Protein AF-A0AAW2YZH5-F1 (afdb_monomer)

Sequence (479 aa):
MSEDKKRAVREELVNIKQKFKKFKNISTTFPFKFSVDYIPDQDLNVDFDGLKVHFSVPEDYPDVAPSVDEIEEVANGRSVPSSVKNYIKDQLLQQIKKNHKEGNTTLLTLMNYLQKNANKLITHDPKCLQAYIVDNPDGSSKRRFSFINDTPEPESSSGEEDEESYEDESEEDDSALYSLRVKPPSLSTHAGPNDIGLLFEGVDLKGISVFECTELNLIVHCVRCQNSVDVKNLTPTSDFILDCSVCTKPLEVHFYPHAVMSVSIQPQNLFAQIECSGCSVFDTLPTCQFAVMCFDCSHVTNIGSVRVRALNDFECEKCHTGLSLVVTQIQKTHIKILAENLDSEGLTPHQRQQALAAKKNKAKKKTANSTISLGSTLPQHGTCKHYKHSQRWLRFPCCGKAYPCDICHEEACSEMTGEAWANRMICGHCSFEQPVSSSCKACNKSLTKRRAPGVDGN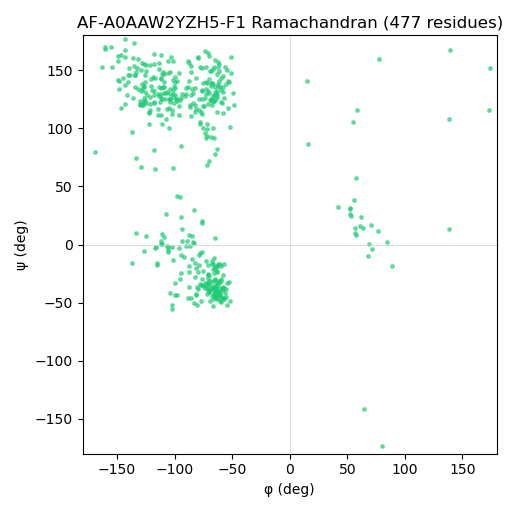IKLGRSAIKKREAKTKASKKH

Nearest PDB structures (foldseek):
  7ynx-assembly2_B  TM=8.685E-01  e=3.150E-03  Homo sapiens
  2dkt-assembly1_A  TM=7.008E-01  e=1.042E-02  Mus musculus
  2k2c-assembly1_A  TM=6.458E-01  e=1.795E-02  Homo sapiens
  2lxp-assembly1_A  TM=3.811E-01  e=1.004E+00  Homo sapiens
  7mbx-assembly1_R  TM=4.839E-01  e=4.603E+00  Homo sapiens

InterPro domains:
  IPR006575 RWD domain [PF05773] (26-117)
  IPR006575 RWD domain [PS50908] (11-121)
  IPR008913 Zinc finger, CHY-type [PF05495] (384-447)
  IPR008913 Zinc finger, CHY-type [PS51266] (377-445)
  IPR016135 Ubiquitin-conjugating enzyme/RWD-like [G3DSA:3.10.110.10] (10-125)
  IPR016135 Ubiquitin-conjugating enzyme/RWD-like [SSF54495] (25-121)
  IPR037274 Zinc finger, CHY-type superfamily [SSF161219] (375-445)

Structure (mmCIF, N/CA/C/O backbone):
data_AF-A0AAW2YZH5-F1
#
_entry.id   AF-A0AAW2YZH5-F1
#
loop_
_atom_site.group_PDB
_atom_site.id
_atom_site.type_symbol
_atom_site.label_atom_id
_atom_site.label_alt_id
_atom_site.label_comp_id
_atom_site.label_asym_id
_atom_site.label_entity_id
_atom_site.label_seq_id
_atom_site.pdbx_PDB_ins_code
_atom_site.Cartn_x
_atom_site.Cartn_y
_atom_site.Cartn_z
_atom_site.occupancy
_atom_site.B_iso_or_equiv
_atom_site.auth_seq_id
_atom_site.auth_comp_id
_atom_site.auth_asym_id
_atom_site.auth_atom_id
_atom_site.pdbx_PDB_model_num
ATOM 1 N N . MET A 1 1 ? -36.104 13.154 42.378 1.00 59.50 1 MET A N 1
ATOM 2 C CA . MET A 1 1 ? -35.645 13.755 41.101 1.00 59.50 1 MET A CA 1
ATOM 3 C C . MET A 1 1 ? -36.538 14.927 40.675 1.00 59.50 1 MET A C 1
ATOM 5 O O . MET A 1 1 ? -37.755 14.774 40.747 1.00 59.50 1 MET A O 1
ATOM 9 N N . SER A 1 2 ? -35.974 16.072 40.256 1.00 66.88 2 SER A N 1
ATOM 10 C CA . SER A 1 2 ? -36.756 17.211 39.726 1.00 66.88 2 SER A CA 1
ATOM 11 C C . SER A 1 2 ? -37.441 16.853 38.397 1.00 66.88 2 SER A C 1
ATOM 13 O O . SER A 1 2 ? -36.956 15.989 37.662 1.00 66.88 2 SER A O 1
ATOM 15 N N . GLU A 1 3 ? -38.572 17.492 38.076 1.00 70.62 3 GLU A N 1
ATOM 16 C CA . GLU A 1 3 ? -39.322 17.206 36.838 1.00 70.62 3 GLU A CA 1
ATOM 17 C C . GLU A 1 3 ? -38.502 17.481 35.564 1.00 70.62 3 GLU A C 1
ATOM 19 O O . GLU A 1 3 ? -38.591 16.720 34.601 1.00 70.62 3 GLU A O 1
ATOM 24 N N . ASP A 1 4 ? -37.611 18.476 35.581 1.00 67.25 4 ASP A N 1
ATOM 25 C CA . ASP A 1 4 ? -36.723 18.769 34.448 1.00 67.25 4 ASP A CA 1
ATOM 26 C C . ASP A 1 4 ? -35.698 17.653 34.193 1.00 67.25 4 ASP A C 1
ATOM 28 O O . ASP A 1 4 ? -35.455 17.279 33.044 1.00 67.25 4 ASP A O 1
ATOM 32 N N . LYS A 1 5 ? -35.153 17.046 35.259 1.00 67.06 5 LYS A N 1
ATOM 33 C CA . LYS A 1 5 ? -34.243 15.894 35.148 1.00 67.06 5 LYS A CA 1
ATOM 34 C C . LYS A 1 5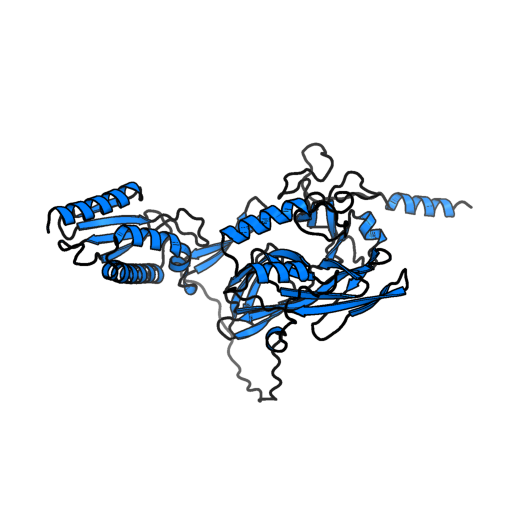 ? -34.976 14.673 34.590 1.00 67.06 5 LYS A C 1
ATOM 36 O O . LYS A 1 5 ? -34.490 14.045 33.654 1.00 67.06 5 LYS A O 1
ATOM 41 N N . LYS A 1 6 ? -36.197 14.389 35.067 1.00 68.75 6 LYS A N 1
ATOM 42 C CA . LYS A 1 6 ? -37.060 13.330 34.499 1.00 68.75 6 LYS A CA 1
ATOM 43 C C . LYS A 1 6 ? -37.334 13.536 33.013 1.00 68.75 6 LYS A C 1
ATOM 45 O O . LYS A 1 6 ? -37.395 12.553 32.273 1.00 68.75 6 LYS A O 1
ATOM 50 N N . ARG A 1 7 ? -37.501 14.785 32.569 1.00 71.50 7 ARG A N 1
ATOM 51 C CA . ARG A 1 7 ? -37.713 15.110 31.155 1.00 71.50 7 ARG A CA 1
ATOM 52 C C . ARG A 1 7 ? -36.472 14.806 30.310 1.00 71.50 7 ARG A C 1
ATOM 54 O O . ARG A 1 7 ? -36.606 14.100 29.317 1.00 71.50 7 ARG A O 1
ATOM 61 N N . ALA A 1 8 ? -35.283 15.222 30.751 1.00 69.44 8 ALA A N 1
ATOM 62 C CA . ALA A 1 8 ? -34.024 14.970 30.040 1.00 69.44 8 ALA A CA 1
ATOM 63 C C . ALA A 1 8 ? -33.717 13.468 29.869 1.00 69.44 8 ALA A C 1
ATOM 65 O O . ALA A 1 8 ? -33.356 13.020 28.781 1.00 69.44 8 ALA A O 1
ATOM 66 N N . VAL A 1 9 ? -33.939 12.661 30.915 1.00 73.44 9 VAL A N 1
ATOM 67 C CA . VAL A 1 9 ? -33.751 11.198 30.852 1.00 73.44 9 VAL A CA 1
ATOM 68 C C . VAL A 1 9 ? -34.743 10.550 29.881 1.00 73.44 9 VAL A C 1
ATOM 70 O O . VAL A 1 9 ? -34.374 9.677 29.095 1.00 73.44 9 VAL A O 1
ATOM 73 N N . ARG A 1 10 ? -36.009 10.989 29.894 1.00 76.81 10 ARG A N 1
ATOM 74 C CA . ARG A 1 10 ? -37.026 10.507 28.945 1.00 76.81 10 ARG A CA 1
ATOM 75 C C . ARG A 1 10 ? -36.668 10.860 27.504 1.00 76.81 10 ARG A C 1
ATOM 77 O O . ARG A 1 10 ? -36.817 10.006 26.637 1.00 76.81 10 ARG A O 1
ATOM 84 N N . GLU A 1 11 ? -36.189 12.075 27.250 1.00 78.94 11 GLU A N 1
ATOM 85 C CA . GLU A 1 11 ? -35.738 12.509 25.922 1.00 78.94 11 GLU A CA 1
ATOM 86 C C . GLU A 1 11 ? -34.565 11.649 25.419 1.00 78.94 11 GLU A C 1
ATOM 88 O O . GLU A 1 11 ? -34.589 11.179 24.280 1.00 78.94 11 GLU A O 1
ATOM 93 N N . GLU A 1 12 ? -33.582 11.348 26.273 1.00 80.75 12 GLU A N 1
ATOM 94 C CA . GLU A 1 12 ? -32.449 10.480 25.924 1.00 80.75 12 GLU A CA 1
ATOM 95 C C . GLU A 1 12 ? -32.893 9.041 25.599 1.00 80.75 12 GLU A C 1
ATOM 97 O O . GLU A 1 12 ? -32.485 8.480 24.578 1.00 80.75 12 GLU A O 1
ATOM 102 N N . LEU A 1 13 ? -33.794 8.460 26.400 1.00 77.69 13 LEU A N 1
ATOM 103 C CA . LEU A 1 13 ? -34.353 7.125 26.152 1.00 77.69 13 LEU A CA 1
ATOM 104 C C . LEU A 1 13 ? -35.200 7.069 24.872 1.00 77.69 13 LEU A C 1
ATOM 106 O O . LEU A 1 13 ? -35.141 6.082 24.136 1.00 77.69 13 LEU A O 1
ATOM 110 N N . VAL A 1 14 ? -35.968 8.122 24.573 1.00 81.81 14 VAL A N 1
ATOM 111 C CA . VAL A 1 14 ? -36.728 8.230 23.318 1.00 81.81 14 VAL A CA 1
ATOM 112 C C . VAL A 1 14 ? -35.781 8.291 22.121 1.00 81.81 14 VAL A C 1
ATOM 114 O O . VAL A 1 14 ? -36.000 7.566 21.150 1.00 81.81 14 VAL A O 1
ATOM 117 N N . ASN A 1 15 ? -34.700 9.071 22.205 1.00 80.69 15 ASN A N 1
ATOM 118 C CA . ASN A 1 15 ? -33.692 9.155 21.147 1.00 80.69 15 ASN A CA 1
ATOM 119 C C . ASN A 1 15 ? -33.011 7.802 20.893 1.00 80.69 15 ASN A C 1
ATOM 121 O O . ASN A 1 15 ? -32.824 7.407 19.741 1.00 80.69 15 ASN A O 1
ATOM 125 N N . ILE A 1 16 ? -32.692 7.051 21.950 1.00 78.69 16 ILE A N 1
ATOM 126 C CA . ILE A 1 16 ? -32.133 5.696 21.826 1.00 78.69 16 ILE A CA 1
ATOM 127 C C . ILE A 1 16 ? -33.144 4.761 21.166 1.00 78.69 16 ILE A C 1
ATOM 129 O O . ILE A 1 16 ? -32.795 4.056 20.223 1.00 78.69 16 ILE A O 1
ATOM 133 N N . LYS A 1 17 ? -34.407 4.791 21.601 1.00 80.00 17 LYS A N 1
ATOM 134 C CA . LYS A 1 17 ? -35.473 3.958 21.030 1.00 80.00 17 LYS A CA 1
ATOM 135 C C . LYS A 1 17 ? -35.744 4.272 19.554 1.00 80.00 17 LYS A C 1
ATOM 137 O O . LYS A 1 17 ? -36.068 3.368 18.791 1.00 80.00 17 LYS A O 1
ATOM 142 N N . GLN A 1 18 ? -35.618 5.535 19.144 1.00 78.56 18 GLN A N 1
ATOM 143 C CA . GLN A 1 18 ? -35.744 5.939 17.740 1.00 78.56 18 GLN A CA 1
ATOM 144 C C . GLN A 1 18 ? -34.550 5.479 16.899 1.00 78.56 18 GLN A C 1
ATOM 146 O O . GLN A 1 18 ? -34.731 5.059 15.756 1.00 78.56 18 GLN A O 1
ATOM 151 N N . LYS A 1 19 ? -33.334 5.555 17.453 1.00 74.12 19 LYS A N 1
ATOM 152 C CA . LYS A 1 19 ? -32.099 5.243 16.727 1.00 74.12 19 LYS A CA 1
ATOM 153 C C . LYS A 1 19 ? -31.822 3.740 16.634 1.00 74.12 19 LYS A C 1
ATOM 155 O O . LYS A 1 19 ? -31.360 3.275 15.597 1.00 74.12 19 LYS A O 1
ATOM 160 N N . PHE A 1 20 ? -32.143 2.976 17.675 1.00 72.81 20 PHE A N 1
ATOM 161 C CA . PHE A 1 20 ? -31.888 1.539 17.748 1.00 72.81 20 PHE A CA 1
ATOM 162 C C . PHE A 1 20 ? -33.205 0.761 17.694 1.00 72.81 20 PHE A C 1
ATOM 164 O O . PHE A 1 20 ? -33.941 0.666 18.674 1.00 72.81 20 PHE A O 1
ATOM 171 N N . LYS A 1 21 ? -33.494 0.176 16.523 1.00 65.00 21 LYS A N 1
ATOM 172 C CA . LYS A 1 21 ? -34.777 -0.483 16.198 1.00 65.00 21 LYS A CA 1
ATOM 173 C C . LYS A 1 21 ? -35.150 -1.656 17.121 1.00 65.00 21 LYS A C 1
ATOM 175 O O . LYS A 1 21 ? -36.315 -2.042 17.157 1.00 65.00 21 LYS A O 1
ATOM 180 N N . LYS A 1 22 ? -34.188 -2.220 17.857 1.00 78.56 22 LYS A N 1
ATOM 181 C CA . LYS A 1 22 ? -34.360 -3.358 18.772 1.00 78.56 22 LYS A CA 1
ATOM 182 C C . LYS A 1 22 ? -34.041 -2.957 20.219 1.00 78.56 22 LYS A C 1
ATOM 184 O O . LYS A 1 22 ? -33.079 -3.422 20.821 1.00 78.56 22 LYS A O 1
ATOM 189 N N . PHE A 1 23 ? -34.854 -2.051 20.756 1.00 84.62 23 PHE A N 1
ATOM 190 C CA . PHE A 1 23 ? -34.822 -1.626 22.156 1.00 84.62 23 PHE A CA 1
ATOM 191 C C . PHE A 1 23 ? -35.888 -2.387 22.958 1.00 84.62 23 PHE A C 1
ATOM 193 O O . PHE A 1 23 ? -37.071 -2.340 22.607 1.00 84.62 23 PHE A O 1
ATOM 200 N N . LYS A 1 24 ? -35.498 -3.059 24.048 1.00 85.31 24 LYS A N 1
ATOM 201 C CA . LYS A 1 24 ? -36.415 -3.832 24.901 1.00 85.31 24 LYS A CA 1
ATOM 202 C C . LYS A 1 24 ? -36.324 -3.385 26.358 1.00 85.31 24 LYS A C 1
ATOM 204 O O . LYS A 1 24 ? -35.269 -3.479 26.980 1.00 85.31 24 LYS A O 1
ATOM 209 N N . ASN A 1 25 ? -37.457 -2.961 26.915 1.00 84.44 25 ASN A N 1
ATOM 210 C CA . ASN A 1 25 ? -37.587 -2.697 28.348 1.00 84.44 25 ASN A CA 1
ATOM 211 C C . ASN A 1 25 ? -37.549 -4.013 29.131 1.00 84.44 25 ASN A C 1
ATOM 213 O O . ASN A 1 25 ? -38.276 -4.948 28.796 1.00 84.44 25 ASN A O 1
ATOM 217 N N . ILE A 1 26 ? -36.717 -4.060 30.169 1.00 84.69 26 ILE A N 1
ATOM 218 C CA . ILE A 1 26 ? -36.577 -5.200 31.084 1.00 84.69 26 ILE A CA 1
ATOM 219 C C . ILE A 1 26 ? -37.271 -4.886 32.414 1.00 84.69 26 ILE A C 1
ATOM 221 O O . ILE A 1 26 ? -37.980 -5.731 32.946 1.00 84.69 26 ILE A O 1
ATOM 225 N N . SER A 1 27 ? -37.119 -3.658 32.918 1.00 84.56 27 SER A N 1
ATOM 226 C CA . SER A 1 27 ? -37.797 -3.165 34.121 1.00 84.56 27 SER A CA 1
ATOM 227 C C . SER A 1 27 ? -38.355 -1.770 33.871 1.00 84.56 27 SER A C 1
ATOM 229 O O . SER A 1 27 ? -37.665 -0.919 33.316 1.00 84.56 27 SER A O 1
ATOM 231 N N . THR A 1 28 ? -39.593 -1.525 34.301 1.00 76.69 28 THR A N 1
ATOM 232 C CA . THR A 1 28 ? -40.247 -0.206 34.240 1.00 76.69 28 THR A CA 1
ATOM 233 C 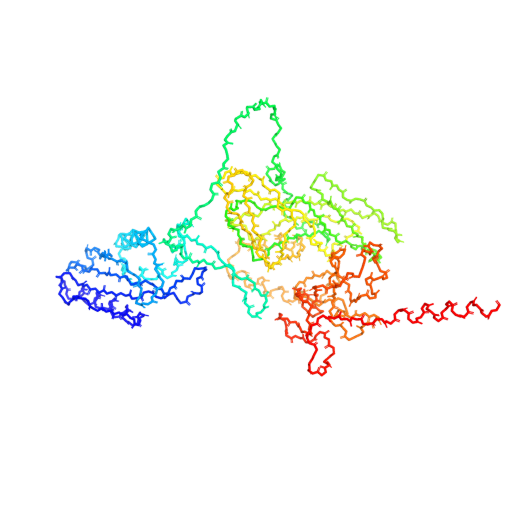C . THR A 1 28 ? -40.101 0.602 35.531 1.00 76.69 28 THR A C 1
ATOM 235 O O . THR A 1 28 ? -40.468 1.775 35.548 1.00 76.69 28 THR A O 1
ATOM 238 N N . THR A 1 29 ? -39.581 -0.002 36.603 1.00 79.81 29 THR A N 1
ATOM 239 C CA . THR A 1 29 ? -39.293 0.644 37.896 1.00 79.81 29 THR A CA 1
ATOM 240 C C . THR A 1 29 ? -37.794 0.851 38.072 1.00 79.81 29 THR A C 1
ATOM 242 O O . THR A 1 29 ? -37.005 0.144 37.445 1.00 79.81 29 THR A O 1
ATOM 245 N N . PHE A 1 30 ? -37.392 1.796 38.929 1.00 79.25 30 PHE A N 1
ATOM 246 C CA . PHE A 1 30 ? -35.977 2.015 39.222 1.00 79.25 30 PHE A CA 1
ATOM 247 C C . PHE A 1 30 ? -35.367 0.863 40.049 1.00 79.25 30 PHE A C 1
ATOM 249 O O . PHE A 1 30 ? -36.049 0.335 40.928 1.00 79.25 30 PHE A O 1
ATOM 256 N N . PRO A 1 31 ? -34.106 0.466 39.783 1.00 82.75 31 PRO A N 1
ATOM 257 C CA . PRO A 1 31 ? -33.288 0.905 38.652 1.00 82.75 31 PRO A CA 1
ATOM 258 C C . PRO A 1 31 ? -33.900 0.458 37.313 1.00 82.75 31 PRO A C 1
ATOM 260 O O . PRO A 1 31 ? -34.266 -0.704 37.131 1.00 82.75 31 PRO A O 1
ATOM 263 N N . PHE A 1 32 ? -34.055 1.411 36.391 1.00 85.00 32 PHE A N 1
ATOM 264 C CA . PHE A 1 32 ? -34.725 1.196 35.116 1.00 85.00 32 PHE A CA 1
ATOM 265 C C . PHE A 1 32 ? -33.790 0.405 34.210 1.00 85.00 32 PHE A C 1
ATOM 267 O O . PHE A 1 32 ? -32.688 0.861 33.900 1.00 85.00 32 PHE A O 1
ATOM 274 N N . LYS A 1 33 ? -34.225 -0.785 33.793 1.00 89.56 33 LYS A N 1
ATOM 275 C CA . LYS A 1 33 ? -33.400 -1.708 33.014 1.00 89.56 33 LYS A CA 1
ATOM 276 C C . LYS A 1 33 ? -33.926 -1.849 31.604 1.00 89.56 33 LYS A C 1
ATOM 278 O O . LYS A 1 33 ? -35.121 -2.071 31.396 1.00 89.56 33 LYS A O 1
ATOM 283 N N . PHE A 1 34 ? -33.026 -1.803 30.636 1.00 89.56 34 PHE A N 1
ATOM 284 C CA . PHE A 1 34 ? -33.351 -2.023 29.234 1.00 89.56 34 PHE A CA 1
ATOM 285 C C . PHE A 1 34 ? -32.189 -2.703 28.517 1.00 89.56 34 PHE A C 1
ATOM 287 O O . PHE A 1 34 ? -31.065 -2.722 29.007 1.00 89.56 34 PHE A O 1
ATOM 294 N N . SER A 1 35 ? -32.468 -3.266 27.350 1.00 90.62 35 SER A N 1
ATOM 295 C CA . SER A 1 35 ? -31.455 -3.833 26.461 1.00 90.62 35 SER A CA 1
ATOM 296 C C . SER A 1 35 ? -31.551 -3.219 25.074 1.00 90.62 35 SER A C 1
ATOM 298 O O . SER A 1 35 ? -32.634 -2.819 24.629 1.00 90.62 35 SER A O 1
ATOM 300 N N . VAL A 1 36 ? -30.403 -3.140 24.410 1.00 89.88 36 VAL A N 1
ATOM 301 C CA . VAL A 1 36 ? -30.274 -2.664 23.034 1.00 89.88 36 VAL A CA 1
ATOM 302 C C . VAL A 1 36 ? -29.465 -3.679 22.247 1.00 89.88 36 VAL A C 1
ATOM 304 O O . VAL A 1 36 ? -28.325 -3.964 22.616 1.00 89.88 36 VAL A O 1
ATOM 307 N N . ASP A 1 37 ? -30.027 -4.183 21.151 1.00 89.06 37 ASP A N 1
ATOM 308 C CA . ASP A 1 37 ? -29.235 -4.937 20.181 1.00 89.06 37 ASP A CA 1
ATOM 309 C C . ASP A 1 37 ? -28.409 -3.942 19.353 1.00 89.06 37 ASP A C 1
ATOM 311 O O . ASP A 1 37 ? -28.939 -3.151 18.565 1.00 89.06 37 ASP A O 1
ATOM 315 N N . TYR A 1 38 ? -27.098 -3.984 19.541 1.00 87.38 38 TYR A N 1
ATOM 316 C CA . TYR A 1 38 ? -26.119 -3.359 18.675 1.00 87.38 38 TYR A CA 1
ATOM 317 C C . TYR A 1 38 ? -25.840 -4.274 17.482 1.00 87.38 38 TYR A C 1
ATOM 319 O O . TYR A 1 38 ? -25.263 -5.350 17.634 1.00 87.38 38 TYR A O 1
ATOM 327 N N . ILE A 1 39 ? -26.222 -3.818 16.291 1.00 84.94 39 ILE A N 1
ATOM 328 C CA . ILE A 1 39 ? -25.871 -4.444 15.016 1.00 84.94 39 ILE A CA 1
ATOM 329 C C . ILE A 1 39 ? -24.962 -3.450 14.282 1.00 84.94 39 ILE A C 1
ATOM 331 O O . ILE A 1 39 ? -25.324 -2.275 14.189 1.00 84.94 39 ILE A O 1
ATOM 335 N N . PRO A 1 40 ? -23.778 -3.857 13.800 1.00 79.88 40 PRO A N 1
ATOM 336 C CA . PRO A 1 40 ? -22.891 -2.941 13.099 1.00 79.88 40 PRO A CA 1
ATOM 337 C C . PRO A 1 40 ? -23.499 -2.521 11.760 1.00 79.88 40 PRO A C 1
ATOM 339 O O . PRO A 1 40 ? -23.777 -3.360 10.911 1.00 79.88 40 PRO A O 1
ATOM 342 N N . ASP A 1 41 ? -23.625 -1.213 11.535 1.00 73.06 41 ASP A N 1
ATOM 343 C CA . ASP A 1 41 ? -24.045 -0.674 10.230 1.00 73.06 41 ASP A CA 1
ATOM 344 C C . ASP A 1 41 ? -22.900 -0.658 9.194 1.00 73.06 41 ASP A C 1
ATOM 346 O O . ASP A 1 41 ? -23.112 -0.352 8.022 1.00 73.06 41 ASP A O 1
ATOM 350 N N . GLN A 1 42 ? -21.670 -0.942 9.631 1.00 70.31 42 GLN A N 1
ATOM 351 C CA . GLN A 1 42 ? -20.459 -0.938 8.810 1.00 70.31 42 GLN A CA 1
ATOM 352 C C . GLN A 1 42 ? -19.956 -2.366 8.583 1.00 70.31 42 GLN A C 1
ATOM 354 O O . GLN A 1 42 ? -20.054 -3.202 9.480 1.00 70.31 42 GLN A O 1
ATOM 359 N N . ASP A 1 43 ? -19.371 -2.627 7.411 1.00 75.56 43 ASP A N 1
ATOM 360 C CA . ASP A 1 43 ? -18.736 -3.917 7.120 1.00 75.56 43 ASP A CA 1
ATOM 361 C C . ASP A 1 43 ? -17.497 -4.086 8.011 1.00 75.56 43 ASP A C 1
ATOM 363 O O . ASP A 1 43 ? -16.440 -3.489 7.778 1.00 75.56 43 ASP A O 1
ATOM 367 N N . LEU A 1 44 ? -17.663 -4.852 9.090 1.00 80.69 44 LEU A N 1
ATOM 368 C CA . LEU A 1 44 ? -16.581 -5.206 9.996 1.00 80.69 44 LEU A CA 1
ATOM 369 C C . LEU A 1 44 ? -15.657 -6.225 9.328 1.00 80.69 44 LEU A C 1
ATOM 371 O O . LEU A 1 44 ? -16.067 -7.027 8.490 1.00 80.69 44 LEU A O 1
ATOM 375 N N . ASN A 1 45 ? -14.392 -6.225 9.740 1.00 73.38 45 ASN A N 1
ATOM 376 C CA . ASN A 1 45 ? -13.447 -7.240 9.275 1.00 73.38 45 ASN A CA 1
ATOM 377 C C . ASN A 1 45 ? -13.644 -8.584 9.993 1.00 73.38 45 ASN A C 1
ATOM 379 O O . ASN A 1 45 ? -13.023 -9.566 9.614 1.00 73.38 45 ASN A O 1
ATOM 383 N N . VAL A 1 46 ? -14.497 -8.635 11.014 1.00 81.94 46 VAL A N 1
ATOM 384 C CA . VAL A 1 46 ? -14.856 -9.837 11.768 1.00 81.94 46 VAL A CA 1
ATOM 385 C C . VAL A 1 46 ? -16.309 -10.202 11.490 1.00 81.94 46 VAL A C 1
ATOM 387 O O . VAL A 1 46 ? -17.171 -9.333 11.351 1.00 81.94 46 VAL A O 1
ATOM 390 N N . ASP A 1 47 ? -16.579 -11.493 11.405 1.00 83.62 47 ASP A N 1
ATOM 391 C CA . ASP A 1 47 ? -17.918 -12.033 11.312 1.00 83.62 47 ASP A CA 1
ATOM 392 C C . ASP A 1 47 ? -18.630 -11.898 12.641 1.00 83.62 47 ASP A C 1
ATOM 394 O O . ASP A 1 47 ? -18.382 -12.635 13.596 1.00 83.62 47 ASP A O 1
ATOM 398 N N . PHE A 1 48 ? -19.518 -10.922 12.683 1.00 85.25 48 PHE A N 1
ATOM 399 C CA . PHE A 1 48 ? -20.152 -10.495 13.903 1.00 85.25 48 PHE A CA 1
ATOM 400 C C . PHE A 1 48 ? -21.570 -10.042 13.586 1.00 85.25 48 PHE A C 1
ATOM 402 O O . PHE A 1 48 ? -21.777 -9.085 12.839 1.00 85.25 48 PHE A O 1
ATOM 409 N N . ASP A 1 49 ? -22.540 -10.743 14.164 1.00 86.12 49 ASP A N 1
ATOM 410 C CA . ASP A 1 49 ? -23.960 -10.519 13.879 1.00 86.12 49 ASP A CA 1
ATOM 411 C C . ASP A 1 49 ? -24.578 -9.440 14.783 1.00 86.12 49 ASP A C 1
ATOM 413 O O . ASP A 1 49 ? -25.627 -8.875 14.468 1.00 86.12 49 ASP A O 1
ATOM 417 N N . GLY A 1 50 ? -23.918 -9.128 15.901 1.00 88.56 50 GLY A N 1
ATOM 418 C CA . GLY A 1 50 ? -24.350 -8.123 16.864 1.00 88.56 50 GLY A CA 1
ATOM 419 C C . GLY A 1 50 ? -24.149 -8.551 18.315 1.00 88.56 50 GLY A C 1
ATOM 420 O O . GLY A 1 50 ? -23.933 -9.723 18.618 1.00 88.56 50 GLY A O 1
ATOM 421 N N . LEU A 1 51 ? -24.279 -7.589 19.226 1.00 91.06 51 LEU A N 1
ATOM 422 C CA . LEU A 1 51 ? -24.329 -7.822 20.672 1.00 91.06 51 LEU A CA 1
ATOM 423 C C . LEU A 1 51 ? -25.575 -7.177 21.256 1.00 91.06 51 LEU A C 1
ATOM 425 O O . LEU A 1 51 ? -25.970 -6.091 20.844 1.00 91.06 51 LEU A O 1
ATOM 429 N N . LYS A 1 52 ? -26.153 -7.803 22.267 1.00 91.94 52 LYS A N 1
ATOM 430 C CA . LYS A 1 52 ? -27.181 -7.215 23.111 1.00 91.94 52 LYS A CA 1
ATOM 431 C C . LYS A 1 52 ? -26.529 -6.658 24.368 1.00 91.94 52 LYS A C 1
ATOM 433 O O . LYS A 1 52 ? -25.910 -7.387 25.136 1.00 91.94 52 LYS A O 1
ATOM 438 N N . VAL A 1 53 ? -26.666 -5.353 24.577 1.00 92.19 53 VAL A N 1
ATOM 439 C CA . VAL A 1 53 ? -26.098 -4.653 25.736 1.00 92.19 53 VAL A CA 1
ATOM 440 C C . VAL A 1 53 ? -27.213 -4.334 26.723 1.00 92.19 53 VAL A C 1
ATOM 442 O O . VAL A 1 53 ? -28.203 -3.701 26.350 1.00 92.19 53 VAL A O 1
ATOM 445 N N . HIS A 1 54 ? -27.054 -4.767 27.973 1.00 92.00 54 HIS A N 1
ATOM 446 C CA . HIS A 1 54 ? -28.008 -4.549 29.058 1.00 92.00 54 HIS A CA 1
ATOM 447 C C . HIS A 1 54 ? -27.577 -3.363 29.913 1.00 92.00 54 HIS A C 1
ATOM 449 O O . HIS A 1 54 ? -26.479 -3.344 30.468 1.00 92.00 54 HIS A O 1
ATOM 455 N N . PHE A 1 55 ? -28.465 -2.386 30.046 1.00 90.69 55 PHE A N 1
ATOM 456 C CA . PHE A 1 55 ? -28.248 -1.168 30.811 1.00 90.69 55 PHE A CA 1
ATOM 457 C C . PHE A 1 55 ? -29.123 -1.138 32.055 1.00 90.69 55 PHE A C 1
ATOM 459 O O . PHE A 1 55 ? -30.278 -1.572 32.025 1.00 90.69 55 PHE A O 1
ATOM 466 N N . SER A 1 56 ? -28.590 -0.537 33.114 1.00 90.25 56 SER A N 1
ATOM 467 C CA . SER A 1 56 ? -29.322 -0.214 34.333 1.00 90.25 56 SER A CA 1
ATOM 468 C C . SER A 1 56 ? -29.124 1.261 34.670 1.00 90.25 56 SER A C 1
ATOM 470 O O . SER A 1 56 ? -28.002 1.755 34.797 1.00 90.25 56 SER A O 1
ATOM 472 N N . VAL A 1 57 ? -30.237 1.983 34.761 1.00 88.31 57 VAL A N 1
ATOM 473 C CA . VAL A 1 57 ? -30.276 3.417 35.049 1.00 88.31 57 VAL A CA 1
ATOM 474 C C . VAL A 1 57 ? -30.781 3.603 36.482 1.00 88.31 57 VAL A C 1
ATOM 476 O O . VAL A 1 57 ? -31.918 3.214 36.767 1.00 88.31 57 VAL A O 1
ATOM 479 N N . PRO A 1 58 ? -29.972 4.162 37.397 1.00 88.25 58 PRO A N 1
ATOM 480 C CA . PRO A 1 58 ? -30.380 4.382 38.783 1.00 88.25 58 PRO A CA 1
ATOM 481 C C . PRO A 1 58 ? -31.436 5.492 38.898 1.00 88.25 58 PRO A C 1
ATOM 483 O O . PRO A 1 58 ? -31.602 6.304 37.989 1.00 88.25 58 PRO A O 1
ATOM 486 N N . GLU A 1 59 ? -32.141 5.541 40.032 1.00 84.75 59 GLU A N 1
ATOM 487 C CA . GLU A 1 59 ? -33.162 6.569 40.309 1.00 84.75 59 GLU A CA 1
ATOM 488 C C . GLU A 1 59 ? -32.584 7.990 40.339 1.00 84.75 59 GLU A C 1
ATOM 490 O O . GLU A 1 59 ? -33.246 8.944 39.931 1.00 84.75 59 GLU A O 1
ATOM 495 N N . ASP A 1 60 ? -31.323 8.108 40.754 1.00 83.69 60 ASP A N 1
ATOM 496 C CA . ASP A 1 60 ? -30.599 9.371 40.858 1.00 83.69 60 ASP A CA 1
ATOM 497 C C . ASP A 1 60 ? -29.889 9.780 39.553 1.00 83.69 60 ASP A C 1
ATOM 499 O O . ASP A 1 60 ? -29.122 10.739 39.543 1.00 83.69 60 ASP A O 1
ATOM 503 N N . TYR A 1 61 ? -30.106 9.091 38.426 1.00 81.00 61 TYR A N 1
ATOM 504 C CA . TYR A 1 61 ? -29.571 9.522 37.124 1.00 81.00 61 TYR A CA 1
ATOM 505 C C . TYR A 1 61 ? -30.199 10.869 36.701 1.00 81.00 61 TYR A C 1
ATOM 507 O O . TYR A 1 61 ? -31.423 10.986 36.719 1.00 81.00 61 TYR A O 1
ATOM 515 N N . PRO A 1 62 ? -29.432 11.895 36.274 1.00 77.44 62 PRO A N 1
ATOM 516 C CA . PRO A 1 62 ? -28.042 11.845 35.816 1.00 77.44 62 PRO A CA 1
ATOM 517 C C . PRO A 1 62 ? -26.962 12.116 36.872 1.00 77.44 62 PRO A C 1
ATOM 519 O O . PRO A 1 62 ? -25.792 12.141 36.503 1.00 77.44 62 PRO A O 1
ATOM 522 N N . ASP A 1 63 ? -27.313 12.315 38.147 1.00 80.94 63 ASP A N 1
ATOM 523 C CA . ASP A 1 63 ? -26.347 12.582 39.227 1.00 80.94 63 ASP A CA 1
ATOM 524 C C . ASP A 1 63 ? -25.523 11.331 39.586 1.00 80.94 63 ASP A C 1
ATOM 526 O O . ASP A 1 63 ? -24.364 11.445 39.978 1.00 80.94 63 ASP A O 1
ATOM 530 N N . VAL A 1 64 ? -26.089 10.136 39.390 1.00 84.56 64 VAL A N 1
ATOM 531 C CA . VAL A 1 64 ? -25.369 8.855 39.444 1.00 84.56 64 VAL A CA 1
ATOM 532 C C . VAL A 1 64 ? -25.313 8.246 38.046 1.00 84.56 64 VAL A C 1
ATOM 534 O O . VAL A 1 64 ? -26.334 8.127 37.369 1.00 84.56 64 VAL A O 1
ATOM 537 N N . ALA A 1 65 ? -24.116 7.855 37.605 1.00 84.94 65 ALA A N 1
ATOM 538 C CA . ALA A 1 65 ? -23.897 7.282 36.280 1.00 84.94 65 ALA A CA 1
ATOM 539 C C . ALA A 1 65 ? -24.642 5.940 36.075 1.00 84.94 65 ALA A C 1
ATOM 541 O O . ALA A 1 65 ? -24.762 5.156 37.020 1.00 84.94 65 ALA A O 1
ATOM 542 N N . PRO A 1 66 ? -25.109 5.636 34.848 1.00 88.50 66 PRO A N 1
ATOM 543 C CA . PRO A 1 66 ? -25.720 4.347 34.534 1.00 88.50 66 PRO A CA 1
ATOM 544 C C . PRO A 1 66 ? -24.668 3.225 34.513 1.00 88.50 66 PRO A C 1
ATOM 546 O O . PRO A 1 66 ? -23.468 3.484 34.424 1.00 88.50 66 PRO A O 1
ATOM 549 N N . SER A 1 67 ? -25.101 1.965 34.554 1.00 89.88 67 SER A N 1
ATOM 550 C CA . SER A 1 67 ? -24.220 0.797 34.427 1.00 89.88 67 SER A CA 1
ATOM 551 C C . SER A 1 67 ? -24.546 -0.045 33.198 1.00 89.88 67 SER A C 1
ATOM 553 O O . SER A 1 67 ? -25.673 -0.051 32.699 1.00 89.88 67 SER A O 1
ATOM 555 N N . VAL A 1 68 ? -23.534 -0.776 32.727 1.00 92.31 68 VAL A N 1
ATOM 556 C CA . VAL A 1 68 ? -23.701 -1.913 31.816 1.00 92.31 68 VAL A CA 1
ATOM 557 C C . VAL A 1 68 ? -23.705 -3.173 32.672 1.00 92.31 68 VAL A C 1
ATOM 559 O O . VAL A 1 68 ? -22.685 -3.514 33.272 1.00 92.31 68 VAL A O 1
ATOM 562 N N . ASP A 1 69 ? -24.855 -3.833 32.758 1.00 89.00 69 ASP A N 1
ATOM 563 C CA . ASP A 1 69 ? -25.043 -5.021 33.593 1.00 89.00 69 ASP A CA 1
ATOM 564 C C . ASP A 1 69 ? -24.421 -6.245 32.908 1.00 89.00 69 ASP A C 1
ATOM 566 O O . ASP A 1 69 ? -23.620 -6.965 33.508 1.00 89.00 69 ASP A O 1
ATOM 570 N N . GLU A 1 70 ? -24.724 -6.438 31.625 1.00 91.12 70 GLU A N 1
ATOM 571 C CA . GLU A 1 70 ? -24.371 -7.640 30.871 1.00 91.12 70 GLU A CA 1
ATOM 572 C C . GLU A 1 70 ? -24.261 -7.349 29.371 1.00 91.12 70 GLU A C 1
ATOM 574 O O . GLU A 1 70 ? -24.879 -6.413 28.851 1.00 91.12 70 GLU A O 1
ATOM 579 N N . ILE A 1 71 ? -23.443 -8.145 28.684 1.00 92.25 71 ILE A N 1
ATOM 580 C CA . ILE A 1 71 ? -23.309 -8.142 27.230 1.00 92.25 71 ILE A CA 1
ATOM 581 C C . ILE A 1 71 ? -23.498 -9.581 26.760 1.00 92.25 71 ILE A C 1
ATOM 583 O O . ILE A 1 71 ? -22.733 -10.461 27.146 1.00 92.25 71 ILE A O 1
ATOM 587 N N . GLU A 1 72 ? -24.503 -9.792 25.920 1.00 90.25 72 GLU A N 1
ATOM 588 C CA . GLU A 1 72 ? -24.853 -11.083 25.329 1.00 90.25 72 GLU A CA 1
ATOM 589 C C . GLU A 1 72 ? -24.730 -11.018 23.805 1.00 90.25 72 GLU A C 1
ATOM 591 O O . GLU A 1 72 ? -24.727 -9.945 23.201 1.00 90.25 72 GLU A O 1
ATOM 596 N N . GLU A 1 73 ? -24.701 -12.169 23.153 1.00 87.94 73 GLU A N 1
ATOM 597 C CA . GLU A 1 73 ? -24.917 -12.284 21.719 1.00 87.94 73 GLU A CA 1
ATOM 598 C C . GLU A 1 73 ? -26.379 -11.975 21.353 1.00 87.94 73 GLU A C 1
ATOM 600 O O . GLU A 1 73 ? -27.325 -12.232 22.108 1.00 87.94 73 GLU A O 1
ATOM 605 N N . VAL A 1 74 ? -26.597 -11.425 20.156 1.00 86.69 74 VAL A N 1
ATOM 606 C CA . VAL A 1 74 ? -27.957 -11.340 19.602 1.00 86.69 74 VAL A CA 1
ATOM 607 C C . VAL A 1 74 ? -28.492 -12.743 19.296 1.00 86.69 74 VAL A C 1
ATOM 609 O O . VAL A 1 74 ? -27.735 -13.662 18.989 1.00 86.69 74 VAL A O 1
ATOM 612 N N . ALA A 1 75 ? -29.813 -12.928 19.364 1.00 74.81 75 ALA A N 1
ATOM 613 C CA . ALA A 1 75 ? -30.427 -14.229 19.095 1.00 74.81 75 ALA A CA 1
ATOM 614 C C . ALA A 1 75 ? -30.071 -14.734 17.684 1.00 74.81 75 ALA A C 1
ATOM 616 O O . ALA A 1 75 ? -30.238 -13.999 16.709 1.00 74.81 75 ALA A O 1
ATOM 617 N N . ASN A 1 76 ? -29.626 -15.993 17.591 1.00 72.44 76 ASN A N 1
ATOM 618 C CA . ASN A 1 76 ? -29.102 -16.636 16.376 1.00 72.44 76 ASN A CA 1
ATOM 619 C C . ASN A 1 76 ? -27.810 -16.010 15.812 1.00 72.44 76 ASN A C 1
ATOM 621 O O . ASN A 1 76 ? -27.459 -16.292 14.668 1.00 72.44 76 ASN A O 1
ATOM 625 N N . GLY A 1 77 ? -27.122 -15.161 16.580 1.00 74.88 77 GLY A N 1
ATOM 626 C CA . GLY A 1 77 ? -25.798 -14.655 16.233 1.00 74.88 77 GLY A CA 1
ATOM 627 C C . GLY A 1 77 ? -24.690 -15.658 16.551 1.00 74.88 77 GLY A C 1
ATOM 628 O O . GLY A 1 77 ? -24.866 -16.574 17.357 1.00 74.88 77 GLY A O 1
ATOM 629 N N . ARG A 1 78 ? -23.531 -15.475 15.917 1.00 81.06 78 ARG A N 1
ATOM 630 C CA . ARG A 1 78 ? -22.298 -16.208 16.228 1.00 81.06 78 ARG A CA 1
ATOM 631 C C . ARG A 1 78 ? -21.875 -15.981 17.679 1.00 81.06 78 ARG A C 1
ATOM 633 O O . ARG A 1 78 ? -21.997 -14.872 18.197 1.00 81.06 78 ARG A O 1
ATOM 640 N N . SER A 1 79 ? -21.344 -17.037 18.296 1.00 85.25 79 SER A N 1
ATOM 641 C CA . SER A 1 79 ? -20.801 -16.998 19.656 1.00 85.25 79 SER A CA 1
ATOM 642 C C . SER A 1 79 ? -19.659 -15.986 19.750 1.00 85.25 79 SER A C 1
ATOM 644 O O . SER A 1 79 ? -18.771 -15.982 18.893 1.00 85.25 79 SER A O 1
ATOM 646 N N . VAL A 1 80 ? -19.680 -15.135 20.780 1.00 87.44 80 VAL A N 1
ATOM 647 C CA . VAL A 1 80 ? -18.629 -14.149 21.043 1.00 87.44 80 VAL A CA 1
ATOM 648 C C . VAL A 1 80 ? -17.913 -14.539 22.340 1.00 87.44 80 VAL A C 1
ATOM 650 O O . VAL A 1 80 ? -18.551 -14.616 23.394 1.00 87.44 80 VAL A O 1
ATOM 653 N N . PRO A 1 81 ? -16.585 -14.741 22.313 1.00 88.31 81 PRO A N 1
ATOM 654 C CA . PRO A 1 81 ? -15.810 -15.126 23.486 1.00 88.31 81 PRO A CA 1
ATOM 655 C C . PRO A 1 81 ? -16.026 -14.198 24.683 1.00 88.31 81 PRO A C 1
ATOM 657 O O . PRO A 1 81 ? -16.072 -12.970 24.557 1.00 88.31 81 PRO A O 1
ATOM 660 N N . SER A 1 82 ? -16.117 -14.786 25.877 1.00 87.69 82 SER A N 1
ATOM 661 C CA . SER A 1 82 ? -16.351 -14.047 27.123 1.00 87.69 82 SER A CA 1
ATOM 662 C C . SER A 1 82 ? -15.264 -13.008 27.411 1.00 87.69 82 SER A C 1
ATOM 664 O O . SER A 1 82 ? -15.578 -11.951 27.953 1.00 87.69 82 SER A O 1
ATOM 666 N N . SER A 1 83 ? -14.012 -13.254 27.004 1.00 85.06 83 SER A N 1
ATOM 667 C CA . SER A 1 83 ? -12.911 -12.281 27.105 1.00 85.06 83 SER A CA 1
ATOM 668 C C . SER A 1 83 ? -13.228 -10.986 26.351 1.00 85.06 83 SER A C 1
ATOM 670 O O . SER A 1 83 ? -13.100 -9.894 26.906 1.00 85.06 83 SER A O 1
ATOM 672 N N . VAL A 1 84 ? -13.735 -11.105 25.122 1.00 87.38 84 VAL A N 1
ATOM 673 C CA . VAL A 1 84 ? -14.135 -9.976 24.274 1.00 87.38 84 VAL A CA 1
ATOM 674 C C . VAL A 1 84 ? -15.357 -9.268 24.862 1.00 87.38 84 VAL A C 1
ATOM 676 O O . VAL A 1 84 ? -15.357 -8.042 24.970 1.00 87.38 84 VAL A O 1
ATOM 679 N N . LYS A 1 85 ? -16.377 -10.011 25.316 1.00 91.31 85 LYS A N 1
ATOM 680 C CA . LYS A 1 85 ? -17.574 -9.423 25.955 1.00 91.31 85 LYS A CA 1
ATOM 681 C C . LYS A 1 85 ? -17.216 -8.630 27.217 1.00 91.31 85 LYS A C 1
ATOM 683 O O . LYS A 1 85 ? -17.682 -7.501 27.384 1.00 91.31 85 LYS A O 1
ATOM 688 N N . ASN A 1 86 ? -16.338 -9.175 28.059 1.00 89.50 86 ASN A N 1
ATOM 689 C CA . ASN A 1 86 ? -15.852 -8.508 29.267 1.00 89.50 86 ASN A CA 1
ATOM 690 C C . ASN A 1 86 ? -15.038 -7.255 28.931 1.00 89.50 86 ASN A C 1
ATOM 692 O O . ASN A 1 86 ? -15.283 -6.199 29.508 1.00 89.50 86 ASN A O 1
ATOM 696 N N . TYR A 1 87 ? -14.147 -7.333 27.939 1.00 90.50 87 TYR A N 1
ATOM 697 C CA . TYR A 1 87 ? -13.374 -6.176 27.494 1.00 90.50 87 TYR A CA 1
ATOM 698 C C . TYR A 1 87 ? -14.272 -5.037 26.989 1.00 90.50 87 TYR A C 1
ATOM 700 O O . TYR A 1 87 ? -14.094 -3.880 27.377 1.00 90.50 87 TYR A O 1
ATOM 708 N N . ILE A 1 88 ? -15.280 -5.352 26.166 1.00 91.38 88 ILE A N 1
ATOM 709 C CA . ILE A 1 88 ? -16.253 -4.359 25.688 1.00 91.38 88 ILE A CA 1
ATOM 710 C C . ILE A 1 88 ? -16.986 -3.733 26.877 1.00 91.38 88 ILE A C 1
ATOM 712 O O . ILE A 1 88 ? -17.089 -2.508 26.951 1.00 91.38 88 ILE A O 1
ATOM 716 N N . LYS A 1 89 ? -17.458 -4.546 27.828 1.00 92.56 89 LYS A N 1
ATOM 717 C CA . LYS A 1 89 ? -18.135 -4.065 29.040 1.00 92.56 89 LYS A CA 1
ATOM 718 C C . LYS A 1 89 ? -17.253 -3.092 29.825 1.00 92.56 89 LYS A C 1
ATOM 720 O O . LYS A 1 89 ? -17.718 -2.004 30.168 1.00 92.56 89 LYS A O 1
ATOM 725 N N . ASP A 1 90 ? -15.986 -3.428 30.040 1.00 90.75 90 ASP A N 1
ATOM 726 C CA . ASP A 1 90 ? -15.040 -2.575 30.761 1.00 90.75 90 ASP A CA 1
ATOM 727 C C . ASP A 1 90 ? -14.794 -1.244 30.043 1.00 90.75 90 ASP A C 1
ATOM 729 O O . ASP A 1 90 ? -14.820 -0.184 30.675 1.00 90.75 90 ASP A O 1
ATOM 733 N N . GLN A 1 91 ? -14.629 -1.266 28.716 1.00 92.44 91 GLN A N 1
ATOM 734 C CA . GLN A 1 91 ? -14.473 -0.047 27.915 1.00 92.44 91 GLN A CA 1
ATOM 735 C C . GLN A 1 91 ? -15.725 0.838 27.961 1.00 92.44 91 GLN A C 1
ATOM 737 O O . GLN A 1 91 ? -15.619 2.059 28.107 1.00 92.44 91 GLN A O 1
ATOM 742 N N . LEU A 1 92 ? -16.922 0.246 27.906 1.00 90.75 92 LEU A N 1
ATOM 743 C CA . LEU A 1 92 ? -18.170 0.998 28.036 1.00 90.75 92 LEU A CA 1
ATOM 744 C C . LEU A 1 92 ? -18.309 1.626 29.430 1.00 90.75 92 LEU A C 1
ATOM 746 O O . LEU A 1 92 ? -18.652 2.803 29.539 1.00 90.75 92 LEU A O 1
ATOM 750 N N . LEU A 1 93 ? -17.980 0.893 30.496 1.00 90.31 93 LEU A N 1
ATOM 751 C CA . LEU A 1 93 ? -17.993 1.421 31.864 1.00 90.31 93 LEU A CA 1
ATOM 752 C C . LEU A 1 93 ? -16.984 2.566 32.052 1.00 90.31 93 LEU A C 1
ATOM 754 O O . LEU A 1 93 ? -17.298 3.564 32.708 1.00 90.31 93 LEU A O 1
ATOM 758 N N . GLN A 1 94 ? -15.789 2.467 31.461 1.00 90.00 94 GLN A N 1
ATOM 759 C CA . GLN A 1 94 ? -14.806 3.557 31.461 1.00 90.00 94 GLN A CA 1
ATOM 760 C C . GLN A 1 94 ? -15.336 4.794 30.724 1.00 90.00 94 GLN A C 1
ATOM 762 O O . GLN A 1 94 ? -15.223 5.914 31.234 1.00 90.00 94 GLN A O 1
ATOM 767 N N . GLN A 1 95 ? -15.971 4.602 29.566 1.00 89.38 95 GLN A N 1
ATOM 768 C CA . GLN A 1 95 ? -16.539 5.697 28.786 1.00 89.38 95 GLN A CA 1
ATOM 769 C C . GLN A 1 95 ? -17.717 6.372 29.505 1.00 89.38 95 GLN A C 1
ATOM 771 O O . GLN A 1 95 ? -17.815 7.598 29.482 1.00 89.38 95 GLN A O 1
ATOM 776 N N . ILE A 1 96 ? -18.565 5.612 30.206 1.00 88.94 96 ILE A N 1
ATOM 777 C CA . ILE A 1 96 ? -19.637 6.166 31.047 1.00 88.94 96 ILE A CA 1
ATOM 778 C C . ILE A 1 96 ? -19.054 7.069 32.138 1.00 88.94 96 ILE A C 1
ATOM 780 O O . ILE A 1 96 ? -19.489 8.212 32.284 1.00 88.94 96 ILE A O 1
ATOM 784 N N . LYS A 1 97 ? -18.040 6.589 32.874 1.00 86.69 97 LYS A N 1
ATOM 785 C CA . LYS A 1 97 ? -17.377 7.375 33.929 1.00 86.69 97 LYS A CA 1
ATOM 786 C C . LYS A 1 97 ? -16.800 8.679 33.380 1.00 86.69 97 LYS A C 1
ATOM 788 O O . LYS A 1 97 ? -16.883 9.709 34.046 1.00 86.69 97 LYS A O 1
ATOM 793 N N . LYS A 1 98 ? -16.227 8.643 32.174 1.00 86.75 98 LYS A N 1
ATOM 794 C CA . LYS A 1 98 ? -15.703 9.830 31.492 1.00 86.75 98 LYS A CA 1
ATOM 795 C C . LYS A 1 98 ? -16.819 10.807 31.109 1.00 86.75 98 LYS A C 1
ATOM 797 O O . LYS A 1 98 ? -16.765 11.965 31.509 1.00 86.75 98 LYS A O 1
ATOM 802 N N . ASN A 1 99 ? -17.847 10.335 30.405 1.00 83.81 99 ASN A N 1
ATOM 803 C CA . ASN A 1 99 ? -18.952 11.176 29.935 1.00 83.81 99 ASN A CA 1
ATOM 804 C C . ASN A 1 99 ? -19.711 11.832 31.097 1.00 83.81 99 ASN A C 1
ATOM 806 O O . ASN A 1 99 ? -20.101 12.992 31.000 1.00 83.81 99 ASN A O 1
ATOM 810 N N . HIS A 1 100 ? -19.881 11.100 32.201 1.00 83.88 100 HIS A N 1
ATOM 811 C CA . HIS A 1 100 ? -20.530 11.602 33.406 1.00 83.88 100 HIS A CA 1
ATOM 812 C C . HIS A 1 100 ? -19.724 12.729 34.076 1.00 83.88 100 HIS A C 1
ATOM 814 O O . HIS A 1 100 ? -20.304 13.746 34.444 1.00 83.88 100 HIS A O 1
ATOM 820 N N . LYS A 1 101 ? -18.386 12.614 34.156 1.00 82.56 101 LYS A N 1
ATOM 821 C CA . LYS A 1 101 ? -17.515 13.703 34.653 1.00 82.56 101 LYS A CA 1
ATOM 822 C C . LYS A 1 101 ? -17.602 14.973 33.804 1.00 82.56 101 LYS A C 1
ATOM 824 O O . LYS A 1 101 ? -17.449 16.068 34.332 1.00 82.56 101 LYS A O 1
ATOM 829 N N . GLU A 1 102 ? -17.823 14.823 32.502 1.00 78.75 102 GLU A N 1
ATOM 830 C CA . GLU A 1 102 ? -17.907 15.930 31.543 1.00 78.75 102 GLU A CA 1
ATOM 831 C C . GLU A 1 102 ? -19.325 16.531 31.434 1.00 78.75 102 GLU A C 1
ATOM 833 O O . GLU A 1 102 ? -19.523 17.482 30.683 1.00 78.75 102 GLU A O 1
ATOM 838 N N . GLY A 1 103 ? -20.316 16.003 32.169 1.00 72.19 103 GLY A N 1
ATOM 839 C CA . GLY A 1 103 ? -21.702 16.495 32.149 1.00 72.19 103 GLY A CA 1
ATOM 840 C C . GLY A 1 103 ? -22.465 16.206 30.848 1.00 72.19 103 GLY A C 1
ATOM 841 O O . GLY A 1 103 ? -23.490 16.831 30.580 1.00 72.19 103 GLY A O 1
ATOM 842 N N . ASN A 1 104 ? -21.974 15.274 30.028 1.00 67.00 104 ASN A N 1
ATOM 843 C CA . ASN A 1 104 ? -22.545 14.943 28.723 1.00 67.00 104 ASN A CA 1
ATOM 844 C C . ASN A 1 104 ? -23.674 13.901 28.835 1.00 67.00 104 ASN A C 1
ATOM 846 O O . ASN A 1 104 ? -23.659 13.052 29.725 1.00 67.00 104 ASN A O 1
ATOM 850 N N . THR A 1 105 ? -24.615 13.895 27.877 1.00 66.25 105 THR A N 1
ATOM 851 C CA . THR A 1 105 ? -25.601 12.803 27.709 1.00 66.25 105 THR A CA 1
ATOM 852 C C . THR A 1 105 ? -24.860 11.475 27.594 1.00 66.25 105 THR A C 1
ATOM 854 O O . THR A 1 105 ? -24.060 11.327 26.666 1.00 66.25 105 THR A O 1
ATOM 857 N N . THR A 1 106 ? -25.058 10.542 28.526 1.00 70.69 106 THR A N 1
ATOM 858 C CA . THR A 1 106 ? -24.148 9.397 28.693 1.00 70.69 106 THR A CA 1
ATOM 859 C C . THR A 1 106 ? -24.499 8.201 27.816 1.00 70.69 106 THR A C 1
ATOM 861 O O . THR A 1 106 ? -23.594 7.558 27.294 1.00 70.69 106 THR A O 1
ATOM 864 N N . LEU A 1 107 ? -25.781 7.911 27.597 1.00 76.12 107 LEU A N 1
ATOM 865 C CA . LEU A 1 107 ? -26.230 6.680 26.945 1.00 76.12 107 LEU A CA 1
ATOM 866 C C . LEU A 1 107 ? -26.127 6.775 25.416 1.00 76.12 107 LEU A C 1
ATOM 868 O O . LEU A 1 107 ? -25.649 5.848 24.760 1.00 76.12 107 LEU A O 1
ATOM 872 N N . LEU A 1 108 ? -26.517 7.911 24.827 1.00 77.38 108 LEU A N 1
ATOM 873 C CA . LEU A 1 108 ? -26.440 8.087 23.369 1.00 77.38 108 LEU A CA 1
ATOM 874 C C . LEU A 1 108 ? -24.988 8.199 22.876 1.00 77.38 108 LEU A C 1
ATOM 876 O O . LEU A 1 108 ? -24.628 7.623 21.846 1.00 77.38 108 LEU A O 1
ATOM 880 N N . THR A 1 109 ? -24.139 8.925 23.609 1.00 81.12 109 THR A N 1
ATOM 881 C CA . THR A 1 109 ? -22.702 9.026 23.298 1.00 81.12 109 THR A CA 1
ATOM 882 C C . THR A 1 109 ? -22.002 7.684 23.440 1.00 81.12 109 THR A C 1
ATOM 884 O O . THR A 1 109 ? -21.128 7.377 22.632 1.00 81.12 109 THR A O 1
ATOM 887 N N . LEU A 1 110 ? -22.410 6.862 24.406 1.00 83.81 110 LEU A N 1
ATOM 888 C CA . LEU A 1 110 ? -21.872 5.523 24.599 1.00 83.81 110 LEU A CA 1
ATOM 889 C C . LEU A 1 110 ? -22.191 4.593 23.424 1.00 83.81 110 LEU A C 1
ATOM 891 O O . LEU A 1 110 ? -21.298 3.920 22.914 1.00 83.81 110 LEU A O 1
ATOM 895 N N . MET A 1 111 ? -23.431 4.600 22.935 1.00 81.44 111 MET A N 1
ATOM 896 C CA . MET A 1 111 ? -23.791 3.805 21.758 1.00 81.44 111 MET A CA 1
ATOM 897 C C . MET A 1 111 ? -23.060 4.284 20.495 1.00 81.44 111 MET A C 1
ATOM 899 O O . MET A 1 111 ? -22.586 3.470 19.704 1.00 81.44 111 MET A O 1
ATOM 903 N N . ASN A 1 112 ? -22.884 5.600 20.328 1.00 82.56 112 ASN A N 1
ATOM 904 C CA . ASN A 1 112 ? -22.061 6.146 19.243 1.00 82.56 112 ASN A CA 1
ATOM 905 C C . ASN A 1 112 ? -20.584 5.737 19.379 1.00 82.56 112 ASN A C 1
ATOM 907 O O . ASN A 1 112 ? -19.922 5.478 18.374 1.00 82.56 112 ASN A O 1
ATOM 911 N N . TYR A 1 113 ? -20.063 5.678 20.609 1.00 85.69 113 TYR A N 1
ATOM 912 C CA . TYR A 1 113 ? -18.711 5.206 20.892 1.00 85.69 113 TYR A CA 1
ATOM 913 C C . TYR A 1 113 ? -18.549 3.733 20.505 1.00 85.69 113 TYR A C 1
ATOM 915 O O . TYR A 1 113 ? -17.591 3.410 19.800 1.00 85.69 113 TYR A O 1
ATOM 923 N N . LEU A 1 114 ? -19.494 2.870 20.895 1.00 85.06 114 LEU A N 1
ATOM 924 C CA . LEU A 1 114 ? -19.495 1.460 20.507 1.00 85.06 114 LEU A CA 1
ATOM 925 C C . LEU A 1 114 ? -19.493 1.330 18.981 1.00 85.06 114 LEU A C 1
ATOM 927 O O . LEU A 1 114 ? -18.657 0.627 18.428 1.00 85.06 114 LEU A O 1
ATOM 931 N N . GLN A 1 115 ? -20.341 2.094 18.290 1.00 83.00 115 GLN A N 1
ATOM 932 C CA . GLN A 1 115 ? -20.432 2.051 16.834 1.00 83.00 115 GLN A CA 1
ATOM 933 C C . GLN A 1 115 ? -19.149 2.501 16.127 1.00 83.00 115 GLN A C 1
ATOM 935 O O . GLN A 1 115 ? -18.692 1.845 15.192 1.00 83.00 115 GLN A O 1
ATOM 940 N N . LYS A 1 116 ? -18.534 3.592 16.595 1.00 84.31 116 LYS A N 1
ATOM 941 C CA . LYS A 1 116 ? -17.294 4.128 16.018 1.00 84.31 116 LYS A CA 1
ATOM 942 C C . LYS A 1 116 ? -16.092 3.209 16.258 1.00 84.31 116 LYS A C 1
ATOM 944 O O . LYS A 1 116 ? -15.191 3.167 15.427 1.00 84.31 116 LYS A O 1
ATOM 949 N N . ASN A 1 117 ? -16.071 2.486 17.377 1.00 85.00 117 ASN A N 1
ATOM 950 C CA . ASN A 1 117 ? -14.921 1.684 17.801 1.00 85.00 117 ASN A CA 1
ATOM 951 C C . ASN A 1 117 ? -15.149 0.169 17.689 1.00 85.00 117 ASN A C 1
ATOM 953 O O . ASN A 1 117 ? -14.275 -0.589 18.096 1.00 85.00 117 ASN A O 1
ATOM 957 N N . ALA A 1 118 ? -16.270 -0.281 17.118 1.00 83.50 118 ALA A N 1
ATOM 958 C CA . ALA A 1 118 ? -16.666 -1.689 17.098 1.00 83.50 118 ALA A CA 1
ATOM 959 C C . ALA A 1 118 ? -15.575 -2.625 16.569 1.00 83.50 118 ALA A C 1
ATOM 961 O O . ALA A 1 118 ? -15.243 -3.586 17.248 1.00 83.50 118 ALA A O 1
ATOM 962 N N . ASN A 1 119 ? -14.953 -2.314 15.424 1.00 80.19 119 ASN A N 1
ATOM 963 C CA . ASN A 1 119 ? -13.848 -3.125 14.896 1.00 80.19 119 ASN A CA 1
ATOM 964 C C . ASN A 1 119 ? -12.730 -3.286 15.939 1.00 80.19 119 ASN A C 1
ATOM 966 O O . ASN A 1 119 ? -12.371 -4.406 16.266 1.00 80.19 119 ASN A O 1
ATOM 970 N N . LYS A 1 120 ? -12.244 -2.182 16.521 1.00 82.88 120 LYS A N 1
ATOM 971 C CA . LYS A 1 120 ? -11.166 -2.204 17.523 1.00 82.88 120 LYS A CA 1
ATOM 972 C C . LYS A 1 120 ? -11.555 -2.978 18.786 1.00 82.88 120 LYS A C 1
ATOM 974 O O . LYS A 1 120 ? -10.732 -3.698 19.335 1.00 82.88 120 LYS A O 1
ATOM 979 N N . LEU A 1 121 ? -12.784 -2.786 19.263 1.00 86.25 121 LEU A N 1
ATOM 980 C CA . LEU A 1 121 ? -13.270 -3.395 20.499 1.00 86.25 121 LEU A CA 1
ATOM 981 C C . LEU A 1 121 ? -13.502 -4.903 20.337 1.00 86.25 121 LEU A C 1
ATOM 983 O O . LEU A 1 121 ? -13.134 -5.673 21.217 1.00 86.25 121 LEU A O 1
ATOM 987 N N . ILE A 1 122 ? -14.086 -5.319 19.211 1.00 84.69 122 ILE A N 1
ATOM 988 C CA . ILE A 1 122 ? -14.425 -6.720 18.935 1.00 84.69 122 ILE A CA 1
ATOM 989 C C . ILE A 1 122 ? -13.166 -7.521 18.586 1.00 84.69 122 ILE A C 1
ATOM 991 O O . ILE A 1 122 ? -13.047 -8.673 18.988 1.00 84.69 122 ILE A O 1
ATOM 995 N N . THR A 1 123 ? -12.199 -6.914 17.889 1.00 80.94 123 THR A N 1
ATOM 996 C CA . THR A 1 123 ? -10.934 -7.575 17.534 1.00 80.94 123 THR A CA 1
ATOM 997 C C . THR A 1 123 ? -9.805 -7.309 18.529 1.00 80.94 123 THR A C 1
ATOM 999 O O . THR A 1 123 ? -8.639 -7.357 18.144 1.00 80.94 123 THR A O 1
ATOM 1002 N N . HIS A 1 124 ? -10.127 -6.970 19.782 1.00 81.88 124 HIS A N 1
ATOM 1003 C CA . HIS A 1 124 ? -9.113 -6.658 20.790 1.00 81.88 124 HIS A CA 1
ATOM 1004 C C . HIS A 1 124 ? -8.200 -7.851 21.085 1.00 81.88 124 HIS A C 1
ATOM 1006 O O . HIS A 1 124 ? -7.010 -7.651 21.299 1.00 81.88 124 HIS A O 1
ATOM 1012 N N . ASP A 1 125 ? -8.763 -9.060 21.156 1.00 77.06 125 ASP A N 1
ATOM 1013 C CA . ASP A 1 125 ? -8.031 -10.277 21.506 1.00 77.06 125 ASP A CA 1
ATOM 1014 C C . ASP A 1 125 ? -7.791 -11.135 20.253 1.00 77.06 125 ASP A C 1
ATOM 1016 O O . ASP A 1 125 ? -8.703 -11.841 19.807 1.00 77.06 125 ASP A O 1
ATOM 1020 N N . PRO A 1 126 ? -6.587 -11.086 19.653 1.00 73.75 126 PRO A N 1
ATOM 1021 C CA . PRO A 1 126 ? -6.284 -11.841 18.443 1.00 73.75 126 PRO A CA 1
ATOM 1022 C C . PRO A 1 126 ? -6.296 -13.350 18.680 1.00 73.75 126 PRO A C 1
ATOM 1024 O O . PRO A 1 126 ? -6.544 -14.098 17.740 1.00 73.75 126 PRO A O 1
ATOM 1027 N N . LYS A 1 127 ? -6.066 -13.804 19.922 1.00 76.75 127 LYS A N 1
ATOM 1028 C CA . LYS A 1 127 ? -6.026 -15.234 20.265 1.00 76.75 127 LYS A CA 1
ATOM 1029 C C . LYS A 1 127 ? -7.380 -15.906 20.108 1.00 76.75 127 LYS A C 1
ATOM 1031 O O . LYS A 1 127 ? -7.445 -17.116 19.962 1.00 76.75 127 LYS A O 1
ATOM 1036 N N . CYS A 1 128 ? -8.451 -15.121 20.132 1.00 78.56 128 CYS A N 1
ATOM 1037 C CA . CYS A 1 128 ? -9.809 -15.597 19.942 1.00 78.56 128 CYS A CA 1
ATOM 1038 C C . CYS A 1 128 ? -10.255 -15.595 18.473 1.00 78.56 128 CYS A C 1
ATOM 1040 O O . CYS A 1 128 ? -11.400 -15.950 18.193 1.00 78.56 128 CYS A O 1
ATOM 1042 N N . LEU A 1 129 ? -9.405 -15.150 17.541 1.00 80.56 129 LEU A N 1
ATOM 1043 C CA . LEU A 1 129 ? -9.769 -14.925 16.147 1.00 80.56 129 LEU A CA 1
ATOM 1044 C C . LEU A 1 129 ? -9.025 -15.874 15.213 1.00 80.56 129 LEU A C 1
ATOM 1046 O O . LEU A 1 129 ? -7.800 -15.927 15.190 1.00 80.56 129 LEU A O 1
ATOM 1050 N N . GLN A 1 130 ? -9.780 -16.532 14.344 1.00 74.69 130 GLN A N 1
ATOM 1051 C CA . GLN A 1 130 ? -9.259 -17.242 13.190 1.00 74.69 130 GLN A CA 1
ATOM 1052 C C . GLN A 1 130 ? -9.476 -16.391 11.946 1.00 74.69 130 GLN A C 1
ATOM 1054 O O . GLN A 1 130 ? -10.584 -15.935 11.661 1.00 74.69 130 GLN A O 1
ATOM 1059 N N . ALA A 1 131 ? -8.410 -16.157 11.191 1.00 75.75 131 ALA A N 1
ATOM 1060 C CA . ALA A 1 131 ? -8.523 -15.487 9.909 1.00 75.75 131 ALA A CA 1
ATOM 1061 C C . ALA A 1 131 ? -8.947 -16.463 8.814 1.00 75.75 131 ALA A C 1
ATOM 1063 O O . ALA A 1 131 ? -8.465 -17.590 8.759 1.00 75.75 131 ALA A O 1
ATOM 1064 N N . TYR A 1 132 ? -9.777 -15.988 7.894 1.00 66.00 132 TYR A N 1
ATOM 1065 C CA . TYR A 1 132 ? -10.105 -16.702 6.672 1.00 66.00 132 TYR A CA 1
ATOM 1066 C C . TYR A 1 132 ? -10.254 -15.720 5.505 1.00 66.00 132 TYR A C 1
ATOM 1068 O O . TYR A 1 132 ? -10.390 -14.505 5.688 1.00 66.00 132 TYR A O 1
ATOM 1076 N N . ILE A 1 133 ? -10.164 -16.237 4.285 1.00 67.31 133 ILE A N 1
ATOM 1077 C CA . ILE A 1 133 ? -10.211 -15.431 3.066 1.00 67.31 133 ILE A CA 1
ATOM 1078 C C . ILE A 1 133 ? -11.588 -15.590 2.427 1.00 67.31 133 ILE A C 1
ATOM 1080 O O . ILE A 1 133 ? -12.051 -16.708 2.215 1.00 67.31 133 ILE A O 1
ATOM 1084 N N . VAL A 1 134 ? -12.232 -14.465 2.108 1.00 67.81 134 VAL A N 1
ATOM 1085 C CA . VAL A 1 134 ? -13.418 -14.439 1.250 1.00 67.81 134 VAL A CA 1
ATOM 1086 C C . VAL A 1 134 ? -13.020 -13.917 -0.112 1.00 67.81 134 VAL A C 1
ATOM 1088 O O . VAL A 1 134 ? -12.608 -12.763 -0.243 1.00 67.81 134 VAL A O 1
ATOM 1091 N N . ASP A 1 135 ? -13.184 -14.762 -1.121 1.00 67.38 135 ASP A N 1
ATOM 1092 C CA . ASP A 1 135 ? -13.101 -14.342 -2.509 1.00 67.38 135 ASP A CA 1
ATOM 1093 C C . ASP A 1 135 ? -14.411 -13.668 -2.903 1.00 67.38 135 ASP A C 1
ATOM 1095 O O . ASP A 1 135 ? -15.489 -14.265 -2.908 1.00 67.38 135 ASP A O 1
ATOM 1099 N N . ASN A 1 136 ? -14.319 -12.384 -3.217 1.00 67.06 136 ASN A N 1
ATOM 1100 C CA . ASN A 1 136 ? -15.443 -11.618 -3.705 1.00 67.06 136 ASN A CA 1
ATOM 1101 C C . ASN A 1 136 ? -15.680 -11.930 -5.192 1.00 67.06 136 ASN A C 1
ATOM 1103 O O . ASN A 1 136 ? -14.736 -12.197 -5.944 1.00 67.06 136 ASN A O 1
ATOM 1107 N N . PRO A 1 137 ? -16.928 -11.798 -5.677 1.00 49.28 137 PRO A N 1
ATOM 1108 C CA . PRO A 1 137 ? -17.265 -12.000 -7.090 1.00 49.28 137 PRO A CA 1
ATOM 1109 C C . PRO A 1 137 ? -16.485 -11.105 -8.070 1.00 49.28 137 PRO A C 1
ATOM 1111 O O . PRO A 1 137 ? -16.453 -11.373 -9.269 1.00 49.28 137 PRO A O 1
ATOM 1114 N N . ASP A 1 138 ? -15.862 -10.027 -7.587 1.00 54.53 138 ASP A N 1
ATOM 1115 C CA . ASP A 1 138 ? -15.024 -9.126 -8.379 1.00 54.53 138 ASP A CA 1
ATOM 1116 C C . ASP A 1 138 ? -13.570 -9.618 -8.543 1.00 54.53 138 ASP A C 1
ATOM 1118 O O . ASP A 1 138 ? -12.770 -8.949 -9.212 1.00 54.53 138 ASP A O 1
ATOM 1122 N N . GLY A 1 139 ? -13.239 -10.786 -7.983 1.00 47.00 139 GLY A N 1
ATOM 1123 C CA . GLY A 1 139 ? -11.906 -11.384 -7.971 1.00 47.00 139 GLY A CA 1
ATOM 1124 C C . GLY A 1 139 ? -10.950 -10.750 -6.957 1.00 47.00 139 GLY A C 1
ATOM 1125 O O . GLY A 1 139 ? -9.748 -10.985 -7.052 1.00 47.00 139 GLY A O 1
ATOM 1126 N N . SER A 1 140 ? -11.450 -9.907 -6.046 1.00 49.94 140 SER A N 1
ATOM 1127 C CA . SER A 1 140 ? -10.697 -9.447 -4.878 1.00 49.94 140 SER A CA 1
ATOM 1128 C C . SER A 1 140 ? -10.867 -10.434 -3.727 1.00 49.94 140 SER A C 1
ATOM 1130 O O . SER A 1 140 ? -11.960 -10.939 -3.494 1.00 49.94 140 SER A O 1
ATOM 1132 N N . SER A 1 141 ? -9.801 -10.685 -2.981 1.00 55.41 141 SER A N 1
ATOM 1133 C CA . SER A 1 141 ? -9.855 -11.506 -1.775 1.00 55.41 141 SER A CA 1
ATOM 1134 C C . SER A 1 141 ? -9.797 -10.581 -0.559 1.00 55.41 141 SER A C 1
ATOM 1136 O O . SER A 1 141 ? -8.884 -9.759 -0.448 1.00 55.41 141 SER A O 1
ATOM 1138 N N . LYS A 1 142 ? -10.772 -10.673 0.349 1.00 66.00 142 LYS A N 1
ATOM 1139 C CA . LYS A 1 142 ? -10.810 -9.900 1.600 1.00 66.00 142 LYS A CA 1
ATOM 1140 C C . LYS A 1 142 ? -10.598 -10.843 2.782 1.00 66.00 142 LYS A C 1
ATOM 1142 O O . LYS A 1 142 ? -11.341 -11.808 2.946 1.00 66.00 142 LYS A O 1
ATOM 1147 N N . ARG A 1 143 ? -9.602 -10.552 3.625 1.00 58.06 143 ARG A N 1
ATOM 1148 C CA . ARG A 1 143 ? -9.403 -11.268 4.894 1.00 58.06 143 ARG A CA 1
ATOM 1149 C C . ARG A 1 143 ? -10.507 -10.866 5.866 1.00 58.06 143 ARG A C 1
ATOM 1151 O O . ARG A 1 143 ? -10.650 -9.684 6.186 1.00 58.06 143 ARG A O 1
ATOM 1158 N N . ARG A 1 144 ? -11.273 -11.856 6.310 1.00 77.25 144 ARG A N 1
ATOM 1159 C CA . ARG A 1 144 ? -12.249 -11.747 7.391 1.00 77.25 144 ARG A CA 1
ATOM 1160 C C . ARG A 1 144 ? -11.758 -12.561 8.587 1.00 77.25 144 ARG A C 1
ATOM 1162 O O . ARG A 1 144 ? -10.845 -13.376 8.465 1.00 77.25 144 ARG A O 1
ATOM 1169 N N . PHE A 1 145 ? -12.328 -12.305 9.751 1.00 79.69 145 PHE A N 1
ATOM 1170 C CA . PHE A 1 145 ? -12.038 -13.041 10.976 1.00 79.69 145 PHE A CA 1
ATOM 1171 C C . PHE A 1 145 ? -13.312 -13.715 11.475 1.00 79.69 145 PHE A C 1
ATOM 1173 O O . PHE A 1 145 ? -14.389 -13.140 11.375 1.00 79.69 145 PHE A O 1
ATOM 1180 N N . SER A 1 146 ? -13.202 -14.908 12.035 1.00 82.00 146 SER A N 1
ATOM 1181 C CA . SER A 1 146 ? -14.254 -15.570 12.805 1.00 82.00 146 SER A CA 1
ATOM 1182 C C . SER A 1 146 ? -13.731 -15.866 14.203 1.00 82.00 146 SER A C 1
ATOM 1184 O O . SER A 1 146 ? -12.524 -16.009 14.388 1.00 82.00 146 SER A O 1
ATOM 1186 N N . PHE A 1 147 ? -14.612 -15.971 15.193 1.00 85.38 147 PHE A N 1
ATOM 1187 C CA . PHE A 1 147 ? -14.194 -16.463 16.501 1.00 85.38 147 PHE A CA 1
ATOM 1188 C C . PHE A 1 147 ? -13.835 -17.947 16.415 1.00 85.38 147 PHE A C 1
ATOM 1190 O O . PHE A 1 147 ? -14.508 -18.707 15.713 1.00 85.38 147 PHE A O 1
ATOM 1197 N N . ILE A 1 148 ? -12.757 -18.340 17.090 1.00 80.56 148 ILE A N 1
ATOM 1198 C CA . ILE A 1 148 ? -12.381 -19.748 17.232 1.00 80.56 148 ILE A CA 1
ATOM 1199 C C . ILE A 1 148 ? -13.451 -20.400 18.107 1.00 80.56 148 ILE A C 1
ATOM 1201 O O . ILE A 1 148 ? -13.692 -19.959 19.229 1.00 80.56 148 ILE A O 1
ATOM 1205 N N . ASN A 1 149 ? -14.134 -21.411 17.573 1.00 64.00 149 ASN A N 1
ATOM 1206 C CA . ASN A 1 149 ? -15.034 -22.223 18.379 1.00 64.00 149 ASN A CA 1
ATOM 1207 C C . ASN A 1 149 ? -14.173 -23.168 19.220 1.00 64.00 149 ASN A C 1
ATOM 1209 O O . ASN A 1 149 ? -13.366 -23.908 18.658 1.00 64.00 149 ASN A O 1
ATOM 1213 N N . ASP A 1 150 ? -14.361 -23.154 20.540 1.00 43.09 150 ASP A N 1
ATOM 1214 C CA . ASP A 1 150 ? -13.801 -24.148 21.457 1.00 43.09 150 ASP A CA 1
ATOM 1215 C C . ASP A 1 150 ? -14.382 -25.536 21.121 1.00 43.09 150 ASP A C 1
ATOM 1217 O O . ASP A 1 150 ? -15.358 -25.997 21.710 1.00 43.09 150 ASP A O 1
ATOM 1221 N N . THR A 1 151 ? -13.814 -26.205 20.122 1.00 31.33 151 THR A N 1
ATOM 1222 C CA . THR A 1 151 ? -14.018 -27.633 19.864 1.00 31.33 151 THR A CA 1
ATOM 1223 C C . THR A 1 151 ? -12.652 -28.307 19.902 1.00 31.33 151 THR A C 1
ATOM 1225 O O . THR A 1 151 ? -11.828 -28.003 19.038 1.00 31.33 151 THR A O 1
ATOM 1228 N N . PRO A 1 152 ? -12.384 -29.180 20.890 1.00 31.97 152 PRO A N 1
ATOM 1229 C CA . PRO A 1 152 ? -11.082 -29.809 21.028 1.00 31.97 152 PRO A CA 1
ATOM 1230 C C . PRO A 1 152 ? -10.901 -30.972 20.034 1.00 31.97 152 PRO A C 1
ATOM 1232 O O . PRO A 1 152 ? -11.674 -31.928 20.054 1.00 31.97 152 PRO A O 1
ATOM 1235 N N . GLU A 1 153 ? -9.811 -30.869 19.258 1.00 31.91 153 GLU A N 1
ATOM 1236 C CA . GLU A 1 153 ? -8.823 -31.931 18.957 1.00 31.91 153 GLU A CA 1
ATOM 1237 C C . GLU A 1 153 ? -9.139 -33.057 17.925 1.00 31.91 153 GLU A C 1
ATOM 1239 O O . GLU A 1 153 ? -10.306 -33.256 17.586 1.00 31.91 153 GLU A O 1
ATOM 1244 N N . PRO A 1 154 ? -8.124 -33.771 17.347 1.00 38.53 154 PRO A N 1
ATOM 1245 C CA . PRO A 1 154 ? -6.882 -34.222 18.002 1.00 38.53 154 PRO A CA 1
ATOM 1246 C C . PRO A 1 154 ? -5.534 -33.909 17.334 1.00 38.53 154 PRO A C 1
ATOM 1248 O O . PRO A 1 154 ? -5.403 -33.727 16.124 1.00 38.53 154 PRO A O 1
ATOM 1251 N N . GLU A 1 155 ? -4.537 -33.908 18.218 1.00 35.75 155 GLU A N 1
ATOM 1252 C CA . GLU A 1 155 ? -3.097 -33.815 18.011 1.00 35.75 155 GLU A CA 1
ATOM 1253 C C . GLU A 1 155 ? -2.490 -35.008 17.254 1.00 35.75 155 GLU A C 1
ATOM 1255 O O . GLU A 1 155 ? -2.986 -36.137 17.293 1.00 35.75 155 GLU A O 1
ATOM 1260 N N . SER A 1 156 ? -1.314 -34.772 16.667 1.00 27.47 156 SER A N 1
ATOM 1261 C CA . SER A 1 156 ? -0.324 -35.816 16.406 1.00 27.47 156 SER A CA 1
ATOM 1262 C C . SER A 1 156 ? 1.080 -35.309 16.771 1.00 27.47 156 SER A C 1
ATOM 1264 O O . SER A 1 156 ? 1.694 -34.586 15.989 1.00 27.47 156 SER A O 1
ATOM 1266 N N . SER A 1 157 ? 1.517 -35.654 17.992 1.00 29.94 157 SER A N 1
ATOM 1267 C CA . SER A 1 157 ? 2.805 -36.284 18.385 1.00 29.94 157 SER A CA 1
ATOM 1268 C C . SER A 1 157 ? 3.927 -36.273 17.330 1.00 29.94 157 SER A C 1
ATOM 1270 O O . SER A 1 157 ? 3.676 -36.643 16.189 1.00 29.94 157 SER A O 1
ATOM 1272 N N . SER A 1 158 ? 5.220 -36.060 17.588 1.00 29.03 158 SER A N 1
ATOM 1273 C CA . SER A 1 158 ? 6.084 -35.831 18.765 1.00 29.03 158 SER A CA 1
ATOM 1274 C C . SER A 1 158 ? 7.527 -35.828 18.220 1.00 29.03 158 SER A C 1
ATOM 1276 O O . SER A 1 158 ? 7.791 -36.567 17.268 1.00 29.03 158 SER A O 1
ATOM 1278 N N . GLY A 1 159 ? 8.472 -35.127 18.844 1.00 25.69 159 GLY A N 1
ATOM 1279 C CA . GLY A 1 159 ? 9.903 -35.326 18.578 1.00 25.69 159 GLY A CA 1
ATOM 1280 C C . GLY A 1 159 ? 10.767 -34.295 19.292 1.00 25.69 159 GLY A C 1
ATOM 1281 O O . GLY A 1 159 ? 10.617 -33.111 19.030 1.00 25.69 159 GLY A O 1
ATOM 1282 N N . GLU A 1 160 ? 11.588 -34.779 20.216 1.00 28.56 160 GLU A N 1
ATOM 1283 C CA . GLU A 1 160 ? 12.252 -34.074 21.314 1.00 28.56 160 GLU A CA 1
ATOM 1284 C C . GLU A 1 160 ? 13.429 -33.166 20.910 1.00 28.56 160 GLU A C 1
ATOM 1286 O O . GLU A 1 160 ? 13.922 -33.190 19.784 1.00 28.56 160 GLU A O 1
ATOM 1291 N N . GLU A 1 161 ? 13.797 -32.349 21.896 1.00 30.81 161 GLU A N 1
ATOM 1292 C CA . GLU A 1 161 ? 14.802 -31.291 21.968 1.00 30.81 161 GLU A CA 1
ATOM 1293 C C . GLU A 1 161 ? 16.240 -31.781 21.727 1.00 30.81 161 GLU A C 1
ATOM 1295 O O . GLU A 1 161 ? 16.593 -32.874 22.153 1.00 30.81 161 GLU A O 1
ATOM 1300 N N . ASP A 1 162 ? 17.082 -30.913 21.157 1.00 24.59 162 ASP A N 1
ATOM 1301 C CA . ASP A 1 162 ? 18.515 -30.863 21.466 1.00 24.59 162 ASP A CA 1
ATOM 1302 C C . ASP A 1 162 ? 18.968 -29.391 21.464 1.00 24.59 162 ASP A C 1
ATOM 1304 O O . ASP A 1 162 ? 18.803 -28.657 20.484 1.00 24.59 162 ASP A O 1
ATOM 1308 N N . GLU A 1 163 ? 19.490 -28.956 22.613 1.00 32.50 163 GLU A N 1
ATOM 1309 C CA . GLU A 1 163 ? 20.166 -27.678 22.829 1.00 32.50 163 GLU A CA 1
ATOM 1310 C C . GLU A 1 163 ? 21.555 -27.703 22.179 1.00 32.50 163 GLU A C 1
ATOM 1312 O O . GLU A 1 163 ? 22.389 -28.533 22.537 1.00 32.50 163 GLU A O 1
ATOM 1317 N N . GLU A 1 164 ? 21.863 -26.726 21.323 1.00 24.16 164 GLU A N 1
ATOM 1318 C CA . GLU A 1 164 ? 23.253 -26.332 21.080 1.00 24.16 164 GLU A CA 1
ATOM 1319 C C . GLU A 1 164 ? 23.428 -24.819 21.239 1.00 24.16 164 GLU A C 1
ATOM 1321 O O . GLU A 1 164 ? 22.809 -24.000 20.556 1.00 24.16 164 GLU A O 1
ATOM 1326 N N . SER A 1 165 ? 24.301 -24.466 22.181 1.00 29.14 165 SER A N 1
ATOM 1327 C CA . SER A 1 165 ? 24.845 -23.133 22.394 1.00 29.14 165 SER A CA 1
ATOM 1328 C C . SER A 1 165 ? 25.788 -22.758 21.251 1.00 29.14 165 SER A C 1
ATOM 1330 O O . SER A 1 165 ? 26.785 -23.449 21.042 1.00 29.14 165 SER A O 1
ATOM 1332 N N . TYR A 1 166 ? 25.533 -21.630 20.590 1.00 31.75 166 TYR A N 1
ATOM 1333 C CA . TYR A 1 166 ? 26.515 -20.981 19.725 1.00 31.75 166 TYR A CA 1
ATOM 1334 C C . TYR A 1 166 ? 26.922 -19.633 20.308 1.00 31.75 166 TYR A C 1
ATOM 1336 O O . TYR A 1 166 ? 26.108 -18.877 20.841 1.00 31.75 166 TYR A O 1
ATOM 1344 N N . GLU A 1 167 ? 28.231 -19.432 20.260 1.00 27.23 167 GLU A N 1
ATOM 1345 C CA . GLU A 1 167 ? 28.996 -18.347 20.842 1.00 27.23 167 GLU A CA 1
ATOM 1346 C C . GLU A 1 167 ? 28.703 -17.008 20.151 1.00 27.23 167 GLU A C 1
ATOM 1348 O O . GLU A 1 167 ? 28.378 -16.934 18.967 1.00 27.23 167 GLU A O 1
ATOM 1353 N N . ASP A 1 168 ? 28.817 -15.955 20.954 1.00 33.25 168 ASP A N 1
ATOM 1354 C CA . ASP A 1 168 ? 28.749 -14.546 20.590 1.00 33.25 168 ASP A CA 1
ATOM 1355 C C . ASP A 1 168 ? 29.908 -14.181 19.646 1.00 33.25 168 ASP A C 1
ATOM 1357 O O . ASP A 1 168 ? 31.071 -14.196 20.055 1.00 33.25 168 ASP A O 1
ATOM 1361 N N . GLU A 1 169 ? 29.596 -13.838 18.394 1.00 31.22 169 GLU A N 1
ATOM 1362 C CA . GLU A 1 169 ? 30.530 -13.187 17.475 1.00 31.22 169 GLU A CA 1
ATOM 1363 C C . GLU A 1 169 ? 29.950 -11.849 16.993 1.00 31.22 169 GLU A C 1
ATOM 1365 O O . GLU A 1 169 ? 29.111 -11.784 16.099 1.00 31.22 169 GLU A O 1
ATOM 1370 N N . SER A 1 170 ? 30.493 -10.777 17.578 1.00 30.97 170 SER A N 1
ATOM 1371 C CA . SER A 1 170 ? 30.669 -9.426 17.024 1.00 30.97 170 SER A CA 1
ATOM 1372 C C . SER A 1 170 ? 29.445 -8.631 16.535 1.00 30.97 170 SER A C 1
ATOM 1374 O O . SER A 1 170 ? 28.841 -8.897 15.502 1.00 30.97 170 SER A O 1
ATOM 1376 N N . GLU A 1 171 ? 29.211 -7.518 17.232 1.00 43.19 171 GLU A N 1
ATOM 1377 C CA . GLU A 1 171 ? 28.460 -6.341 16.798 1.00 43.19 171 GLU A CA 1
ATOM 1378 C C . GLU A 1 171 ? 28.941 -5.782 15.436 1.00 43.19 171 GLU A C 1
ATOM 1380 O O . GLU A 1 171 ? 29.894 -5.006 15.367 1.00 43.19 171 GLU A O 1
ATOM 1385 N N . GLU A 1 172 ? 28.212 -6.078 14.360 1.00 34.88 172 GLU A N 1
ATOM 1386 C CA . GLU A 1 172 ? 27.958 -5.107 13.290 1.00 34.88 172 GLU A CA 1
ATOM 1387 C C . GLU A 1 172 ? 26.451 -4.807 13.302 1.00 34.88 172 GLU A C 1
ATOM 1389 O O . GLU A 1 172 ? 25.617 -5.696 13.148 1.00 34.88 172 GLU A O 1
ATOM 1394 N N . ASP A 1 173 ? 26.091 -3.552 13.585 1.00 40.69 173 ASP A N 1
ATOM 1395 C CA . ASP A 1 173 ? 24.717 -3.037 13.659 1.00 40.69 173 ASP A CA 1
ATOM 1396 C C . ASP A 1 173 ? 24.044 -3.095 12.275 1.00 40.69 173 ASP A C 1
ATOM 1398 O O . ASP A 1 173 ? 23.957 -2.103 11.539 1.00 40.69 173 ASP A O 1
ATOM 1402 N N . ASP A 1 174 ? 23.604 -4.298 11.892 1.00 44.09 174 ASP A N 1
ATOM 1403 C CA . ASP A 1 174 ? 23.197 -4.630 10.532 1.00 44.09 174 ASP A CA 1
ATOM 1404 C C . ASP A 1 174 ? 21.682 -4.511 10.267 1.00 44.09 174 ASP A C 1
ATOM 1406 O O . ASP A 1 174 ? 21.050 -5.341 9.616 1.00 44.09 174 ASP A O 1
ATOM 1410 N N . SER A 1 175 ? 21.046 -3.461 10.800 1.00 54.16 175 SER A N 1
ATOM 1411 C CA . SER A 1 175 ? 19.645 -3.157 10.483 1.00 54.16 175 SER A CA 1
ATOM 1412 C C . SER A 1 175 ? 19.442 -2.957 8.971 1.00 54.16 175 SER A C 1
ATOM 1414 O O . SER A 1 175 ? 19.894 -1.966 8.398 1.00 54.16 175 SER A O 1
ATOM 1416 N N . ALA A 1 176 ? 18.701 -3.863 8.322 1.00 65.25 176 ALA A N 1
ATOM 1417 C CA . ALA A 1 176 ? 18.393 -3.822 6.884 1.00 65.25 176 ALA A CA 1
ATOM 1418 C C . ALA A 1 176 ? 17.521 -2.619 6.435 1.00 65.25 176 ALA A C 1
ATOM 1420 O O . ALA A 1 176 ? 17.116 -2.553 5.275 1.00 65.25 176 ALA A O 1
ATOM 1421 N N . LEU A 1 177 ? 17.219 -1.670 7.332 1.00 79.31 177 LEU A N 1
ATOM 1422 C CA . LEU A 1 177 ? 16.464 -0.446 7.046 1.00 79.31 177 LEU A CA 1
ATOM 1423 C C . LEU A 1 177 ? 17.398 0.765 6.930 1.00 79.31 177 LEU A C 1
ATOM 1425 O O . LEU A 1 177 ? 17.961 1.255 7.912 1.00 79.31 177 LEU A O 1
ATOM 1429 N N . TYR A 1 178 ? 17.510 1.311 5.725 1.00 77.88 178 TYR A N 1
ATOM 1430 C CA . TYR A 1 178 ? 18.380 2.437 5.402 1.00 77.88 178 TYR A CA 1
ATOM 1431 C C . TYR A 1 178 ? 17.885 3.763 5.975 1.00 77.88 178 TYR A C 1
ATOM 1433 O O . TYR A 1 178 ? 18.708 4.597 6.354 1.00 77.88 178 TYR A O 1
ATOM 1441 N N . SER A 1 179 ? 16.570 3.977 6.081 1.00 72.94 179 SER A N 1
ATOM 1442 C CA . SER A 1 179 ? 16.015 5.230 6.617 1.00 72.94 179 SER A CA 1
ATOM 1443 C C . SER A 1 179 ? 16.306 5.442 8.106 1.00 72.94 179 SER A C 1
ATOM 1445 O O . SER A 1 179 ? 16.209 6.572 8.587 1.00 72.94 179 SER A O 1
ATOM 1447 N N . LEU A 1 180 ? 16.695 4.386 8.833 1.00 70.75 180 LEU A N 1
ATOM 1448 C CA . LEU A 1 180 ? 17.162 4.483 10.219 1.00 70.75 180 LEU A CA 1
ATOM 1449 C C . LEU A 1 180 ? 18.626 4.944 10.317 1.00 70.75 180 LEU A C 1
ATOM 1451 O O . LEU A 1 180 ? 19.011 5.522 11.329 1.00 70.75 180 LEU A O 1
ATOM 1455 N N . ARG A 1 181 ? 19.427 4.733 9.265 1.00 69.31 181 ARG A N 1
ATOM 1456 C CA . ARG A 1 181 ? 20.860 5.078 9.215 1.00 69.31 181 ARG A CA 1
ATOM 1457 C C . ARG A 1 181 ? 21.114 6.407 8.511 1.00 69.31 181 ARG A C 1
ATOM 1459 O O . ARG A 1 181 ? 21.918 7.222 8.958 1.00 69.31 181 ARG A O 1
ATOM 1466 N N . VAL A 1 182 ? 20.432 6.623 7.389 1.00 66.56 182 VAL A N 1
ATOM 1467 C CA . VAL A 1 182 ? 20.633 7.772 6.507 1.00 66.56 182 VAL A CA 1
ATOM 1468 C C . VAL A 1 182 ? 19.327 8.531 6.394 1.00 66.56 182 VAL A C 1
ATOM 1470 O O . VAL A 1 182 ? 18.333 8.043 5.858 1.00 66.56 182 VAL A O 1
ATOM 1473 N N . LYS A 1 183 ? 19.339 9.772 6.881 1.00 68.81 183 LYS A N 1
ATOM 1474 C CA . LYS A 1 183 ? 18.202 10.667 6.705 1.00 68.81 183 LYS A CA 1
ATOM 1475 C C . LYS A 1 183 ? 18.074 11.008 5.214 1.00 68.81 183 LYS A C 1
ATOM 1477 O O . LYS A 1 183 ? 19.033 11.549 4.656 1.00 68.81 183 LYS A O 1
ATOM 1482 N N . PRO A 1 184 ? 16.921 10.749 4.575 1.00 73.06 184 PRO A N 1
ATOM 1483 C CA . PRO A 1 184 ? 16.742 11.103 3.177 1.00 73.06 184 PRO A CA 1
ATOM 1484 C C . PRO A 1 184 ? 16.850 12.626 2.981 1.00 73.06 184 PRO A C 1
ATOM 1486 O O . PRO A 1 184 ? 16.559 13.399 3.909 1.00 73.06 184 PRO A O 1
ATOM 1489 N N . PRO A 1 185 ? 17.269 13.080 1.785 1.00 77.69 185 PRO A N 1
ATOM 1490 C CA . PRO A 1 185 ? 17.295 14.494 1.448 1.00 77.69 185 PRO A CA 1
ATOM 1491 C C . PRO A 1 185 ? 15.919 15.120 1.681 1.00 77.69 185 PRO A C 1
ATOM 1493 O O . PRO A 1 185 ? 14.875 14.524 1.426 1.00 77.69 185 PRO A O 1
ATOM 1496 N N . SER A 1 186 ? 15.915 16.347 2.200 1.00 77.69 186 SER A N 1
ATOM 1497 C CA . SER A 1 186 ? 14.661 17.069 2.416 1.00 77.69 186 SER A CA 1
ATOM 1498 C C . SER A 1 186 ? 14.020 17.416 1.074 1.00 77.69 186 SER A C 1
ATOM 1500 O O . SER A 1 186 ? 14.706 17.846 0.144 1.00 77.69 186 SER A O 1
ATOM 1502 N N . LEU A 1 187 ? 12.696 17.274 0.988 1.00 80.44 187 LEU A N 1
ATOM 1503 C CA . LEU A 1 187 ? 11.940 17.666 -0.199 1.00 80.44 187 LEU A CA 1
ATOM 1504 C C . LEU A 1 187 ? 12.192 19.146 -0.511 1.00 80.44 187 LEU A C 1
ATOM 1506 O O . LEU A 1 187 ? 12.019 20.013 0.343 1.00 80.44 187 LEU A O 1
ATOM 1510 N N . SER A 1 188 ? 12.605 19.427 -1.746 1.00 72.56 188 SER A N 1
ATOM 1511 C CA . SER A 1 188 ? 13.062 20.751 -2.168 1.00 72.56 188 SER A CA 1
ATOM 1512 C C . SER A 1 188 ? 12.318 21.233 -3.409 1.00 72.56 188 SER A C 1
ATOM 1514 O O . SER A 1 188 ? 12.180 20.518 -4.405 1.00 72.56 188 SER A O 1
ATOM 1516 N N . THR A 1 189 ? 11.895 22.498 -3.399 1.00 69.88 189 THR A N 1
ATOM 1517 C CA . THR A 1 189 ? 11.350 23.180 -4.587 1.00 69.88 189 THR A CA 1
ATOM 1518 C C . THR A 1 189 ? 12.418 23.407 -5.670 1.00 69.88 189 THR A C 1
ATOM 1520 O O . THR A 1 189 ? 12.091 23.604 -6.846 1.00 69.88 189 THR A O 1
ATOM 1523 N N . HIS A 1 190 ? 13.701 23.299 -5.306 1.00 71.44 190 HIS A N 1
ATOM 1524 C CA . HIS A 1 190 ? 14.851 23.406 -6.204 1.00 71.44 190 HIS A CA 1
ATOM 1525 C C . HIS A 1 190 ? 15.287 22.078 -6.833 1.00 71.44 190 HIS A C 1
ATOM 1527 O O . HIS A 1 190 ? 16.253 22.089 -7.592 1.00 71.44 190 HIS A O 1
ATOM 1533 N N . ALA A 1 191 ? 14.574 20.973 -6.585 1.00 79.56 191 ALA A N 1
ATOM 1534 C CA . ALA A 1 191 ? 14.881 19.669 -7.177 1.00 79.56 191 ALA A CA 1
ATOM 1535 C C . ALA A 1 191 ? 15.036 19.722 -8.715 1.00 79.56 191 ALA A C 1
ATOM 1537 O O . ALA A 1 191 ? 14.570 20.645 -9.397 1.00 79.56 191 ALA A O 1
ATOM 1538 N N . GLY A 1 192 ? 15.673 18.721 -9.303 1.00 82.06 192 GLY A N 1
ATOM 1539 C CA . GLY A 1 192 ? 15.741 18.544 -10.745 1.00 82.06 192 GLY A CA 1
ATOM 1540 C C . GLY A 1 192 ? 14.344 18.469 -11.386 1.00 82.06 192 GLY A C 1
ATOM 1541 O O . GLY A 1 192 ? 13.356 18.086 -10.753 1.00 82.06 192 GLY A O 1
ATOM 1542 N N . PRO A 1 193 ? 14.194 18.856 -12.666 1.00 83.25 193 PRO A N 1
ATOM 1543 C CA . PRO A 1 193 ? 12.905 18.797 -13.360 1.00 83.25 193 PRO A CA 1
ATOM 1544 C C . PRO A 1 193 ? 12.377 17.365 -13.551 1.00 83.25 193 PRO A C 1
ATOM 1546 O O . PRO A 1 193 ? 11.181 17.199 -13.791 1.00 83.25 193 PRO A O 1
ATOM 1549 N N . ASN A 1 194 ? 13.245 16.355 -13.456 1.00 87.25 194 ASN A N 1
ATOM 1550 C CA . ASN A 1 194 ? 12.897 14.943 -13.621 1.00 87.25 194 ASN A CA 1
ATOM 1551 C C . ASN A 1 194 ? 12.868 14.166 -12.301 1.00 87.25 194 ASN A C 1
ATOM 1553 O O . ASN A 1 194 ? 12.495 12.994 -12.326 1.00 87.25 194 ASN A O 1
ATOM 1557 N N . ASP A 1 195 ? 13.192 14.816 -11.183 1.00 90.12 195 ASP A N 1
ATOM 1558 C CA . ASP A 1 195 ? 13.218 14.182 -9.869 1.00 90.12 195 ASP A CA 1
ATOM 1559 C C . ASP A 1 195 ? 11.797 13.919 -9.394 1.00 90.12 195 ASP A C 1
ATOM 1561 O O . ASP A 1 195 ? 10.894 14.769 -9.503 1.00 90.12 195 ASP A O 1
ATOM 1565 N N . ILE A 1 196 ? 11.582 12.710 -8.891 1.00 90.44 196 ILE A N 1
ATOM 1566 C CA . ILE A 1 196 ? 10.257 12.199 -8.567 1.00 90.44 196 ILE A CA 1
ATOM 1567 C C . ILE A 1 196 ? 10.243 11.552 -7.184 1.00 90.44 196 ILE A C 1
ATOM 1569 O O . ILE A 1 196 ? 11.225 10.975 -6.734 1.00 90.44 196 ILE A O 1
ATOM 1573 N N . GLY A 1 197 ? 9.099 11.638 -6.521 1.00 90.88 197 GLY A N 1
ATOM 1574 C CA . GLY A 1 197 ? 8.750 10.814 -5.379 1.00 90.88 197 GLY A CA 1
ATOM 1575 C C . GLY A 1 197 ? 7.812 9.693 -5.813 1.00 90.88 197 GLY A C 1
ATOM 1576 O O . GLY A 1 197 ? 6.920 9.910 -6.646 1.00 90.88 197 GLY A O 1
ATOM 1577 N N . LEU A 1 198 ? 8.005 8.511 -5.235 1.00 90.25 198 LEU A N 1
ATOM 1578 C CA . LEU A 1 198 ? 7.069 7.397 -5.289 1.00 90.25 198 LEU A CA 1
ATOM 1579 C C . LEU A 1 198 ? 6.340 7.282 -3.951 1.00 90.25 198 LEU A C 1
ATOM 1581 O O . LEU A 1 198 ? 6.958 7.204 -2.890 1.00 90.25 198 LEU A O 1
ATOM 1585 N N . LEU A 1 199 ? 5.014 7.292 -4.015 1.00 88.81 199 LEU A N 1
ATOM 1586 C CA . LEU A 1 199 ? 4.128 7.343 -2.862 1.00 88.81 199 LEU A CA 1
ATOM 1587 C C . LEU A 1 199 ? 3.245 6.106 -2.870 1.00 88.81 199 LEU A C 1
ATOM 1589 O O . LEU A 1 199 ? 2.766 5.695 -3.929 1.00 88.81 199 LEU A O 1
ATOM 1593 N N . PHE A 1 200 ? 2.971 5.547 -1.701 1.00 86.81 200 PHE A N 1
ATOM 1594 C CA . PHE A 1 200 ? 1.936 4.537 -1.581 1.00 86.81 200 PHE A CA 1
ATOM 1595 C C . PHE A 1 200 ? 0.575 5.161 -1.274 1.00 86.81 200 PHE A C 1
ATOM 1597 O O . PHE A 1 200 ? 0.412 5.983 -0.377 1.00 86.81 200 PHE A O 1
ATOM 1604 N N . GLU A 1 201 ? -0.449 4.708 -1.978 1.00 80.38 201 GLU A N 1
ATOM 1605 C CA . GLU A 1 201 ? -1.837 5.060 -1.713 1.00 80.38 201 GLU A CA 1
ATOM 1606 C C . GLU A 1 201 ? -2.577 3.850 -1.136 1.00 80.38 201 GLU A C 1
ATOM 1608 O O . GLU A 1 201 ? -2.373 2.714 -1.577 1.00 80.38 201 GLU A O 1
ATOM 1613 N N . GLY A 1 202 ? -3.433 4.104 -0.140 1.00 77.94 202 GLY A N 1
ATOM 1614 C CA . GLY A 1 202 ? -4.205 3.074 0.555 1.00 77.94 202 GLY A CA 1
ATOM 1615 C C . GLY A 1 202 ? -3.312 2.010 1.192 1.00 77.94 202 GLY A C 1
ATOM 1616 O O . GLY A 1 202 ? -3.431 0.837 0.832 1.00 77.94 202 GLY A O 1
ATOM 1617 N N . VAL A 1 203 ? -2.394 2.449 2.061 1.00 86.00 203 VAL A N 1
ATOM 1618 C CA . VAL A 1 203 ? -1.517 1.585 2.861 1.00 86.00 203 VAL A CA 1
ATOM 1619 C C . VAL A 1 203 ? -2.230 1.182 4.148 1.00 86.00 203 VAL A C 1
ATOM 1621 O O . VAL A 1 203 ? -2.707 2.053 4.872 1.00 86.00 203 VAL A O 1
ATOM 1624 N N . ASP A 1 204 ? -2.266 -0.114 4.440 1.00 86.56 204 ASP A N 1
ATOM 1625 C CA . ASP A 1 204 ? -2.673 -0.671 5.735 1.00 86.56 204 ASP A CA 1
ATOM 1626 C C . ASP A 1 204 ? -1.555 -1.593 6.234 1.00 86.56 204 ASP A C 1
ATOM 1628 O O . ASP A 1 204 ? -1.143 -2.497 5.506 1.00 86.56 204 ASP A O 1
ATOM 1632 N N . LEU A 1 205 ? -1.046 -1.339 7.441 1.00 90.00 205 LEU A N 1
ATOM 1633 C CA . LEU A 1 205 ? 0.053 -2.075 8.074 1.00 90.00 205 LEU A CA 1
ATOM 1634 C C . LEU A 1 205 ? -0.438 -2.648 9.407 1.00 90.00 205 LEU A C 1
ATOM 1636 O O . LEU A 1 205 ? -0.923 -1.901 10.258 1.00 90.00 205 LEU A O 1
ATOM 1640 N N . LYS A 1 206 ? -0.274 -3.957 9.627 1.00 90.75 206 LYS A N 1
ATOM 1641 C CA . LYS A 1 206 ? -0.601 -4.624 10.900 1.00 90.75 206 LYS A CA 1
ATOM 1642 C C . LYS A 1 206 ? 0.574 -5.454 11.384 1.00 90.75 206 LYS A C 1
ATOM 1644 O O . LYS A 1 206 ? 1.176 -6.179 10.598 1.00 90.75 206 LYS A O 1
ATOM 1649 N N . GLY A 1 207 ? 0.894 -5.321 12.670 1.00 90.75 207 GLY A N 1
ATOM 1650 C CA . GLY A 1 207 ? 2.085 -5.930 13.270 1.00 90.75 207 GLY A CA 1
ATOM 1651 C C . GLY A 1 207 ? 3.406 -5.317 12.788 1.00 90.75 207 GLY A C 1
ATOM 1652 O O . GLY A 1 207 ? 4.462 -5.741 13.236 1.00 90.75 207 GLY A O 1
ATOM 1653 N N . ILE A 1 208 ? 3.366 -4.311 11.906 1.00 91.94 208 ILE A N 1
ATOM 1654 C CA . ILE A 1 208 ? 4.535 -3.690 11.273 1.00 91.94 208 ILE A CA 1
ATOM 1655 C C . ILE A 1 208 ? 4.687 -2.259 11.796 1.00 91.94 208 ILE A C 1
ATOM 1657 O O . ILE A 1 208 ? 3.745 -1.464 11.731 1.00 91.94 208 ILE A O 1
ATOM 1661 N N . SER A 1 209 ? 5.872 -1.930 12.306 1.00 89.12 209 SER A N 1
ATOM 1662 C CA . SER A 1 209 ? 6.232 -0.587 12.772 1.00 89.12 209 SER A CA 1
ATOM 1663 C C . SER A 1 209 ? 6.798 0.279 11.641 1.00 89.12 209 SER A C 1
ATOM 1665 O O . SER A 1 209 ? 6.351 1.415 11.469 1.00 89.12 209 SER A O 1
ATOM 1667 N N . VAL A 1 210 ? 7.715 -0.268 10.837 1.00 89.88 210 VAL A N 1
ATOM 1668 C CA . VAL A 1 210 ? 8.325 0.389 9.667 1.00 89.88 210 VAL A CA 1
ATOM 1669 C C . VAL A 1 210 ? 8.213 -0.516 8.445 1.00 89.88 210 VAL A C 1
ATOM 1671 O O . VAL A 1 210 ? 8.432 -1.717 8.547 1.00 89.88 210 VAL A O 1
ATOM 1674 N N . PHE A 1 211 ? 7.892 0.064 7.294 1.00 92.06 211 PHE A N 1
ATOM 1675 C CA . PHE A 1 211 ? 7.901 -0.570 5.978 1.00 92.06 211 PHE A CA 1
ATOM 1676 C C . PHE A 1 211 ? 8.758 0.270 5.024 1.00 92.06 211 PHE A C 1
ATOM 1678 O O . PHE A 1 211 ? 8.528 1.472 4.888 1.00 92.06 211 PHE A O 1
ATOM 1685 N N . GLU A 1 212 ? 9.748 -0.341 4.376 1.00 92.12 212 GLU A N 1
ATOM 1686 C CA . GLU A 1 212 ? 10.735 0.363 3.552 1.00 92.12 212 GLU A CA 1
ATOM 1687 C C . GLU A 1 212 ? 11.082 -0.419 2.279 1.00 92.12 212 GLU A C 1
ATOM 1689 O O . GLU A 1 212 ? 11.122 -1.648 2.274 1.00 92.12 212 GLU A O 1
ATOM 1694 N N . CYS A 1 213 ? 11.349 0.307 1.192 1.00 92.62 213 CYS A N 1
ATOM 1695 C CA . CYS A 1 213 ? 11.944 -0.248 -0.021 1.00 92.62 213 CYS A CA 1
ATOM 1696 C C . CYS A 1 213 ? 13.466 -0.334 0.145 1.00 92.62 213 CYS A C 1
ATOM 1698 O O . CYS A 1 213 ? 14.112 0.697 0.315 1.00 92.62 213 CYS A O 1
ATOM 1700 N N . THR A 1 214 ? 14.036 -1.532 0.045 1.00 91.81 214 THR A N 1
ATOM 1701 C CA . THR A 1 214 ? 15.487 -1.765 0.169 1.00 91.81 214 THR A CA 1
ATOM 1702 C C . THR A 1 214 ? 16.182 -1.794 -1.191 1.00 91.81 214 THR A C 1
ATOM 1704 O O . THR A 1 214 ? 17.328 -1.367 -1.312 1.00 91.81 214 THR A O 1
ATOM 1707 N N . GLU A 1 215 ? 15.469 -2.215 -2.238 1.00 91.50 215 GLU A N 1
ATOM 1708 C CA . GLU A 1 215 ? 15.980 -2.279 -3.607 1.00 91.50 215 GLU A CA 1
ATOM 1709 C C . GLU A 1 215 ? 14.901 -1.858 -4.609 1.00 91.50 215 GLU A C 1
ATOM 1711 O O . GLU A 1 215 ? 13.785 -2.389 -4.612 1.00 91.50 215 GLU A O 1
ATOM 1716 N N . LEU A 1 216 ? 15.241 -0.920 -5.492 1.00 91.00 216 LEU A N 1
ATOM 1717 C CA . LEU A 1 216 ? 14.322 -0.374 -6.477 1.00 91.00 216 LEU A CA 1
ATOM 1718 C C . LEU A 1 216 ? 14.632 -0.893 -7.888 1.00 91.00 216 LEU A C 1
ATOM 1720 O O . LEU A 1 216 ? 15.755 -0.819 -8.382 1.00 91.00 216 LEU A O 1
ATOM 1724 N N . ASN A 1 217 ? 13.589 -1.364 -8.566 1.00 87.94 217 ASN A N 1
ATOM 1725 C CA . ASN A 1 217 ? 13.626 -1.819 -9.950 1.00 87.94 217 ASN A CA 1
ATOM 1726 C C . ASN A 1 217 ? 12.697 -0.927 -10.789 1.00 87.94 217 ASN A C 1
ATOM 1728 O O . ASN A 1 217 ? 11.505 -0.806 -10.502 1.00 87.94 217 ASN A O 1
ATOM 1732 N N . LEU A 1 218 ? 13.220 -0.262 -11.820 1.00 88.12 218 LEU A N 1
ATOM 1733 C CA . LEU A 1 218 ? 12.481 0.756 -12.577 1.00 88.12 218 LEU A CA 1
ATOM 1734 C C . LEU A 1 218 ? 12.907 0.829 -14.046 1.00 88.12 218 LEU A C 1
ATOM 1736 O O . LEU A 1 218 ? 13.963 0.351 -14.445 1.00 88.12 218 LEU A O 1
ATOM 1740 N N . ILE A 1 219 ? 12.062 1.443 -14.869 1.00 83.69 219 ILE A N 1
ATOM 1741 C CA . ILE A 1 219 ? 12.356 1.743 -16.272 1.00 83.69 219 ILE A CA 1
ATOM 1742 C C . ILE A 1 219 ? 12.539 3.250 -16.389 1.00 83.69 219 ILE A C 1
ATOM 1744 O O . ILE A 1 219 ? 11.668 4.004 -15.953 1.00 83.69 219 ILE A O 1
ATOM 1748 N N . VAL A 1 220 ? 13.622 3.702 -17.020 1.00 88.44 220 VAL A N 1
ATOM 1749 C CA . VAL A 1 220 ? 13.828 5.113 -17.370 1.00 88.44 220 VAL A CA 1
ATOM 1750 C C . VAL A 1 220 ? 13.815 5.332 -18.877 1.00 88.44 220 VAL A C 1
ATOM 1752 O O . VAL A 1 220 ? 14.108 4.439 -19.672 1.00 88.44 220 VAL A O 1
ATOM 1755 N N . HIS A 1 221 ? 13.496 6.555 -19.284 1.00 87.12 221 HIS A N 1
ATOM 1756 C CA . HIS A 1 221 ? 13.663 7.033 -20.647 1.00 87.12 221 HIS A CA 1
ATOM 1757 C C . HIS A 1 221 ? 14.781 8.058 -20.728 1.00 87.12 221 HIS A C 1
ATOM 1759 O O . HIS A 1 221 ? 14.845 8.998 -19.937 1.00 87.12 221 HIS A O 1
ATOM 1765 N N . CYS A 1 222 ? 15.630 7.936 -21.745 1.00 86.62 222 CYS A N 1
ATOM 1766 C CA . CYS A 1 222 ? 16.557 9.004 -22.089 1.00 86.62 222 CYS A CA 1
ATOM 1767 C C . CYS A 1 222 ? 15.773 10.248 -22.528 1.00 86.62 222 CYS A C 1
ATOM 1769 O O . CYS A 1 222 ? 15.014 10.199 -23.497 1.00 86.62 222 CYS A O 1
ATOM 1771 N N . VAL A 1 223 ? 16.021 11.402 -21.901 1.00 89.25 223 VAL A N 1
ATOM 1772 C CA . VAL A 1 223 ? 15.283 12.636 -22.236 1.00 89.25 223 VAL A CA 1
ATOM 1773 C C . VAL A 1 223 ? 15.545 13.129 -23.663 1.00 89.25 223 VAL A C 1
ATOM 1775 O O . VAL A 1 223 ? 14.749 13.892 -24.203 1.00 89.25 223 VAL A O 1
ATOM 1778 N N . ARG A 1 224 ? 16.659 12.704 -24.280 1.00 88.62 224 ARG A N 1
ATOM 1779 C CA . ARG A 1 224 ? 17.058 13.118 -25.634 1.00 88.62 224 ARG A CA 1
ATOM 1780 C C . ARG A 1 224 ? 16.379 12.294 -26.726 1.00 88.62 224 ARG A C 1
ATOM 1782 O O . ARG A 1 224 ? 15.853 12.873 -27.667 1.00 88.62 224 ARG A O 1
ATOM 1789 N N . CYS A 1 225 ? 16.430 10.966 -26.633 1.00 84.19 225 CYS A N 1
ATOM 1790 C CA . CYS A 1 225 ? 15.975 10.066 -27.703 1.00 84.19 225 CYS A CA 1
ATOM 1791 C C . CYS A 1 225 ? 14.784 9.179 -27.317 1.00 84.19 225 CYS A C 1
ATOM 1793 O O . CYS A 1 225 ? 14.308 8.427 -28.159 1.00 84.19 225 CYS A O 1
ATOM 1795 N N . GLN A 1 226 ? 14.308 9.256 -26.069 1.00 84.06 226 GLN A N 1
ATOM 1796 C CA . GLN A 1 226 ? 13.227 8.425 -25.520 1.00 84.06 226 GLN A CA 1
ATOM 1797 C C . GLN A 1 226 ? 13.528 6.915 -25.521 1.00 84.06 226 GLN A C 1
ATOM 1799 O O . GLN A 1 226 ? 12.623 6.102 -25.342 1.00 84.06 226 GLN A O 1
ATOM 1804 N N . ASN A 1 227 ? 14.799 6.520 -25.688 1.00 80.50 227 ASN A N 1
ATOM 1805 C CA . ASN A 1 227 ? 15.201 5.126 -25.530 1.00 80.50 227 ASN A CA 1
ATOM 1806 C C . ASN A 1 227 ? 14.945 4.659 -24.091 1.00 80.50 227 ASN A C 1
ATOM 1808 O O . ASN A 1 227 ? 15.250 5.390 -23.145 1.00 80.50 227 ASN A O 1
ATOM 1812 N N . SER A 1 228 ? 14.393 3.455 -23.949 1.00 84.00 228 SER A N 1
ATOM 1813 C CA . SER A 1 228 ? 14.078 2.854 -22.651 1.00 84.00 228 SER A CA 1
ATOM 1814 C C . SER A 1 228 ? 15.271 2.075 -22.118 1.00 84.00 228 SER A C 1
ATOM 1816 O O . SER A 1 228 ? 15.890 1.320 -22.865 1.00 84.00 228 SER A O 1
ATOM 1818 N N . VAL A 1 229 ? 15.568 2.248 -20.835 1.00 83.69 229 VAL A N 1
ATOM 1819 C CA . VAL A 1 229 ? 16.641 1.548 -20.128 1.00 83.69 229 VAL A CA 1
ATOM 1820 C C . VAL A 1 229 ? 16.077 0.999 -18.826 1.00 83.69 229 VAL A C 1
ATOM 1822 O O . VAL A 1 229 ? 15.364 1.706 -18.113 1.00 83.69 229 VAL A O 1
ATOM 1825 N N . ASP A 1 230 ? 16.391 -0.258 -18.536 1.00 82.56 230 ASP A N 1
ATOM 1826 C CA . ASP A 1 230 ? 16.061 -0.867 -17.254 1.00 82.56 230 ASP A CA 1
ATOM 1827 C C . ASP A 1 230 ? 17.135 -0.510 -16.238 1.00 82.56 230 ASP A C 1
ATOM 1829 O O . ASP A 1 230 ? 18.325 -0.702 -16.484 1.00 82.56 230 ASP A O 1
ATOM 1833 N N . VAL A 1 231 ? 16.689 -0.040 -15.085 1.00 86.44 231 VAL A N 1
ATOM 1834 C CA . VAL A 1 231 ? 17.507 0.143 -13.897 1.00 86.44 231 VAL A CA 1
ATOM 1835 C C . VAL A 1 231 ? 17.088 -0.958 -12.935 1.00 86.44 231 VAL A C 1
ATOM 1837 O O . VAL A 1 231 ? 15.962 -0.953 -12.430 1.00 86.44 231 VAL A O 1
ATOM 1840 N N . LYS A 1 232 ? 17.967 -1.945 -12.766 1.00 85.44 232 LYS A N 1
ATOM 1841 C CA . LYS A 1 232 ? 17.741 -3.105 -11.904 1.00 85.44 232 LYS A CA 1
ATOM 1842 C C . LYS A 1 232 ? 18.657 -3.027 -10.683 1.00 85.44 232 LYS A C 1
ATOM 1844 O O . LYS A 1 232 ? 19.777 -2.538 -10.800 1.00 85.44 232 LYS A O 1
ATOM 1849 N N . ASN A 1 233 ? 18.182 -3.547 -9.561 1.00 84.88 233 ASN A N 1
ATOM 1850 C CA . ASN A 1 233 ? 18.905 -3.698 -8.306 1.00 84.88 233 ASN A CA 1
ATOM 1851 C C . ASN A 1 233 ? 19.499 -2.387 -7.761 1.00 84.88 233 ASN A C 1
ATOM 1853 O O . ASN A 1 233 ? 20.623 -2.367 -7.265 1.00 84.88 233 ASN A O 1
ATOM 1857 N N . LEU A 1 234 ? 18.769 -1.273 -7.896 1.00 90.06 234 LEU A N 1
ATOM 1858 C CA . LEU A 1 234 ? 19.234 0.020 -7.401 1.00 90.06 234 LEU A CA 1
ATOM 1859 C C . LEU A 1 234 ? 19.046 0.085 -5.883 1.00 90.06 234 LEU A C 1
ATOM 1861 O O . LEU A 1 234 ? 17.910 0.112 -5.403 1.00 90.06 234 LEU A O 1
ATOM 1865 N N . THR A 1 235 ? 20.148 0.139 -5.139 1.00 90.19 235 THR A N 1
ATOM 1866 C CA . THR A 1 235 ? 20.139 0.298 -3.678 1.00 90.19 235 THR A CA 1
ATOM 1867 C C . THR A 1 235 ? 20.496 1.733 -3.279 1.00 90.19 235 THR A C 1
ATOM 1869 O O . THR A 1 235 ? 21.098 2.456 -4.075 1.00 90.19 235 THR A O 1
ATOM 1872 N N . PRO A 1 236 ? 20.177 2.169 -2.047 1.00 86.44 236 PRO A N 1
ATOM 1873 C CA . PRO A 1 236 ? 20.461 3.532 -1.582 1.00 86.44 236 PRO A CA 1
ATOM 1874 C C . PRO A 1 236 ? 21.949 3.896 -1.520 1.00 86.44 236 PRO A C 1
ATOM 1876 O O . PRO A 1 236 ? 22.300 5.068 -1.435 1.00 86.44 236 PRO A O 1
ATOM 1879 N N . THR A 1 237 ? 22.828 2.894 -1.513 1.00 83.25 237 THR A N 1
ATOM 1880 C CA . THR A 1 237 ? 24.286 3.062 -1.435 1.00 83.25 237 THR A CA 1
ATOM 1881 C C . THR A 1 237 ? 24.962 3.038 -2.801 1.00 83.25 237 THR A C 1
ATOM 1883 O O . THR A 1 237 ? 26.181 3.168 -2.876 1.00 83.25 237 THR A O 1
ATOM 1886 N N . SER A 1 238 ? 24.201 2.806 -3.871 1.00 83.69 238 SER A N 1
ATOM 1887 C CA . SER A 1 238 ? 24.726 2.659 -5.224 1.00 83.69 238 SER A CA 1
ATOM 1888 C C . SER A 1 238 ? 24.039 3.619 -6.179 1.00 83.69 238 SER A C 1
ATOM 1890 O O . SER A 1 238 ? 22.818 3.763 -6.159 1.00 83.69 238 SER A O 1
ATOM 1892 N N . ASP A 1 239 ? 24.827 4.198 -7.072 1.00 85.56 239 ASP A N 1
ATOM 1893 C CA . ASP A 1 239 ? 24.319 5.049 -8.134 1.00 85.56 239 ASP A CA 1
ATOM 1894 C C . ASP A 1 239 ? 24.234 4.239 -9.423 1.00 85.56 239 ASP A C 1
ATOM 1896 O O . ASP A 1 239 ? 25.172 3.526 -9.791 1.00 85.56 239 ASP A O 1
ATOM 1900 N N . PHE A 1 240 ? 23.122 4.359 -10.147 1.00 88.12 240 PHE A N 1
ATOM 1901 C CA . PHE A 1 240 ? 23.044 3.804 -11.492 1.00 88.12 240 PHE A CA 1
ATOM 1902 C C . PHE A 1 240 ? 23.574 4.829 -12.486 1.00 88.12 240 PHE A C 1
ATOM 1904 O O . PHE A 1 240 ? 22.975 5.890 -12.639 1.00 88.12 240 PHE A O 1
ATOM 1911 N N . ILE A 1 241 ? 24.651 4.494 -13.198 1.00 91.50 241 ILE A N 1
ATOM 1912 C CA . ILE A 1 241 ? 25.257 5.344 -14.229 1.00 91.50 241 ILE A CA 1
ATOM 1913 C C . ILE A 1 241 ? 25.449 4.515 -15.500 1.00 91.50 241 ILE A C 1
ATOM 1915 O O . ILE A 1 241 ? 26.147 3.501 -15.492 1.00 91.50 241 ILE A O 1
ATOM 1919 N N . LEU A 1 242 ? 24.830 4.939 -16.604 1.00 90.00 242 LEU A N 1
ATOM 1920 C CA . LEU A 1 242 ? 24.936 4.264 -17.900 1.00 90.00 242 LEU A CA 1
ATOM 1921 C C . LEU A 1 242 ? 24.833 5.254 -19.063 1.00 90.00 242 LEU A C 1
ATOM 1923 O O . LEU A 1 242 ? 23.961 6.120 -19.078 1.00 90.00 242 LEU A O 1
ATOM 1927 N N . ASP A 1 243 ? 25.632 5.063 -20.111 1.00 89.94 243 ASP A N 1
ATOM 1928 C CA . ASP A 1 243 ? 25.438 5.784 -21.367 1.00 89.94 243 ASP A CA 1
ATOM 1929 C C . ASP A 1 243 ? 24.267 5.222 -22.180 1.00 89.94 243 ASP A C 1
ATOM 1931 O O . ASP A 1 243 ? 24.150 4.022 -22.435 1.00 89.94 243 ASP A O 1
ATOM 1935 N N . CYS A 1 244 ? 23.397 6.111 -22.661 1.00 85.69 244 CYS A N 1
ATOM 1936 C CA . CYS A 1 244 ? 22.302 5.723 -23.539 1.00 85.69 244 CYS A CA 1
ATOM 1937 C C . CYS A 1 244 ? 22.830 5.052 -24.816 1.00 85.69 244 CYS A C 1
ATOM 1939 O O . CYS A 1 244 ? 23.510 5.691 -25.618 1.00 85.69 244 CYS A O 1
ATOM 1941 N N . SER A 1 245 ? 22.408 3.814 -25.074 1.00 86.44 245 SER A N 1
ATOM 1942 C CA . SER A 1 245 ? 22.845 3.015 -26.230 1.00 86.44 245 SER A CA 1
ATOM 1943 C C . SER A 1 245 ? 22.533 3.627 -27.603 1.00 86.44 245 SER A C 1
ATOM 1945 O O . SER A 1 245 ? 23.110 3.212 -28.603 1.00 86.44 245 SER A O 1
ATOM 1947 N N . VAL A 1 246 ? 21.631 4.612 -27.669 1.00 89.94 246 VAL A N 1
ATOM 1948 C CA . VAL A 1 246 ? 21.215 5.262 -28.924 1.00 89.94 246 VAL A CA 1
ATOM 1949 C C . VAL A 1 246 ? 21.920 6.597 -29.154 1.00 89.94 246 VAL A C 1
ATOM 1951 O O . VAL A 1 246 ? 22.318 6.900 -30.273 1.00 89.94 246 VAL A O 1
ATOM 1954 N N . CYS A 1 247 ? 22.039 7.437 -28.123 1.00 91.31 247 CYS A N 1
ATOM 1955 C CA . CYS A 1 247 ? 22.527 8.813 -28.277 1.00 91.31 247 CYS A CA 1
ATOM 1956 C C . CYS A 1 247 ? 23.729 9.159 -27.396 1.00 91.31 247 CYS A C 1
ATOM 1958 O O . CYS A 1 247 ? 24.042 10.348 -27.285 1.00 91.31 247 CYS A O 1
ATOM 1960 N N . THR A 1 248 ? 24.293 8.152 -26.719 1.00 93.50 248 THR A N 1
ATOM 1961 C CA . THR A 1 248 ? 25.507 8.204 -25.886 1.00 93.50 248 THR A CA 1
ATOM 1962 C C . THR A 1 248 ? 25.495 9.303 -24.825 1.00 93.50 248 THR A C 1
ATOM 1964 O O . THR A 1 248 ? 26.535 9.831 -24.452 1.00 93.50 248 THR A O 1
ATOM 1967 N N . LYS A 1 249 ? 24.302 9.724 -24.388 1.00 91.12 249 LYS A N 1
ATOM 1968 C CA . LYS A 1 249 ? 24.157 10.683 -23.293 1.00 91.12 249 LYS A CA 1
ATOM 1969 C C . LYS A 1 249 ? 24.194 9.893 -21.980 1.00 91.12 249 LYS A C 1
ATOM 1971 O O . LYS A 1 249 ? 23.438 8.917 -21.919 1.00 91.12 249 LYS A O 1
ATOM 1976 N N . PRO A 1 250 ? 24.960 10.328 -20.966 1.00 93.31 250 PRO A N 1
ATOM 1977 C CA . PRO A 1 250 ? 24.947 9.686 -19.661 1.00 93.31 250 PRO A CA 1
ATOM 1978 C C . PRO A 1 250 ? 23.555 9.791 -19.036 1.00 93.31 250 PRO A C 1
ATOM 1980 O O . PRO A 1 250 ? 22.871 10.820 -19.154 1.00 93.31 250 PRO A O 1
ATOM 1983 N N . LEU A 1 251 ? 23.125 8.690 -18.434 1.00 91.38 251 LEU A N 1
ATOM 1984 C CA . LEU A 1 251 ? 21.896 8.530 -17.674 1.00 91.38 251 LEU A CA 1
ATOM 1985 C C . LEU A 1 251 ? 22.303 8.170 -16.248 1.00 91.38 251 LEU A C 1
ATOM 1987 O O . LEU A 1 251 ? 22.993 7.172 -16.053 1.00 91.38 251 LEU A O 1
ATOM 1991 N N . GLU A 1 252 ? 21.867 8.966 -15.280 1.00 94.56 252 GLU A N 1
ATOM 1992 C CA . GLU A 1 252 ? 22.188 8.758 -13.867 1.00 94.56 252 GLU A CA 1
ATOM 1993 C C . GLU A 1 252 ? 20.893 8.714 -13.055 1.00 94.56 252 GLU A C 1
ATOM 1995 O O . GLU A 1 252 ? 19.979 9.517 -13.297 1.00 94.56 252 GLU A O 1
ATOM 2000 N N . VAL A 1 253 ? 20.805 7.763 -12.125 1.00 93.81 253 VAL A N 1
ATOM 2001 C CA . VAL A 1 253 ? 19.667 7.588 -11.218 1.00 93.81 253 VAL A CA 1
ATOM 2002 C C . VAL A 1 253 ? 20.176 7.311 -9.808 1.00 93.81 253 VAL A C 1
ATOM 2004 O O . VAL A 1 253 ? 20.919 6.353 -9.599 1.00 93.81 253 VAL A O 1
ATOM 2007 N N . HIS A 1 254 ? 19.709 8.114 -8.854 1.00 92.62 254 HIS A N 1
ATOM 2008 C CA . HIS A 1 254 ? 19.975 7.948 -7.425 1.00 92.62 254 HIS A CA 1
ATOM 2009 C C . HIS A 1 254 ? 18.668 7.682 -6.679 1.00 92.62 254 HIS A C 1
ATOM 2011 O O . HIS A 1 254 ? 17.627 8.249 -7.025 1.00 92.62 254 HIS A O 1
ATOM 2017 N N . PHE A 1 255 ? 18.718 6.828 -5.659 1.00 92.00 255 PHE A N 1
ATOM 2018 C CA . PHE A 1 255 ? 17.555 6.380 -4.895 1.00 92.00 255 PHE A CA 1
ATOM 2019 C C . PHE A 1 255 ? 17.729 6.662 -3.400 1.00 92.00 255 PHE A C 1
ATOM 2021 O O . PHE A 1 255 ? 18.714 6.260 -2.794 1.00 92.00 255 PHE A O 1
ATOM 2028 N N . TYR A 1 256 ? 16.725 7.305 -2.798 1.00 91.06 256 TYR A N 1
ATOM 2029 C CA . TYR A 1 256 ? 16.645 7.562 -1.363 1.00 91.06 256 TYR A CA 1
ATOM 2030 C C . TYR A 1 256 ? 15.364 6.949 -0.769 1.00 91.06 256 TYR A C 1
ATOM 2032 O O . TYR A 1 256 ? 14.257 7.407 -1.093 1.00 91.06 256 TYR A O 1
ATOM 2040 N N . PRO A 1 257 ? 15.470 5.943 0.112 1.00 90.25 257 PRO A N 1
ATOM 2041 C CA . PRO A 1 257 ? 14.321 5.295 0.727 1.00 90.25 257 PRO A CA 1
ATOM 2042 C C . PRO A 1 257 ? 13.714 6.175 1.820 1.00 90.25 257 PRO A C 1
ATOM 2044 O O . PRO A 1 257 ? 14.389 6.990 2.448 1.00 90.25 257 PRO A O 1
ATOM 2047 N N . HIS A 1 258 ? 12.416 6.009 2.046 1.00 88.38 258 HIS A N 1
ATOM 2048 C CA . HIS A 1 258 ? 11.683 6.656 3.128 1.00 88.38 258 HIS A CA 1
ATOM 2049 C C . HIS A 1 258 ? 10.891 5.599 3.904 1.00 88.38 258 HIS A C 1
ATOM 2051 O O . HIS A 1 258 ? 10.175 4.796 3.303 1.00 88.38 258 HIS A O 1
ATOM 2057 N N . ALA A 1 259 ? 10.993 5.624 5.236 1.00 87.06 259 ALA A N 1
ATOM 2058 C CA . ALA A 1 259 ? 10.191 4.770 6.103 1.00 87.06 259 ALA A CA 1
ATOM 2059 C C . ALA A 1 259 ? 8.707 5.126 6.010 1.00 87.06 259 ALA A C 1
ATOM 2061 O O . ALA A 1 259 ? 8.299 6.266 6.244 1.00 87.06 259 ALA A O 1
ATOM 2062 N N . VAL A 1 260 ? 7.888 4.110 5.768 1.00 87.81 260 VAL A N 1
ATOM 2063 C CA . VAL A 1 260 ? 6.434 4.188 5.869 1.00 87.81 260 VAL A CA 1
ATOM 2064 C C . VAL A 1 260 ? 6.019 3.568 7.196 1.00 87.81 260 VAL A C 1
ATOM 2066 O O . VAL A 1 260 ? 6.329 2.414 7.477 1.00 87.81 260 VAL A O 1
ATOM 2069 N N . MET A 1 261 ? 5.329 4.342 8.028 1.00 82.44 261 MET A N 1
ATOM 2070 C CA . MET A 1 261 ? 4.933 3.941 9.381 1.00 82.44 261 MET A CA 1
ATOM 2071 C C . MET A 1 261 ? 3.411 3.815 9.492 1.00 82.44 261 MET A C 1
ATOM 2073 O O . MET A 1 261 ? 2.670 4.529 8.814 1.00 82.44 261 MET A O 1
ATOM 2077 N N . SER A 1 262 ? 2.934 2.935 10.378 1.00 65.56 262 SER A N 1
ATOM 2078 C CA . SER A 1 262 ? 1.494 2.700 10.596 1.00 65.56 262 SER A CA 1
ATOM 2079 C C . SER A 1 262 ? 0.765 3.924 11.170 1.00 65.56 262 SER A C 1
ATOM 2081 O O . SER A 1 262 ? -0.405 4.157 10.871 1.00 65.56 262 SER A O 1
ATOM 2083 N N . VAL A 1 263 ? 1.472 4.754 11.942 1.00 55.00 263 VAL A N 1
ATOM 2084 C CA . VAL A 1 263 ? 0.980 6.027 12.486 1.00 55.00 263 VAL A CA 1
ATOM 2085 C C . VAL A 1 263 ? 1.532 7.171 11.640 1.00 55.00 263 VAL A C 1
ATOM 2087 O O . VAL A 1 263 ? 2.376 7.952 12.077 1.00 55.00 263 VAL A O 1
ATOM 2090 N N . SER A 1 264 ? 1.114 7.250 10.379 1.00 45.22 264 SER A N 1
ATOM 2091 C CA . SER A 1 264 ? 1.615 8.295 9.489 1.00 45.22 264 SER A CA 1
ATOM 2092 C C . SER A 1 264 ? 0.993 9.651 9.856 1.00 45.22 264 SER A C 1
ATOM 2094 O O . SER A 1 264 ? -0.117 9.987 9.450 1.00 45.22 264 SER A O 1
ATOM 2096 N N . ILE A 1 265 ? 1.720 10.436 10.658 1.00 40.75 265 ILE A N 1
ATOM 2097 C CA . ILE A 1 265 ? 1.505 11.885 10.844 1.00 40.75 265 ILE A CA 1
ATOM 2098 C C . ILE A 1 265 ? 2.055 12.655 9.620 1.00 40.75 265 ILE A C 1
ATOM 2100 O O . ILE A 1 265 ? 1.853 13.860 9.489 1.00 40.75 265 ILE A O 1
ATOM 2104 N N . GLN A 1 266 ? 2.732 11.974 8.684 1.00 45.28 266 GLN A N 1
ATOM 2105 C CA . GLN A 1 266 ? 3.267 12.593 7.476 1.00 45.28 266 GLN A CA 1
ATOM 2106 C C . GLN A 1 266 ? 2.291 12.487 6.292 1.00 45.28 266 GLN A C 1
ATOM 2108 O O . GLN A 1 266 ? 1.850 11.392 5.944 1.00 45.28 266 GLN A O 1
ATOM 2113 N N . PRO A 1 267 ? 1.990 13.600 5.602 1.00 50.47 267 PRO A N 1
ATOM 2114 C CA . PRO A 1 267 ? 0.901 13.676 4.628 1.00 50.47 267 PRO A CA 1
ATOM 2115 C C . PRO A 1 267 ? 1.176 13.011 3.264 1.00 50.47 267 PRO A C 1
ATOM 2117 O O . PRO A 1 267 ? 0.518 13.368 2.292 1.00 50.47 267 PRO A O 1
ATOM 2120 N N . GLN A 1 268 ? 2.139 12.089 3.124 1.00 65.50 268 GLN A N 1
ATOM 2121 C CA . GLN A 1 268 ? 2.573 11.663 1.781 1.00 65.50 268 GLN A CA 1
ATOM 2122 C C . GLN A 1 268 ? 2.785 10.158 1.566 1.00 65.50 268 GLN A C 1
ATOM 2124 O O . GLN A 1 268 ? 2.864 9.776 0.407 1.00 65.50 268 GLN A O 1
ATOM 2129 N N . ASN A 1 269 ? 2.892 9.283 2.581 1.00 80.94 269 ASN A N 1
ATOM 2130 C CA . ASN A 1 269 ? 3.264 7.861 2.360 1.00 80.94 269 ASN A CA 1
ATOM 2131 C C . ASN A 1 269 ? 4.401 7.690 1.317 1.00 80.94 269 ASN A C 1
ATOM 2133 O O . ASN A 1 269 ? 4.399 6.757 0.507 1.00 80.94 269 ASN A O 1
ATOM 2137 N N . LEU A 1 270 ? 5.313 8.668 1.269 1.00 87.44 270 LEU A N 1
ATOM 2138 C CA . LEU A 1 270 ? 6.443 8.707 0.355 1.00 87.44 270 LEU A CA 1
ATOM 2139 C C . LEU A 1 270 ? 7.372 7.586 0.797 1.00 87.44 270 LEU A C 1
ATOM 2141 O O . LEU A 1 270 ? 7.741 7.553 1.965 1.00 87.44 270 LEU A O 1
ATOM 2145 N N . PHE A 1 271 ? 7.714 6.676 -0.110 1.00 90.50 271 PHE A N 1
ATOM 2146 C CA . PHE A 1 271 ? 8.589 5.544 0.208 1.00 90.50 271 PHE A CA 1
ATOM 2147 C C . PHE A 1 271 ? 9.912 5.591 -0.560 1.00 90.50 271 PHE A C 1
ATOM 2149 O O . PHE A 1 271 ? 10.873 4.932 -0.170 1.00 90.50 271 PHE A O 1
ATOM 2156 N N . ALA A 1 272 ? 9.984 6.376 -1.640 1.00 91.50 272 ALA A N 1
ATOM 2157 C CA . ALA A 1 272 ? 11.209 6.573 -2.405 1.00 91.50 272 ALA A CA 1
ATOM 2158 C C . ALA A 1 272 ? 11.272 7.979 -3.011 1.00 91.50 272 ALA A C 1
ATOM 2160 O O . ALA A 1 272 ? 10.315 8.428 -3.644 1.00 91.50 272 ALA A O 1
ATOM 2161 N N . GLN A 1 273 ? 12.417 8.643 -2.879 1.00 92.00 273 GLN A N 1
ATOM 2162 C CA . GLN A 1 273 ? 12.810 9.793 -3.692 1.00 92.00 273 GLN A CA 1
ATOM 2163 C C . GLN A 1 273 ? 13.844 9.333 -4.716 1.00 92.00 273 GLN A C 1
ATOM 2165 O O . GLN A 1 273 ? 14.767 8.594 -4.385 1.00 92.00 273 GLN A O 1
ATOM 2170 N N . ILE A 1 274 ? 13.662 9.753 -5.964 1.00 92.94 274 ILE A N 1
ATOM 2171 C CA . ILE A 1 274 ? 14.522 9.376 -7.080 1.00 92.94 274 ILE A CA 1
ATOM 2172 C C . ILE A 1 274 ? 14.991 10.649 -7.766 1.00 92.94 274 ILE A C 1
ATOM 2174 O O . ILE A 1 274 ? 14.172 11.441 -8.248 1.00 92.94 274 ILE A O 1
ATOM 2178 N N . GLU A 1 275 ? 16.303 10.813 -7.835 1.00 92.81 275 GLU A N 1
ATOM 2179 C CA . GLU A 1 275 ? 16.948 11.911 -8.548 1.00 92.81 275 GLU A CA 1
ATOM 2180 C C . GLU A 1 275 ? 17.454 11.398 -9.891 1.00 92.81 275 GLU A C 1
ATOM 2182 O O . GLU A 1 275 ? 18.006 10.301 -9.986 1.00 92.81 275 GLU A O 1
ATOM 2187 N N . CYS A 1 276 ? 17.180 12.148 -10.959 1.00 91.69 276 CYS A N 1
ATOM 2188 C CA . CYS A 1 276 ? 17.435 11.697 -12.325 1.00 91.69 276 CYS A CA 1
ATOM 2189 C C . CYS A 1 276 ? 18.198 12.750 -13.129 1.00 91.69 276 CYS A C 1
ATOM 2191 O O . CYS A 1 276 ? 17.678 13.835 -13.415 1.00 91.69 276 CYS A O 1
ATOM 2193 N N . SER A 1 277 ? 19.375 12.372 -13.630 1.00 93.38 277 SER A N 1
ATOM 2194 C CA . SER A 1 277 ? 20.147 13.149 -14.603 1.00 93.38 277 SER A CA 1
ATOM 2195 C C . SER A 1 277 ? 20.133 12.457 -15.966 1.00 93.38 277 SER A C 1
ATOM 2197 O O . SER A 1 277 ? 20.227 11.238 -16.085 1.00 93.38 277 SER A O 1
ATOM 2199 N N . GLY A 1 278 ? 19.923 13.222 -17.041 1.00 90.81 278 GLY A N 1
ATOM 2200 C CA . GLY A 1 278 ? 19.897 12.688 -18.413 1.00 90.81 278 GLY A CA 1
ATOM 2201 C C . GLY A 1 278 ? 18.716 11.763 -18.767 1.00 90.81 278 GLY A C 1
ATOM 2202 O O . GLY A 1 278 ? 18.487 11.503 -19.955 1.00 90.81 278 GLY A O 1
ATOM 2203 N N . CYS A 1 279 ? 17.915 11.348 -17.787 1.00 90.62 279 CYS A N 1
ATOM 2204 C CA . CYS A 1 279 ? 16.777 10.450 -17.943 1.00 90.62 279 CYS A CA 1
ATOM 2205 C C . CYS A 1 279 ? 15.528 10.926 -17.173 1.00 90.62 279 CYS A C 1
ATOM 2207 O O . CYS A 1 279 ? 15.555 11.931 -16.460 1.00 90.62 279 CYS A O 1
ATOM 2209 N N . SER A 1 280 ? 14.407 10.236 -17.374 1.00 87.31 280 SER A N 1
ATOM 2210 C CA . SER A 1 280 ? 13.185 10.386 -16.585 1.00 87.31 280 SER A CA 1
ATOM 2211 C C . SER A 1 280 ? 12.547 9.021 -16.338 1.00 87.31 280 SER A C 1
ATOM 2213 O O . SER A 1 280 ? 12.505 8.176 -17.230 1.00 87.31 280 SER A O 1
ATOM 2215 N N . VAL A 1 281 ? 12.032 8.792 -15.130 1.00 86.25 281 VAL A N 1
ATOM 2216 C CA . VAL A 1 281 ? 11.388 7.514 -14.791 1.00 86.25 281 VAL A CA 1
ATOM 2217 C C . VAL A 1 281 ? 10.122 7.309 -15.624 1.00 86.25 281 VAL A C 1
ATOM 2219 O O . VAL A 1 281 ? 9.308 8.221 -15.760 1.00 86.25 281 VAL A O 1
ATOM 2222 N N . PHE A 1 282 ? 9.927 6.111 -16.155 1.00 81.81 282 PHE A N 1
ATOM 2223 C CA . PHE A 1 282 ? 8.781 5.721 -16.967 1.00 81.81 282 PHE A CA 1
ATOM 2224 C C . PHE A 1 282 ? 7.758 4.893 -16.176 1.00 81.81 282 PHE A C 1
ATOM 2226 O O . PHE A 1 282 ? 6.587 5.276 -16.110 1.00 81.81 282 PHE A O 1
ATOM 2233 N N . ASP A 1 283 ? 8.217 3.793 -15.572 1.00 79.88 283 ASP A N 1
ATOM 2234 C CA . ASP A 1 283 ? 7.419 2.819 -14.811 1.00 79.88 283 ASP A CA 1
ATOM 2235 C C . ASP A 1 283 ? 8.278 2.188 -13.700 1.00 79.88 283 ASP A C 1
ATOM 2237 O O . ASP A 1 283 ? 9.508 2.176 -13.793 1.00 79.88 283 ASP A O 1
ATOM 2241 N N . THR A 1 284 ? 7.633 1.646 -12.670 1.00 79.44 284 THR A N 1
ATOM 2242 C CA . THR A 1 284 ? 8.273 0.825 -11.628 1.00 79.44 284 THR A CA 1
ATOM 2243 C C . THR A 1 284 ? 8.038 -0.649 -11.920 1.00 79.44 284 THR A C 1
ATOM 2245 O O . THR A 1 284 ? 6.935 -1.039 -12.309 1.00 79.44 284 THR A O 1
ATOM 2248 N N . LEU A 1 285 ? 9.046 -1.486 -11.710 1.00 69.94 285 LEU A N 1
ATOM 2249 C CA . LEU A 1 285 ? 8.931 -2.921 -11.932 1.00 69.94 285 LEU A CA 1
ATOM 2250 C C . LEU A 1 285 ? 8.355 -3.623 -10.687 1.00 69.94 285 LEU A C 1
ATOM 2252 O O . LEU A 1 285 ? 8.616 -3.197 -9.566 1.00 69.94 285 LEU A O 1
ATOM 2256 N N . PRO A 1 286 ? 7.591 -4.720 -10.846 1.00 71.25 286 PRO A N 1
ATOM 2257 C CA . PRO A 1 286 ? 7.003 -5.444 -9.712 1.00 71.25 286 PRO A CA 1
ATOM 2258 C C . PRO A 1 286 ? 8.011 -6.124 -8.774 1.00 71.25 286 PRO A C 1
ATOM 2260 O O . PRO A 1 286 ? 7.613 -6.603 -7.721 1.00 71.25 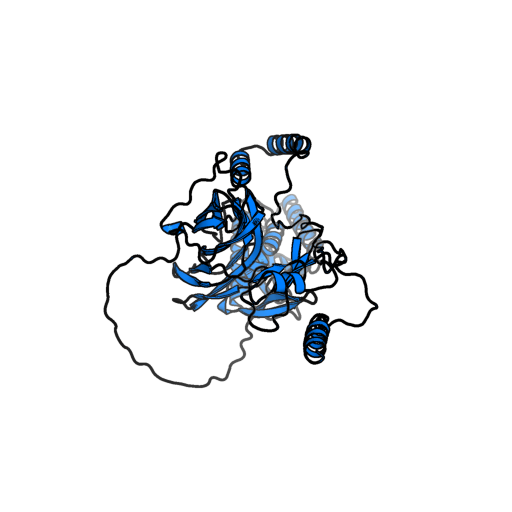286 PRO A O 1
ATOM 2263 N N . THR A 1 287 ? 9.282 -6.217 -9.168 1.00 78.75 287 THR A N 1
ATOM 2264 C CA . THR A 1 287 ? 10.330 -6.982 -8.477 1.00 78.75 287 THR A CA 1
ATOM 2265 C C . THR A 1 287 ? 11.141 -6.152 -7.480 1.00 78.75 287 THR A C 1
ATOM 2267 O O . THR A 1 287 ? 12.217 -6.583 -7.087 1.00 78.75 287 THR A O 1
ATOM 2270 N N . CYS A 1 288 ? 10.704 -4.945 -7.105 1.00 87.19 288 CYS A N 1
ATOM 2271 C CA . CYS A 1 288 ? 11.353 -4.184 -6.028 1.00 87.19 288 CYS A CA 1
ATOM 2272 C C . CYS A 1 288 ? 11.348 -4.988 -4.720 1.00 87.19 288 CYS A C 1
ATOM 2274 O O . CYS A 1 288 ? 10.368 -5.684 -4.450 1.00 87.19 288 CYS A O 1
ATOM 2276 N N . GLN A 1 289 ? 12.404 -4.864 -3.917 1.00 91.19 289 GLN A N 1
ATOM 2277 C CA . GLN A 1 289 ? 12.531 -5.557 -2.635 1.00 91.19 289 GLN A CA 1
ATOM 2278 C C . GLN A 1 289 ? 12.174 -4.626 -1.483 1.00 91.19 289 GLN A C 1
ATOM 2280 O O . GLN A 1 289 ? 12.467 -3.425 -1.514 1.00 91.19 289 GLN A O 1
ATOM 2285 N N . PHE A 1 290 ? 11.541 -5.195 -0.464 1.00 93.19 290 PHE A N 1
ATOM 2286 C CA . PHE A 1 290 ? 11.102 -4.470 0.713 1.00 93.19 290 PHE A CA 1
ATOM 2287 C C . PHE A 1 290 ? 11.489 -5.200 1.995 1.00 93.19 290 PHE A C 1
ATOM 2289 O O . PHE A 1 290 ? 11.546 -6.432 2.041 1.00 93.19 290 PHE A O 1
ATOM 2296 N N . ALA A 1 291 ? 11.667 -4.413 3.049 1.00 93.62 291 ALA A N 1
ATOM 2297 C CA . ALA A 1 291 ? 11.858 -4.880 4.409 1.00 93.62 291 ALA A CA 1
ATOM 2298 C C . ALA A 1 291 ? 10.829 -4.238 5.339 1.00 93.62 291 ALA A C 1
ATOM 2300 O O . ALA A 1 291 ? 10.291 -3.154 5.080 1.00 93.62 291 ALA A O 1
ATOM 2301 N N . VAL A 1 292 ? 10.548 -4.929 6.437 1.00 93.81 292 VAL A N 1
ATOM 2302 C CA . VAL A 1 292 ? 9.625 -4.471 7.472 1.00 93.81 292 VAL A CA 1
ATOM 2303 C C . VAL A 1 292 ? 10.218 -4.688 8.846 1.00 93.81 292 VAL A C 1
ATOM 2305 O O . VAL A 1 292 ? 10.896 -5.679 9.083 1.00 93.81 292 VAL A O 1
ATOM 2308 N N . MET A 1 293 ? 9.913 -3.789 9.770 1.00 91.88 293 MET A N 1
ATOM 2309 C CA . MET A 1 293 ? 10.232 -3.955 11.181 1.00 91.88 293 MET A CA 1
ATOM 2310 C C . MET A 1 293 ? 8.992 -4.435 11.928 1.00 91.88 293 MET A C 1
ATOM 2312 O O . MET A 1 293 ? 7.916 -3.839 11.816 1.00 91.88 293 MET A O 1
ATOM 2316 N N . CYS A 1 294 ? 9.136 -5.514 12.692 1.00 92.25 294 CYS A N 1
ATOM 2317 C CA . CYS A 1 294 ? 8.095 -6.017 13.575 1.00 92.25 294 CYS A CA 1
ATOM 2318 C C . CYS A 1 294 ? 7.756 -4.966 14.642 1.00 92.25 294 CYS A C 1
ATOM 2320 O O . CYS A 1 294 ? 8.633 -4.284 15.170 1.00 92.25 294 CYS A O 1
ATOM 2322 N N . PHE A 1 295 ? 6.475 -4.822 14.965 1.00 90.31 295 PHE A N 1
ATOM 2323 C CA . PHE A 1 295 ? 6.019 -3.915 16.014 1.00 90.31 295 PHE A CA 1
ATOM 2324 C C . PHE A 1 295 ? 6.333 -4.443 17.422 1.00 90.31 295 PHE A C 1
ATOM 2326 O O . PHE A 1 295 ? 6.622 -3.648 18.310 1.00 90.31 295 PHE A O 1
ATOM 2333 N N . ASP A 1 296 ? 6.312 -5.764 17.615 1.00 90.69 296 ASP A N 1
ATOM 2334 C CA . ASP A 1 296 ? 6.427 -6.375 18.944 1.00 90.69 296 ASP A CA 1
ATOM 2335 C C . ASP A 1 296 ? 7.881 -6.577 19.381 1.00 90.69 296 ASP A C 1
ATOM 2337 O O . ASP A 1 296 ? 8.239 -6.263 20.513 1.00 90.69 296 ASP A O 1
ATOM 2341 N N . CYS A 1 297 ? 8.727 -7.111 18.494 1.00 92.00 297 CYS A N 1
ATOM 2342 C CA . CYS A 1 297 ? 10.116 -7.454 18.822 1.00 92.00 297 CYS A CA 1
ATOM 2343 C C . CYS A 1 297 ? 11.163 -6.575 18.125 1.00 92.00 297 CYS A C 1
ATOM 2345 O O . CYS A 1 297 ? 12.359 -6.813 18.294 1.00 92.00 297 CYS A O 1
ATOM 2347 N N . SER A 1 298 ? 10.726 -5.598 17.320 1.00 89.81 298 SER A N 1
ATOM 2348 C CA . SER A 1 298 ? 11.586 -4.695 16.536 1.00 89.81 298 SER A CA 1
ATOM 2349 C C . SER A 1 298 ? 12.565 -5.388 15.581 1.00 89.81 298 SER A C 1
ATOM 2351 O O . SER A 1 298 ? 13.478 -4.749 15.066 1.00 89.81 298 SER A O 1
ATOM 2353 N N . HIS A 1 299 ? 12.389 -6.683 15.314 1.00 90.38 299 HIS A N 1
ATOM 2354 C CA . HIS A 1 299 ? 13.204 -7.398 14.341 1.00 90.38 299 HIS A CA 1
ATOM 2355 C C . HIS A 1 299 ? 12.840 -6.971 12.919 1.00 90.38 299 HIS A C 1
ATOM 2357 O O . HIS A 1 299 ? 11.658 -6.789 12.608 1.00 90.38 299 HIS A O 1
ATOM 2363 N N . VAL A 1 300 ? 13.852 -6.810 12.070 1.00 91.50 300 VAL A N 1
ATOM 2364 C CA . VAL A 1 300 ? 13.679 -6.455 10.662 1.00 91.50 300 VAL A CA 1
ATOM 2365 C C . VAL A 1 300 ? 13.662 -7.730 9.831 1.00 91.50 300 VAL A C 1
ATOM 2367 O O . VAL A 1 300 ? 14.599 -8.511 9.904 1.00 91.50 300 VAL A O 1
ATOM 2370 N N . THR A 1 301 ? 12.621 -7.904 9.024 1.00 91.12 301 THR A N 1
ATOM 2371 C CA . THR A 1 301 ? 12.440 -9.046 8.125 1.00 91.12 301 THR A CA 1
ATOM 2372 C C . THR A 1 301 ? 12.393 -8.565 6.679 1.00 91.12 301 THR A C 1
ATOM 2374 O O . THR A 1 301 ? 11.671 -7.617 6.348 1.00 91.12 301 THR A O 1
ATOM 2377 N N . ASN A 1 302 ? 13.150 -9.225 5.802 1.00 92.06 302 ASN A N 1
ATOM 2378 C CA . ASN A 1 302 ? 13.085 -8.995 4.361 1.00 92.06 302 ASN A CA 1
ATOM 2379 C C . ASN A 1 302 ? 11.900 -9.765 3.776 1.00 92.06 302 ASN A C 1
ATOM 2381 O O . ASN A 1 302 ? 11.863 -10.989 3.790 1.00 92.06 302 ASN A O 1
ATOM 2385 N N . ILE A 1 303 ? 10.931 -9.044 3.222 1.00 90.94 303 ILE A N 1
ATOM 2386 C CA . ILE A 1 303 ? 9.672 -9.629 2.726 1.00 90.94 303 ILE A CA 1
ATOM 2387 C C . ILE A 1 303 ? 9.643 -9.772 1.204 1.00 90.94 303 ILE A C 1
ATOM 2389 O O . ILE A 1 303 ? 8.669 -10.253 0.623 1.00 90.94 303 ILE A O 1
ATOM 2393 N N . GLY A 1 304 ? 10.709 -9.323 0.549 1.00 90.25 304 GLY A N 1
ATOM 2394 C CA . GLY A 1 304 ? 10.858 -9.348 -0.892 1.00 90.25 304 GLY A CA 1
ATOM 2395 C C . GLY A 1 304 ? 9.847 -8.455 -1.614 1.00 90.25 304 GLY A C 1
ATOM 2396 O O . GLY A 1 304 ? 9.533 -7.353 -1.160 1.00 90.25 304 GLY A O 1
ATOM 2397 N N . SER A 1 305 ? 9.338 -8.916 -2.759 1.00 88.56 305 SER A N 1
ATOM 2398 C CA . SER A 1 305 ? 8.417 -8.136 -3.590 1.00 88.56 305 SER A CA 1
ATOM 2399 C C . SER A 1 305 ? 6.992 -8.084 -3.046 1.00 88.56 305 SER A C 1
ATOM 2401 O O . SER A 1 305 ? 6.375 -9.115 -2.778 1.00 88.56 305 SER A O 1
ATOM 2403 N N . VAL A 1 306 ? 6.416 -6.882 -3.007 1.00 87.19 306 VAL A N 1
ATOM 2404 C CA . VAL A 1 306 ? 5.045 -6.648 -2.540 1.00 87.19 306 VAL A CA 1
ATOM 2405 C C . VAL A 1 306 ? 4.024 -6.747 -3.676 1.00 87.19 306 VAL A C 1
ATOM 2407 O O . VAL A 1 306 ? 4.109 -6.071 -4.705 1.00 87.19 306 VAL A O 1
ATOM 2410 N N . ARG A 1 307 ? 2.970 -7.539 -3.458 1.00 83.31 307 ARG A N 1
ATOM 2411 C CA . ARG A 1 307 ? 1.800 -7.619 -4.339 1.00 83.31 307 ARG A CA 1
ATOM 2412 C C . ARG A 1 307 ? 0.880 -6.418 -4.101 1.00 83.31 307 ARG A C 1
ATOM 2414 O O . ARG A 1 307 ? 0.151 -6.354 -3.114 1.00 83.31 307 ARG A O 1
ATOM 2421 N N . VAL A 1 308 ? 0.882 -5.471 -5.037 1.00 82.00 308 VAL A N 1
ATOM 2422 C CA . VAL A 1 308 ? -0.013 -4.299 -5.016 1.00 82.00 308 VAL A CA 1
ATOM 2423 C C . VAL A 1 308 ? -1.471 -4.731 -5.246 1.00 82.00 308 VAL A C 1
ATOM 2425 O O . VAL A 1 308 ? -1.747 -5.522 -6.149 1.00 82.00 308 VAL A O 1
ATOM 2428 N N . ARG A 1 309 ? -2.409 -4.169 -4.471 1.00 76.62 309 ARG A N 1
ATOM 2429 C CA . ARG A 1 309 ? -3.847 -4.521 -4.399 1.00 76.62 309 ARG A CA 1
ATOM 2430 C C . ARG A 1 309 ? -4.122 -5.949 -3.932 1.00 76.62 309 ARG A C 1
ATOM 2432 O O . ARG A 1 309 ? -5.181 -6.495 -4.226 1.00 76.62 309 ARG A O 1
ATOM 2439 N N . ALA A 1 310 ? -3.183 -6.544 -3.212 1.00 75.94 310 ALA A N 1
ATOM 2440 C CA . ALA A 1 310 ? -3.362 -7.827 -2.562 1.00 75.94 310 ALA A CA 1
ATOM 2441 C C . ALA A 1 310 ? -2.882 -7.742 -1.113 1.00 75.94 310 ALA A C 1
ATOM 2443 O O . ALA A 1 310 ? -2.107 -6.854 -0.749 1.00 75.94 310 ALA A O 1
ATOM 2444 N N . LEU A 1 311 ? -3.357 -8.679 -0.299 1.00 81.62 311 LEU A N 1
ATOM 2445 C CA . LEU A 1 311 ? -2.791 -8.916 1.016 1.00 81.62 311 LEU A CA 1
ATOM 2446 C C . LEU A 1 311 ? -1.412 -9.561 0.862 1.00 81.62 311 LEU A C 1
ATOM 2448 O O . LEU A 1 311 ? -1.258 -10.527 0.110 1.00 81.62 311 LEU A O 1
ATOM 2452 N N . ASN A 1 312 ? -0.441 -9.012 1.582 1.00 89.50 312 ASN A N 1
ATOM 2453 C CA . ASN A 1 312 ? 0.878 -9.596 1.765 1.00 89.50 312 ASN A CA 1
ATOM 2454 C C . ASN A 1 312 ? 0.999 -9.945 3.244 1.00 89.50 312 ASN A C 1
ATOM 2456 O O . ASN A 1 312 ? 0.989 -9.054 4.092 1.00 89.50 312 ASN A O 1
ATOM 2460 N N . ASP A 1 313 ? 1.024 -11.235 3.527 1.00 91.38 313 ASP A N 1
ATOM 2461 C CA . ASP A 1 313 ? 1.047 -11.843 4.844 1.00 91.38 313 ASP A CA 1
ATOM 2462 C C . ASP A 1 313 ? 2.301 -12.698 5.001 1.00 91.38 313 ASP A C 1
ATOM 2464 O O . ASP A 1 313 ? 2.715 -13.396 4.076 1.00 91.38 313 ASP A O 1
ATOM 2468 N N . PHE A 1 314 ? 2.928 -12.579 6.162 1.00 90.94 314 PHE A N 1
ATOM 2469 C CA . PHE A 1 314 ? 4.163 -13.267 6.514 1.00 90.94 314 PHE A CA 1
ATOM 2470 C C . PHE A 1 314 ? 4.306 -13.262 8.039 1.00 90.94 314 PHE A C 1
ATOM 2472 O O . PHE A 1 314 ? 3.567 -12.574 8.747 1.00 90.94 314 PHE A O 1
ATOM 2479 N N . GLU A 1 315 ? 5.239 -14.045 8.558 1.00 94.12 315 GLU A N 1
ATOM 2480 C CA . GLU A 1 315 ? 5.532 -14.119 9.988 1.00 94.12 315 GLU A CA 1
ATOM 2481 C C . GLU A 1 315 ? 6.847 -13.401 10.270 1.00 94.12 315 GLU A C 1
ATOM 2483 O O . GLU A 1 315 ? 7.738 -13.354 9.422 1.00 94.12 315 GLU A O 1
ATOM 2488 N N . CYS A 1 316 ? 6.964 -12.798 11.451 1.00 93.50 316 CYS A N 1
ATOM 2489 C CA . CYS A 1 316 ? 8.244 -12.259 11.886 1.00 93.50 316 CYS A CA 1
ATOM 2490 C C . CYS A 1 316 ? 9.263 -13.396 12.037 1.00 93.50 316 CYS A C 1
ATOM 2492 O O . CYS A 1 316 ? 8.998 -14.352 12.760 1.00 93.50 316 CYS A O 1
ATOM 2494 N N . GLU A 1 317 ? 10.448 -13.248 11.446 1.00 92.19 317 GLU A N 1
ATOM 2495 C CA . GLU A 1 317 ? 11.515 -14.263 11.510 1.00 92.19 317 GLU A CA 1
ATOM 2496 C C . GLU A 1 317 ? 12.037 -14.517 12.935 1.00 92.19 317 GLU A C 1
ATOM 2498 O O . GLU A 1 317 ? 12.637 -15.556 13.185 1.00 92.19 317 GLU A O 1
ATOM 2503 N N . LYS A 1 318 ? 11.787 -13.595 13.879 1.00 92.69 318 LYS A N 1
ATOM 2504 C CA . LYS A 1 318 ? 12.243 -13.703 15.274 1.00 92.69 318 LYS A CA 1
ATOM 2505 C C . LYS A 1 318 ? 11.158 -14.139 16.254 1.00 92.69 318 LYS A C 1
ATOM 2507 O O . LYS A 1 318 ? 11.387 -15.026 17.064 1.00 92.69 318 LYS A O 1
ATOM 2512 N N . CYS A 1 319 ? 10.007 -13.465 16.267 1.00 93.31 319 CYS A N 1
ATOM 2513 C CA . CYS A 1 319 ? 8.957 -13.724 17.263 1.00 93.31 319 CYS A CA 1
ATOM 2514 C C . CYS A 1 319 ? 7.746 -14.472 16.702 1.00 93.31 319 CYS A C 1
ATOM 2516 O O . CYS A 1 319 ? 6.794 -14.705 17.441 1.00 93.31 319 CYS A O 1
ATOM 2518 N N . HIS A 1 320 ? 7.747 -14.785 15.402 1.00 92.88 320 HIS A N 1
ATOM 2519 C CA . HIS A 1 320 ? 6.669 -15.477 14.690 1.00 92.88 320 HIS A CA 1
ATOM 2520 C C . HIS A 1 320 ? 5.286 -14.803 14.768 1.00 92.88 320 HIS A C 1
ATOM 2522 O O . HIS A 1 320 ? 4.294 -15.362 14.305 1.00 92.88 320 HIS A O 1
ATOM 2528 N N . THR A 1 321 ? 5.187 -13.571 15.287 1.00 93.31 321 THR A N 1
ATOM 2529 C CA . THR A 1 321 ? 3.942 -12.796 15.220 1.00 93.31 321 THR A CA 1
ATOM 2530 C C . THR A 1 321 ? 3.567 -12.576 13.755 1.00 93.31 321 THR A C 1
ATOM 2532 O O . THR A 1 321 ? 4.410 -12.200 12.938 1.00 93.31 321 THR A O 1
ATOM 2535 N N . GLY A 1 322 ? 2.285 -12.760 13.433 1.00 93.62 322 GLY A N 1
ATOM 2536 C CA . GLY A 1 322 ? 1.753 -12.488 12.103 1.00 93.62 322 GLY A CA 1
ATOM 2537 C C . GLY A 1 322 ? 1.855 -11.008 11.726 1.00 93.62 322 GLY A C 1
ATOM 2538 O O . GLY A 1 322 ? 1.352 -10.126 12.426 1.00 93.62 322 GLY A O 1
ATOM 2539 N N . LEU A 1 323 ? 2.459 -10.749 10.575 1.00 93.56 323 LEU A N 1
ATOM 2540 C CA . LEU A 1 323 ? 2.636 -9.437 9.972 1.00 93.56 323 LEU A CA 1
ATOM 2541 C C . LEU A 1 323 ? 1.789 -9.361 8.699 1.00 93.56 323 LEU A C 1
ATOM 2543 O O . LEU A 1 323 ? 1.638 -10.340 7.965 1.00 93.56 323 LEU A O 1
ATOM 2547 N N . SER A 1 324 ? 1.197 -8.200 8.419 1.00 92.75 324 SER A N 1
ATOM 2548 C CA . SER A 1 324 ? 0.460 -8.035 7.167 1.00 92.75 324 SER A CA 1
ATOM 2549 C C . SER A 1 324 ? 0.487 -6.615 6.640 1.00 92.75 324 SER A C 1
ATOM 2551 O O . SER A 1 324 ? 0.313 -5.669 7.412 1.00 92.75 324 SER A O 1
ATOM 2553 N N . LEU A 1 325 ? 0.602 -6.480 5.321 1.00 92.25 325 LEU A N 1
ATOM 2554 C CA . LEU A 1 325 ? 0.481 -5.203 4.631 1.00 92.25 325 LEU A CA 1
ATOM 2555 C C . LEU A 1 325 ? -0.408 -5.285 3.389 1.00 92.25 325 LEU A C 1
ATOM 2557 O O . LEU A 1 325 ? -0.429 -6.277 2.652 1.00 92.25 325 LEU A O 1
ATOM 2561 N N . VAL A 1 326 ? -1.117 -4.191 3.136 1.00 87.75 326 VAL A N 1
ATOM 2562 C CA . VAL A 1 326 ? -1.846 -3.933 1.894 1.00 87.75 326 VAL A CA 1
ATOM 2563 C C . VAL A 1 326 ? -1.386 -2.590 1.357 1.00 87.75 326 VAL A C 1
ATOM 2565 O O . VAL A 1 326 ? -1.370 -1.599 2.076 1.00 87.75 326 VAL A O 1
ATOM 2568 N N . VAL A 1 327 ? -1.055 -2.555 0.069 1.00 85.69 327 VAL A N 1
ATOM 2569 C CA . VAL A 1 327 ? -0.803 -1.322 -0.680 1.00 85.69 327 VAL A CA 1
ATOM 2570 C C . VAL A 1 327 ? -1.786 -1.285 -1.833 1.00 85.69 327 VAL A C 1
ATOM 2572 O O . VAL A 1 327 ? -1.780 -2.178 -2.680 1.00 85.69 327 VAL A O 1
ATOM 2575 N N . THR A 1 328 ? -2.625 -0.258 -1.905 1.00 78.88 328 THR A N 1
ATOM 2576 C CA . THR A 1 328 ? -3.611 -0.150 -2.988 1.00 78.88 328 THR A CA 1
ATOM 2577 C C . THR A 1 328 ? -2.965 0.315 -4.287 1.00 78.88 328 THR A C 1
ATOM 2579 O O . THR A 1 328 ? -3.376 -0.097 -5.375 1.00 78.88 328 THR A O 1
ATOM 2582 N N . GLN A 1 329 ? -1.964 1.189 -4.208 1.00 75.56 329 GLN A N 1
ATOM 2583 C CA . GLN A 1 329 ? -1.378 1.792 -5.397 1.00 75.56 329 GLN A CA 1
ATOM 2584 C C . GLN A 1 329 ? -0.018 2.430 -5.119 1.00 75.56 329 GLN A C 1
ATOM 2586 O O . GLN A 1 329 ? 0.245 2.895 -4.018 1.00 75.56 329 GLN A O 1
ATOM 2591 N N . ILE A 1 330 ? 0.814 2.484 -6.159 1.00 83.94 330 ILE A N 1
ATOM 2592 C CA . ILE A 1 330 ? 2.018 3.311 -6.211 1.00 83.94 330 ILE A CA 1
ATOM 2593 C C . ILE A 1 330 ? 1.706 4.516 -7.100 1.00 83.94 330 ILE A C 1
ATOM 2595 O O . ILE A 1 330 ? 1.280 4.364 -8.248 1.00 83.94 330 ILE A O 1
ATOM 2599 N N . GLN A 1 331 ? 1.866 5.715 -6.554 1.00 82.00 331 GLN A N 1
ATOM 2600 C CA . GLN A 1 331 ? 1.767 6.977 -7.271 1.00 82.00 331 GLN A CA 1
ATOM 2601 C C . GLN A 1 331 ? 3.153 7.551 -7.516 1.00 82.00 331 GLN A C 1
ATOM 2603 O O . GLN A 1 331 ? 4.057 7.407 -6.700 1.00 82.00 331 GLN A O 1
ATOM 2608 N N . LYS A 1 332 ? 3.291 8.261 -8.631 1.00 84.06 332 LYS A N 1
ATOM 2609 C CA . LYS A 1 332 ? 4.493 9.009 -8.973 1.00 84.06 332 LYS A CA 1
ATOM 2610 C C . LYS A 1 332 ? 4.155 10.491 -9.066 1.00 84.06 332 LYS A C 1
ATOM 2612 O O . LYS A 1 332 ? 3.275 10.871 -9.839 1.00 84.06 332 LYS A O 1
ATOM 2617 N N . THR A 1 333 ? 4.924 11.317 -8.366 1.00 84.31 333 THR A N 1
ATOM 2618 C CA . THR A 1 333 ? 4.757 12.776 -8.345 1.00 84.31 333 THR A CA 1
ATOM 2619 C C . THR A 1 333 ? 6.120 13.455 -8.408 1.00 84.31 333 THR A C 1
ATOM 2621 O O . THR A 1 333 ? 7.086 12.945 -7.864 1.00 84.31 333 THR A O 1
ATOM 2624 N N . HIS A 1 334 ? 6.237 14.610 -9.063 1.00 87.00 334 HIS A N 1
ATOM 2625 C CA . HIS A 1 334 ? 7.494 15.369 -9.053 1.00 87.00 334 HIS A CA 1
ATOM 2626 C C . HIS A 1 334 ? 7.817 15.905 -7.652 1.00 87.00 334 HIS A C 1
ATOM 2628 O O . HIS A 1 334 ? 6.932 16.464 -7.003 1.00 87.00 334 HIS A O 1
ATOM 2634 N N . ILE A 1 335 ? 9.087 15.836 -7.235 1.00 86.00 335 ILE A N 1
ATOM 2635 C CA . ILE A 1 335 ? 9.535 16.290 -5.902 1.00 86.00 335 ILE A CA 1
ATOM 2636 C C . ILE A 1 335 ? 9.153 17.752 -5.635 1.00 86.00 335 ILE A C 1
ATOM 2638 O O . ILE A 1 335 ? 8.667 18.072 -4.555 1.00 86.00 335 ILE A O 1
ATOM 2642 N N . LYS A 1 336 ? 9.242 18.628 -6.646 1.00 84.19 336 LYS A N 1
ATOM 2643 C CA . LYS A 1 336 ? 8.811 20.034 -6.522 1.00 84.19 336 LYS A CA 1
ATOM 2644 C C . LYS A 1 336 ? 7.356 20.187 -6.094 1.00 84.19 336 LYS A C 1
ATOM 2646 O O . LYS A 1 336 ? 7.048 21.041 -5.277 1.00 84.19 336 LYS A O 1
ATOM 2651 N N . ILE A 1 337 ? 6.466 19.363 -6.651 1.00 82.38 337 ILE A N 1
ATOM 2652 C CA . ILE A 1 337 ? 5.033 19.408 -6.335 1.00 82.38 337 ILE A CA 1
ATOM 2653 C C . ILE A 1 337 ? 4.808 18.933 -4.897 1.00 82.38 337 ILE A C 1
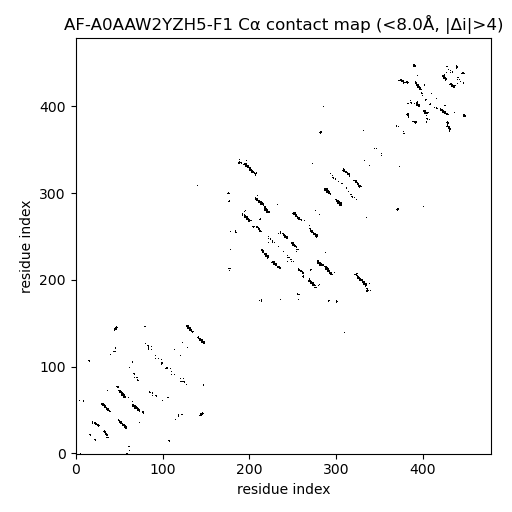ATOM 2655 O O . ILE A 1 337 ? 3.983 19.505 -4.189 1.00 82.38 337 ILE A O 1
ATOM 2659 N N . LEU A 1 338 ? 5.550 17.912 -4.457 1.00 81.69 338 LEU A N 1
ATOM 2660 C CA . LEU A 1 338 ? 5.491 17.429 -3.077 1.00 81.69 338 LEU A CA 1
ATOM 2661 C C . LEU A 1 338 ? 5.966 18.502 -2.090 1.00 81.69 338 LEU A C 1
ATOM 2663 O O . LEU A 1 338 ? 5.274 18.756 -1.108 1.00 81.69 338 LEU A O 1
ATOM 2667 N N . ALA A 1 339 ? 7.076 19.181 -2.393 1.00 81.56 339 ALA A N 1
ATOM 2668 C CA . ALA A 1 339 ? 7.592 20.289 -1.591 1.00 81.56 339 ALA A CA 1
ATOM 2669 C C . ALA A 1 339 ? 6.588 21.459 -1.504 1.00 81.56 339 ALA A C 1
ATOM 2671 O O . ALA A 1 339 ? 6.231 21.882 -0.410 1.00 81.56 339 ALA A O 1
ATOM 2672 N N . GLU A 1 340 ? 6.030 21.904 -2.639 1.00 80.12 340 GLU A N 1
ATOM 2673 C CA . GLU A 1 340 ? 5.010 22.969 -2.672 1.00 80.12 340 GLU A CA 1
ATOM 2674 C C . GLU A 1 340 ? 3.761 22.635 -1.832 1.00 80.12 340 GLU A C 1
ATOM 2676 O O . GLU A 1 340 ? 3.145 23.518 -1.229 1.00 80.12 340 GLU A O 1
ATOM 2681 N N . ASN A 1 341 ? 3.346 21.365 -1.812 1.00 72.75 341 ASN A N 1
ATOM 2682 C CA . ASN A 1 341 ? 2.183 20.933 -1.040 1.00 72.75 341 ASN A CA 1
ATOM 2683 C C . ASN A 1 341 ? 2.454 20.950 0.473 1.00 72.75 341 ASN A C 1
ATOM 2685 O O . ASN A 1 341 ? 1.538 21.257 1.231 1.00 72.75 341 ASN A O 1
ATOM 2689 N N . LEU A 1 342 ? 3.689 20.676 0.905 1.00 68.56 342 LEU A N 1
ATOM 2690 C CA . LEU A 1 342 ? 4.088 20.732 2.315 1.00 68.56 342 LEU A CA 1
ATOM 2691 C C . LEU A 1 342 ? 4.132 22.170 2.841 1.00 68.56 342 LEU A C 1
ATOM 2693 O O . LEU A 1 342 ? 3.605 22.438 3.917 1.00 68.56 342 LEU A O 1
ATOM 2697 N N . ASP A 1 343 ? 4.639 23.115 2.046 1.00 61.31 343 ASP A N 1
ATOM 2698 C CA . ASP A 1 343 ? 4.645 24.542 2.408 1.00 61.31 343 ASP A CA 1
ATOM 2699 C C . ASP A 1 343 ? 3.218 25.114 2.565 1.00 61.31 343 ASP A C 1
ATOM 2701 O O . ASP A 1 343 ? 2.982 26.096 3.271 1.00 61.31 343 ASP A O 1
ATOM 2705 N N . SER A 1 344 ? 2.234 24.478 1.921 1.00 54.94 344 SER A N 1
ATOM 2706 C CA . SER A 1 344 ? 0.823 24.883 1.925 1.00 54.94 344 SER A CA 1
ATOM 2707 C C . SER A 1 344 ? 0.020 24.358 3.128 1.00 54.94 344 SER A C 1
ATOM 2709 O O . SER A 1 344 ? -1.114 24.797 3.348 1.00 54.94 344 SER A O 1
ATOM 2711 N N . GLU A 1 345 ? 0.559 23.412 3.902 1.00 51.78 345 GLU A N 1
ATOM 2712 C CA . GLU A 1 345 ? -0.118 22.789 5.054 1.00 51.78 345 GLU A CA 1
ATOM 2713 C C . GLU A 1 345 ? -0.228 23.733 6.269 1.00 51.78 345 GLU A C 1
ATOM 2715 O O . GLU A 1 345 ? -1.064 23.511 7.140 1.00 51.78 345 GLU A O 1
ATOM 2720 N N . GLY A 1 346 ? 0.518 24.846 6.281 1.00 44.84 346 GLY A N 1
ATOM 2721 C CA . GLY A 1 346 ? 0.387 25.933 7.264 1.00 44.84 346 GLY A CA 1
ATOM 2722 C C . GLY A 1 346 ? -0.696 26.981 6.952 1.00 44.84 346 GLY A C 1
ATOM 2723 O O . GLY A 1 346 ? -0.822 27.963 7.683 1.00 44.84 346 GLY A O 1
ATOM 2724 N N . LEU A 1 347 ? -1.466 26.823 5.866 1.00 47.91 347 LEU A N 1
ATOM 2725 C CA . LEU A 1 347 ? -2.461 27.808 5.422 1.00 47.91 347 LEU A CA 1
ATOM 2726 C C . LEU A 1 347 ? -3.885 27.457 5.872 1.00 47.91 347 LEU A C 1
ATOM 2728 O O . LEU A 1 347 ? -4.331 26.311 5.796 1.00 47.91 347 LEU A O 1
ATOM 2732 N N . THR A 1 348 ? -4.639 28.483 6.272 1.00 48.25 348 THR A N 1
ATOM 2733 C CA . THR A 1 348 ? -6.042 28.347 6.701 1.00 48.25 348 THR A CA 1
ATOM 2734 C C . THR A 1 348 ? -6.948 27.811 5.571 1.00 48.25 348 THR A C 1
ATOM 2736 O O . THR A 1 348 ? -6.659 28.030 4.387 1.00 48.25 348 THR A O 1
ATOM 2739 N N . PRO A 1 349 ? -8.095 27.168 5.886 1.00 49.19 349 PRO A N 1
ATOM 2740 C CA . PRO A 1 349 ? -9.017 26.613 4.884 1.00 49.19 349 PRO A CA 1
ATOM 2741 C C . PRO A 1 349 ? -9.452 27.613 3.796 1.00 49.19 349 PRO A C 1
ATOM 2743 O O . PRO A 1 349 ? -9.633 27.240 2.637 1.00 49.19 349 PRO A O 1
ATOM 2746 N N . HIS A 1 350 ? -9.554 28.899 4.145 1.00 47.50 350 HIS A N 1
ATOM 2747 C CA . HIS A 1 350 ? -9.946 29.972 3.229 1.00 47.50 350 HIS A CA 1
ATOM 2748 C C . HIS A 1 350 ? -8.831 30.343 2.228 1.00 47.50 350 HIS A C 1
ATOM 2750 O O . HIS A 1 350 ? -9.092 30.575 1.047 1.00 47.50 350 HIS A O 1
ATOM 2756 N N . GLN A 1 351 ? -7.566 30.323 2.664 1.00 51.84 351 GLN A N 1
ATOM 2757 C CA . GLN A 1 351 ? -6.398 30.557 1.801 1.00 51.84 351 GLN A CA 1
ATOM 2758 C C . GLN A 1 351 ? -6.137 29.365 0.867 1.00 51.84 351 GLN A C 1
ATOM 2760 O O . GLN A 1 351 ? -5.799 29.552 -0.304 1.00 51.84 351 GLN A O 1
ATOM 2765 N N . ARG A 1 352 ? -6.397 28.140 1.345 1.00 52.56 352 ARG A N 1
ATOM 2766 C CA . ARG A 1 352 ? -6.340 26.904 0.547 1.00 52.56 352 ARG A CA 1
ATOM 2767 C C . ARG A 1 352 ? -7.325 26.946 -0.633 1.00 52.56 352 ARG A C 1
ATOM 2769 O O . ARG A 1 352 ? -6.975 26.560 -1.748 1.00 52.56 352 ARG A O 1
ATOM 2776 N N . GLN A 1 353 ? -8.525 27.497 -0.428 1.00 55.91 353 GLN A N 1
ATOM 2777 C CA . GLN A 1 353 ? -9.546 27.626 -1.475 1.00 55.91 353 GLN A CA 1
ATOM 2778 C C . GLN A 1 353 ? -9.186 28.684 -2.540 1.00 55.91 353 GLN A C 1
ATOM 2780 O O . GLN A 1 353 ? -9.426 28.463 -3.730 1.00 55.91 353 GLN A O 1
ATOM 2785 N N . GLN A 1 354 ? -8.526 29.783 -2.151 1.00 54.00 354 GLN A N 1
ATOM 2786 C CA . GLN A 1 354 ? -8.026 30.801 -3.091 1.00 54.00 354 GLN A CA 1
ATOM 2787 C C . GLN A 1 354 ? -6.814 30.316 -3.912 1.00 54.00 354 GLN A C 1
ATOM 2789 O O . GLN A 1 354 ? -6.746 30.574 -5.116 1.00 54.00 354 GLN A O 1
ATOM 2794 N N . ALA A 1 355 ? -5.901 29.537 -3.317 1.00 52.84 355 ALA A N 1
ATOM 2795 C CA . ALA A 1 355 ? -4.759 28.944 -4.025 1.00 52.84 355 ALA A CA 1
ATOM 2796 C C . ALA A 1 355 ? -5.188 27.898 -5.080 1.00 52.84 355 ALA A C 1
ATOM 2798 O O . ALA A 1 355 ? -4.626 27.839 -6.179 1.00 52.84 355 ALA A O 1
ATOM 2799 N N . LEU A 1 356 ? -6.233 27.112 -4.789 1.00 51.75 356 LEU A N 1
ATOM 2800 C CA . LEU A 1 356 ? -6.830 26.153 -5.730 1.00 51.75 356 LEU A CA 1
ATOM 2801 C C . LEU A 1 356 ? -7.553 26.846 -6.900 1.00 51.75 356 LEU A C 1
ATOM 2803 O O . LEU A 1 356 ? -7.498 26.360 -8.034 1.00 51.75 356 LEU A O 1
ATOM 2807 N N . ALA A 1 357 ? -8.182 28.001 -6.660 1.00 48.25 357 ALA A N 1
ATOM 2808 C CA . ALA A 1 357 ? -8.818 28.805 -7.704 1.00 48.25 357 ALA A CA 1
ATOM 2809 C C . ALA A 1 357 ? -7.791 29.436 -8.667 1.00 48.25 357 ALA A C 1
ATOM 2811 O O . ALA A 1 357 ? -8.011 29.449 -9.879 1.00 48.25 357 ALA A O 1
ATOM 2812 N N . ALA A 1 358 ? -6.629 29.870 -8.163 1.00 48.09 358 ALA A N 1
ATOM 2813 C CA . ALA A 1 358 ? -5.543 30.412 -8.984 1.00 48.09 358 ALA A CA 1
ATOM 2814 C C . ALA A 1 358 ? -4.841 29.343 -9.856 1.00 48.09 358 ALA A C 1
ATOM 2816 O O . ALA A 1 358 ? -4.415 29.637 -10.979 1.00 48.09 358 ALA A O 1
ATOM 2817 N N . LYS A 1 359 ? -4.762 28.083 -9.390 1.00 48.34 359 LYS A N 1
ATOM 2818 C CA . LYS A 1 359 ? -4.139 26.957 -10.122 1.00 48.34 359 LYS A CA 1
ATOM 2819 C C . LYS A 1 359 ? -4.949 26.490 -11.348 1.00 48.34 359 LYS A C 1
ATOM 2821 O O . LYS A 1 359 ? -4.346 26.027 -12.319 1.00 48.34 359 LYS A O 1
ATOM 2826 N N . LYS A 1 360 ? -6.277 26.689 -11.383 1.00 41.62 360 LYS A N 1
ATOM 2827 C CA . LYS A 1 360 ? -7.128 26.331 -12.545 1.00 41.62 360 LYS A CA 1
ATOM 2828 C C . LYS A 1 360 ? -6.795 27.109 -13.828 1.00 41.62 360 LYS A C 1
ATOM 2830 O O . LYS A 1 360 ? -7.035 26.593 -14.916 1.00 41.62 360 LYS A O 1
ATOM 2835 N N . ASN A 1 361 ? -6.173 28.286 -13.725 1.00 36.62 361 ASN A N 1
ATOM 2836 C CA . ASN A 1 361 ? -5.883 29.138 -14.885 1.00 36.62 361 ASN A CA 1
ATOM 2837 C C . ASN A 1 361 ? -4.502 28.902 -15.535 1.00 36.62 361 ASN A C 1
ATOM 2839 O O . ASN A 1 361 ? -4.270 29.387 -16.640 1.00 36.62 361 ASN A O 1
ATOM 2843 N N . LYS A 1 362 ? -3.590 28.128 -14.917 1.00 37.88 362 LYS A N 1
ATOM 2844 C CA . LYS A 1 362 ? -2.225 27.879 -15.447 1.00 37.88 362 LYS A CA 1
ATOM 2845 C C . LYS A 1 362 ? -1.995 26.484 -16.052 1.00 37.88 362 LYS A C 1
ATOM 2847 O O . LYS A 1 362 ? -0.959 26.263 -16.674 1.00 37.88 362 LYS A O 1
ATOM 2852 N N . ALA A 1 363 ? -2.953 25.559 -15.963 1.00 37.88 363 ALA A N 1
ATOM 2853 C CA . ALA A 1 363 ? -2.823 24.173 -16.446 1.00 37.88 363 ALA A CA 1
ATOM 2854 C C . ALA A 1 363 ? -2.937 23.995 -17.981 1.00 37.88 363 ALA A C 1
ATOM 2856 O O . ALA A 1 363 ? -3.176 22.893 -18.467 1.00 37.88 363 ALA A O 1
ATOM 2857 N N . LYS A 1 364 ? -2.767 25.065 -18.767 1.00 35.12 364 LYS A N 1
ATOM 2858 C CA . LYS A 1 364 ? -2.933 25.054 -20.229 1.00 35.12 364 LYS A CA 1
ATOM 2859 C C . LYS A 1 364 ? -1.620 25.143 -21.009 1.00 35.12 364 LYS A C 1
ATOM 2861 O O . LYS A 1 364 ? -1.634 25.631 -22.129 1.00 35.12 364 LYS A O 1
ATOM 2866 N N . LYS A 1 365 ? -0.480 24.703 -20.458 1.00 38.34 365 LYS A N 1
ATOM 2867 C CA . LYS A 1 365 ? 0.744 24.498 -21.262 1.00 38.34 365 LYS A CA 1
ATOM 2868 C C . LYS A 1 365 ? 1.845 23.746 -20.503 1.00 38.34 365 LYS A C 1
ATOM 2870 O O . LYS A 1 365 ? 2.783 24.384 -20.047 1.00 38.34 365 LYS A O 1
ATOM 2875 N N . LYS A 1 366 ? 1.791 22.414 -20.381 1.00 33.28 366 LYS A N 1
ATOM 2876 C CA . LYS A 1 366 ? 3.010 21.613 -20.144 1.00 33.28 366 LYS A CA 1
ATOM 2877 C C . LYS A 1 366 ? 2.954 20.279 -20.885 1.00 33.28 366 LYS A C 1
ATOM 2879 O O . LYS A 1 366 ? 1.915 19.642 -20.993 1.00 33.28 366 LYS A O 1
ATOM 2884 N N . THR A 1 367 ? 4.102 19.976 -21.467 1.00 32.12 367 THR A N 1
ATOM 2885 C CA . THR A 1 367 ? 4.462 18.893 -22.375 1.00 32.12 367 THR A CA 1
ATOM 2886 C C . THR A 1 367 ? 4.147 17.510 -21.815 1.00 32.12 367 THR A C 1
ATOM 2888 O O . THR A 1 367 ? 4.399 17.230 -20.645 1.00 32.12 367 THR A O 1
ATOM 2891 N N . ALA A 1 368 ? 3.617 16.646 -22.681 1.00 34.59 368 ALA A N 1
ATOM 2892 C CA . ALA A 1 368 ? 3.393 15.232 -22.428 1.00 34.59 368 ALA A CA 1
ATOM 2893 C C . ALA A 1 368 ? 4.737 14.507 -22.255 1.00 34.59 368 ALA A C 1
ATOM 2895 O O . ALA A 1 368 ? 5.328 14.056 -23.231 1.00 34.59 368 ALA A O 1
ATOM 2896 N N . ASN A 1 369 ? 5.214 14.400 -21.016 1.00 37.44 369 ASN A N 1
ATOM 2897 C CA . ASN A 1 369 ? 6.203 13.389 -20.669 1.00 37.44 369 ASN A CA 1
ATOM 2898 C C . ASN A 1 369 ? 5.433 12.114 -20.314 1.00 37.44 369 ASN A C 1
ATOM 2900 O O . ASN A 1 369 ? 4.571 12.114 -19.435 1.00 37.44 369 ASN A O 1
ATOM 2904 N N . SER A 1 370 ? 5.699 11.055 -21.072 1.00 48.25 370 SER A N 1
ATOM 2905 C CA . SER A 1 370 ? 5.005 9.768 -21.082 1.00 48.25 370 SER A CA 1
ATOM 2906 C C . SER A 1 370 ? 5.277 8.974 -19.807 1.00 48.25 370 SER A C 1
ATOM 2908 O O . SER A 1 370 ? 6.023 8.017 -19.828 1.00 48.25 370 SER A O 1
ATOM 2910 N N . THR A 1 371 ? 4.727 9.378 -18.673 1.00 54.38 371 THR A N 1
ATOM 2911 C CA . THR A 1 371 ? 4.769 8.587 -17.436 1.00 54.38 371 THR A CA 1
ATOM 2912 C C . THR A 1 371 ? 3.435 7.875 -17.250 1.00 54.38 371 THR A C 1
ATOM 2914 O O . THR A 1 371 ? 2.390 8.499 -17.432 1.00 54.38 371 THR A O 1
ATOM 2917 N N . ILE A 1 372 ? 3.448 6.594 -16.869 1.00 62.16 372 ILE A N 1
ATOM 2918 C CA . ILE A 1 372 ? 2.217 5.873 -16.523 1.00 62.16 372 ILE A CA 1
ATOM 2919 C C . ILE A 1 372 ? 1.759 6.348 -15.140 1.00 62.16 372 ILE A C 1
ATOM 2921 O O . ILE A 1 372 ? 2.295 5.933 -14.118 1.00 62.16 372 ILE A O 1
ATOM 2925 N N . SER A 1 373 ? 0.776 7.247 -15.097 1.00 63.22 373 SER A N 1
ATOM 2926 C CA . SER A 1 373 ? 0.115 7.659 -13.856 1.00 63.22 373 SER A CA 1
ATOM 2927 C C . SER A 1 373 ? -1.376 7.343 -13.913 1.00 63.22 373 SER A C 1
ATOM 2929 O O . SER A 1 373 ? -2.054 7.605 -14.909 1.00 63.22 373 SER A O 1
ATOM 2931 N N . LEU A 1 374 ? -1.906 6.748 -12.848 1.00 59.88 374 LEU A N 1
ATOM 2932 C CA . LEU A 1 374 ? -3.326 6.415 -12.732 1.00 59.88 374 LEU A CA 1
ATOM 2933 C C . LEU A 1 374 ? -4.202 7.668 -12.885 1.00 59.88 374 LEU A C 1
ATOM 2935 O O . LEU A 1 374 ? -3.895 8.735 -12.365 1.00 59.88 374 LEU A O 1
ATOM 2939 N N . GLY A 1 375 ? -5.271 7.547 -13.670 1.00 67.94 375 GLY A N 1
ATOM 2940 C CA . GLY A 1 375 ? -6.121 8.655 -14.115 1.00 67.94 375 GLY A CA 1
ATOM 2941 C C . GLY A 1 375 ? -5.668 9.328 -15.418 1.00 67.94 375 GLY A C 1
ATOM 2942 O O . GLY A 1 375 ? -6.494 9.956 -16.079 1.00 67.94 375 GLY A O 1
ATOM 2943 N N . SER A 1 376 ? -4.410 9.159 -15.840 1.00 74.88 376 SER A N 1
ATOM 2944 C CA . SER A 1 376 ? -3.925 9.661 -17.132 1.00 74.88 376 SER A CA 1
ATOM 2945 C C . SER A 1 376 ? -4.150 8.652 -18.263 1.00 74.88 376 SER A C 1
ATOM 2947 O O . SER A 1 376 ? -4.291 7.444 -18.041 1.00 74.88 376 SER A O 1
ATOM 2949 N N . THR A 1 377 ? -4.188 9.142 -19.500 1.00 82.94 377 THR A N 1
ATOM 2950 C CA . THR A 1 377 ? -4.263 8.293 -20.693 1.00 82.94 377 THR A CA 1
ATOM 2951 C C . THR A 1 377 ? -2.876 7.794 -21.074 1.00 82.94 377 THR A C 1
ATOM 2953 O O . THR A 1 377 ? -1.951 8.600 -21.178 1.00 82.94 377 THR A O 1
ATOM 2956 N N . LEU A 1 378 ? -2.752 6.504 -21.389 1.00 83.62 378 LEU A N 1
ATOM 2957 C CA . LEU A 1 378 ? -1.516 5.972 -21.963 1.00 83.62 378 LEU A CA 1
ATOM 2958 C C . LEU A 1 378 ? -1.216 6.630 -23.323 1.00 83.62 378 LEU A C 1
ATOM 2960 O O . LEU A 1 378 ? -2.149 7.075 -24.009 1.00 83.62 378 LEU A O 1
ATOM 2964 N N . PRO A 1 379 ? 0.054 6.634 -23.773 1.00 80.75 379 PRO A N 1
ATOM 2965 C CA . PRO A 1 379 ? 0.402 7.039 -25.130 1.00 80.75 379 PRO A CA 1
ATOM 2966 C C . PRO A 1 379 ? -0.486 6.332 -26.161 1.00 80.75 379 PRO A C 1
ATOM 2968 O O . PRO A 1 379 ? -0.691 5.118 -26.095 1.00 80.75 379 PRO A O 1
ATOM 2971 N N . GLN A 1 380 ? -1.065 7.107 -27.084 1.00 84.25 380 GLN A N 1
ATOM 2972 C CA . GLN A 1 380 ? -1.993 6.609 -28.112 1.00 84.25 380 GLN A CA 1
ATOM 2973 C C . GLN A 1 380 ? -3.164 5.773 -27.546 1.00 84.25 380 GLN A C 1
ATOM 2975 O O . GLN A 1 380 ? -3.634 4.835 -28.193 1.00 84.25 380 GLN A O 1
ATOM 2980 N N . HIS A 1 381 ? -3.622 6.072 -26.323 1.00 87.19 381 HIS A N 1
ATOM 2981 C CA . HIS A 1 381 ? -4.644 5.308 -25.595 1.00 87.19 381 HIS A CA 1
ATOM 2982 C C . HIS A 1 381 ? -4.341 3.809 -25.484 1.00 87.19 381 HIS A C 1
ATOM 2984 O O . HIS A 1 381 ? -5.253 2.986 -25.454 1.00 87.19 381 HIS A O 1
ATOM 2990 N N . GLY A 1 382 ? -3.062 3.439 -25.449 1.00 87.44 382 GLY A N 1
ATOM 2991 C CA . GLY A 1 382 ? -2.636 2.051 -25.340 1.00 87.44 382 GLY A CA 1
ATOM 2992 C C . GLY A 1 382 ? -2.565 1.284 -26.666 1.00 87.44 382 GLY A C 1
ATOM 2993 O O . GLY A 1 382 ? -2.253 0.097 -26.649 1.00 87.44 382 GLY A O 1
ATOM 2994 N N . THR A 1 383 ? -2.842 1.935 -27.799 1.00 91.06 383 THR A N 1
ATOM 2995 C CA . THR A 1 383 ? -2.787 1.299 -29.125 1.00 91.06 383 THR A CA 1
ATOM 2996 C C . THR A 1 383 ? -1.356 1.195 -29.656 1.00 91.06 383 THR A C 1
ATOM 2998 O O . THR A 1 383 ? -0.446 1.880 -29.193 1.00 91.06 383 THR A O 1
ATOM 3001 N N . CYS A 1 384 ? -1.143 0.319 -30.640 1.00 89.00 384 CYS A N 1
ATOM 3002 C CA . CYS A 1 384 ? 0.123 0.214 -31.364 1.00 89.00 384 CYS A CA 1
ATOM 3003 C C . CYS A 1 384 ? -0.091 -0.106 -32.848 1.00 89.00 384 CYS A C 1
ATOM 3005 O O . CYS A 1 384 ? -1.212 -0.370 -33.295 1.00 89.00 384 CYS A O 1
ATOM 3007 N N . LYS A 1 385 ? 1.014 -0.148 -33.610 1.00 90.56 385 LYS A N 1
ATOM 3008 C CA . LYS A 1 385 ? 1.028 -0.536 -35.033 1.00 90.56 385 LYS A CA 1
ATOM 3009 C C . LYS A 1 385 ? 0.385 -1.906 -35.297 1.00 90.56 385 LYS A C 1
ATOM 3011 O O . LYS A 1 385 ? -0.245 -2.078 -36.338 1.00 90.56 385 LYS A O 1
ATOM 3016 N N . HIS A 1 386 ? 0.512 -2.850 -34.361 1.00 88.88 386 HIS A N 1
ATOM 3017 C CA . HIS A 1 386 ? -0.013 -4.209 -34.495 1.00 88.88 386 HIS A CA 1
ATOM 3018 C C . HIS A 1 386 ? -1.510 -4.272 -34.173 1.00 88.88 386 HIS A C 1
ATOM 3020 O O . HIS A 1 386 ? -2.301 -4.743 -34.989 1.00 88.88 386 HIS A O 1
ATOM 3026 N N . TYR A 1 387 ? -1.920 -3.740 -33.015 1.00 88.25 387 TYR A N 1
ATOM 3027 C CA . TYR A 1 387 ? -3.303 -3.779 -32.535 1.00 88.25 387 TYR A CA 1
ATOM 3028 C C . TYR A 1 387 ? -3.892 -2.374 -32.379 1.00 88.25 387 TYR A C 1
ATOM 3030 O O . TYR A 1 387 ? -4.028 -1.841 -31.279 1.00 88.25 387 TYR A O 1
ATOM 3038 N N . LYS A 1 388 ? -4.349 -1.805 -33.499 1.00 87.62 388 LYS A N 1
ATOM 3039 C CA . LYS A 1 388 ? -4.956 -0.459 -33.568 1.00 87.62 388 LYS A CA 1
ATOM 3040 C C . LYS A 1 388 ? -6.246 -0.289 -32.749 1.00 87.62 388 LYS A C 1
ATOM 3042 O O . LYS A 1 388 ? -6.682 0.831 -32.514 1.00 87.62 388 LYS A O 1
ATOM 3047 N N . HIS A 1 389 ? -6.878 -1.392 -32.347 1.00 85.12 389 HIS A N 1
ATOM 3048 C CA . HIS A 1 389 ? -8.121 -1.399 -31.565 1.00 85.12 389 HIS A CA 1
ATOM 3049 C C . HIS A 1 389 ? -7.940 -1.908 -30.130 1.00 85.12 389 HIS A C 1
ATOM 3051 O O . HIS A 1 389 ? -8.922 -1.998 -29.396 1.00 85.12 389 HIS A O 1
ATOM 3057 N N . SER A 1 390 ? -6.718 -2.278 -29.739 1.00 90.31 390 SER A N 1
ATOM 3058 C CA . SER A 1 390 ? -6.406 -2.627 -28.355 1.00 90.31 390 SER A CA 1
ATOM 3059 C C . SER A 1 390 ? -6.083 -1.340 -27.614 1.00 90.31 390 SER A C 1
ATOM 3061 O O . SER A 1 390 ? -5.066 -0.718 -27.888 1.00 90.31 390 SER A O 1
ATOM 3063 N N . GLN A 1 391 ? -6.948 -0.925 -26.696 1.00 93.31 391 GLN A N 1
ATOM 3064 C CA . GLN A 1 391 ? -6.722 0.249 -25.849 1.00 93.31 391 GLN A CA 1
ATOM 3065 C C . GLN A 1 391 ? -6.177 -0.173 -24.481 1.00 93.31 391 GLN A C 1
ATOM 3067 O O . GLN A 1 391 ? -6.629 0.294 -23.435 1.00 93.31 391 GLN A O 1
ATOM 3072 N N . ARG A 1 392 ? -5.253 -1.136 -24.480 1.00 92.94 392 ARG A N 1
ATOM 3073 C CA . ARG A 1 392 ? -4.647 -1.714 -23.279 1.00 92.94 392 ARG A CA 1
ATOM 3074 C C . ARG A 1 392 ? -3.192 -2.067 -23.540 1.00 92.94 392 ARG A C 1
ATOM 3076 O O . ARG A 1 392 ? -2.872 -2.548 -24.623 1.00 92.94 392 ARG A O 1
ATOM 3083 N N . TRP A 1 393 ? -2.352 -1.877 -22.534 1.00 93.38 393 TRP A N 1
ATOM 3084 C CA . TRP A 1 393 ? -1.033 -2.503 -22.473 1.00 93.38 393 TRP A CA 1
ATOM 3085 C C . TRP A 1 393 ? -1.122 -3.771 -21.622 1.00 93.38 393 TRP A C 1
ATOM 3087 O O . TRP A 1 393 ? -1.936 -3.849 -20.709 1.00 93.38 393 TRP A O 1
ATOM 3097 N N . LEU A 1 394 ? -0.325 -4.778 -21.940 1.00 89.94 394 LEU A N 1
ATOM 3098 C CA . LEU A 1 394 ? -0.248 -6.080 -21.296 1.00 89.94 394 LEU A CA 1
ATOM 3099 C C . LEU A 1 394 ? 1.043 -6.152 -20.486 1.00 89.94 394 LEU A C 1
ATOM 3101 O O . LEU A 1 394 ? 2.103 -5.841 -21.028 1.00 89.94 394 LEU A O 1
ATOM 3105 N N . ARG A 1 395 ? 0.956 -6.558 -19.215 1.00 85.88 395 ARG A N 1
ATOM 3106 C CA . ARG A 1 395 ? 2.131 -6.778 -18.366 1.00 85.88 395 ARG A CA 1
ATOM 3107 C C . ARG A 1 395 ? 2.515 -8.254 -18.410 1.00 85.88 395 ARG A C 1
ATOM 3109 O O . ARG A 1 395 ? 1.677 -9.117 -18.141 1.00 85.88 395 ARG A O 1
ATOM 3116 N N . PHE A 1 396 ? 3.762 -8.529 -18.780 1.00 80.44 396 PHE A N 1
ATOM 3117 C CA . PHE A 1 396 ? 4.256 -9.888 -18.990 1.00 80.44 396 PHE A CA 1
ATOM 3118 C C . PHE A 1 396 ? 5.027 -10.375 -17.760 1.00 80.44 396 PHE A C 1
ATOM 3120 O O . PHE A 1 396 ? 5.982 -9.710 -17.362 1.00 80.44 396 PHE A O 1
ATOM 3127 N N . PRO A 1 397 ? 4.661 -11.525 -17.165 1.00 75.69 397 PRO A N 1
ATOM 3128 C CA . PRO A 1 397 ? 5.348 -12.054 -15.987 1.00 75.69 397 PRO A CA 1
ATOM 3129 C C . PRO A 1 397 ? 6.840 -12.336 -16.195 1.00 75.69 397 PRO A C 1
ATOM 3131 O O . PRO A 1 397 ? 7.602 -12.205 -15.249 1.00 75.69 397 PRO A O 1
ATOM 3134 N N . CYS A 1 398 ? 7.268 -12.682 -17.416 1.00 71.25 398 CYS A N 1
ATOM 3135 C CA . CYS A 1 398 ? 8.663 -13.036 -17.702 1.00 71.25 398 CYS A CA 1
ATOM 3136 C C . CYS A 1 398 ? 9.656 -11.888 -17.470 1.00 71.25 398 CYS A C 1
ATOM 3138 O O . CYS A 1 398 ? 10.781 -12.142 -17.067 1.00 71.25 398 CYS A O 1
ATOM 3140 N N . CYS A 1 399 ? 9.250 -10.637 -17.710 1.00 69.88 399 CYS A N 1
ATOM 3141 C CA . CYS A 1 399 ? 10.115 -9.461 -17.558 1.00 69.88 399 CYS A CA 1
ATOM 3142 C C . CYS A 1 399 ? 9.518 -8.369 -16.657 1.00 69.88 399 CYS A C 1
ATOM 3144 O O . CYS A 1 399 ? 10.148 -7.345 -16.414 1.00 69.88 399 CYS A O 1
ATOM 3146 N N . GLY A 1 400 ? 8.269 -8.529 -16.213 1.00 71.75 400 GLY A N 1
ATOM 3147 C CA . GLY A 1 400 ? 7.550 -7.552 -15.395 1.00 71.75 400 GLY A CA 1
ATOM 3148 C C . GLY A 1 400 ? 7.118 -6.275 -16.128 1.00 71.75 400 GLY A C 1
ATOM 3149 O O . GLY A 1 400 ? 6.426 -5.453 -15.529 1.00 71.75 400 GLY A O 1
ATOM 3150 N N . LYS A 1 401 ? 7.468 -6.092 -17.409 1.00 78.62 401 LYS A N 1
ATOM 3151 C CA . LYS A 1 401 ? 7.202 -4.868 -18.187 1.00 78.62 401 LYS A CA 1
ATOM 3152 C C . LYS A 1 401 ? 5.833 -4.870 -18.861 1.00 78.62 401 LYS A C 1
ATOM 3154 O O . LYS A 1 401 ? 5.270 -5.925 -19.165 1.00 78.62 401 LYS A O 1
ATOM 3159 N N . ALA A 1 402 ? 5.323 -3.670 -19.140 1.00 87.44 402 ALA A N 1
ATOM 3160 C CA . ALA A 1 402 ? 4.078 -3.461 -19.866 1.00 87.44 402 ALA A CA 1
ATOM 3161 C C . ALA A 1 402 ? 4.321 -3.085 -21.338 1.00 87.44 402 ALA A C 1
ATOM 3163 O O . ALA A 1 402 ? 5.051 -2.142 -21.631 1.00 87.44 402 ALA A O 1
ATOM 3164 N N . TYR A 1 403 ? 3.652 -3.781 -22.259 1.00 86.19 403 TYR A N 1
ATOM 3165 C CA . TYR A 1 403 ? 3.730 -3.536 -23.703 1.00 86.19 403 TYR A CA 1
ATOM 3166 C C . TYR A 1 403 ? 2.338 -3.415 -24.329 1.00 86.19 403 TYR A C 1
ATOM 3168 O O . TYR A 1 403 ? 1.420 -4.102 -23.896 1.00 86.19 403 TYR A O 1
ATOM 3176 N N . PRO A 1 404 ? 2.144 -2.644 -25.414 1.00 89.25 404 PRO A N 1
ATOM 3177 C CA . PRO A 1 404 ? 0.839 -2.540 -26.079 1.00 89.25 404 PRO A CA 1
ATOM 3178 C C . PRO A 1 404 ? 0.254 -3.871 -26.587 1.00 89.25 404 PRO A C 1
ATOM 3180 O O . PRO A 1 404 ? -0.958 -4.005 -26.756 1.00 89.25 404 PRO A O 1
ATOM 3183 N N . CYS A 1 405 ? 1.113 -4.848 -26.890 1.00 89.25 405 CYS A N 1
ATOM 3184 C CA . CYS A 1 405 ? 0.725 -6.177 -27.354 1.00 89.25 405 CYS A CA 1
ATOM 3185 C C . CYS A 1 405 ? 1.855 -7.199 -27.166 1.00 89.25 405 CYS A C 1
ATOM 3187 O O . CYS A 1 405 ? 2.996 -6.819 -26.913 1.00 89.25 405 CYS A O 1
ATOM 3189 N N . ASP A 1 406 ? 1.524 -8.473 -27.361 1.00 86.00 406 ASP A N 1
ATOM 3190 C CA . ASP A 1 406 ? 2.444 -9.616 -27.430 1.00 86.00 406 ASP A CA 1
ATOM 3191 C C . ASP A 1 406 ? 3.540 -9.441 -28.489 1.00 86.00 406 ASP A C 1
ATOM 3193 O O . ASP A 1 406 ? 4.713 -9.610 -28.184 1.00 86.00 406 ASP A O 1
ATOM 3197 N N . ILE A 1 407 ? 3.195 -8.982 -29.693 1.00 85.81 407 ILE A N 1
ATOM 3198 C CA . ILE A 1 407 ? 4.187 -8.770 -30.762 1.00 85.81 407 ILE A CA 1
ATOM 3199 C C . ILE A 1 407 ? 5.175 -7.650 -30.387 1.00 85.81 407 ILE A C 1
ATOM 3201 O O . ILE A 1 407 ? 6.367 -7.751 -30.647 1.00 85.81 407 ILE A O 1
ATOM 3205 N N . CYS A 1 408 ? 4.699 -6.577 -29.743 1.00 84.88 408 CYS A N 1
ATOM 3206 C CA . CYS A 1 408 ? 5.582 -5.512 -29.246 1.00 84.88 408 CYS A CA 1
ATOM 3207 C C . CYS A 1 408 ? 6.502 -6.005 -28.124 1.00 84.88 408 CYS A C 1
ATOM 3209 O O . CYS A 1 408 ? 7.605 -5.489 -27.995 1.00 84.88 408 CYS A O 1
ATOM 3211 N N . HIS A 1 409 ? 6.044 -6.962 -27.318 1.00 86.19 409 HIS A N 1
ATOM 3212 C CA . HIS A 1 409 ? 6.866 -7.598 -26.298 1.00 86.19 409 HIS A CA 1
ATOM 3213 C C . HIS A 1 409 ? 7.954 -8.474 -26.936 1.00 86.19 409 HIS A C 1
ATOM 3215 O O . HIS A 1 409 ? 9.123 -8.295 -26.612 1.00 86.19 409 HIS A O 1
ATOM 3221 N N . GLU A 1 410 ? 7.603 -9.334 -27.897 1.00 82.94 410 GLU A N 1
ATOM 3222 C CA . GLU A 1 410 ? 8.559 -10.186 -28.627 1.00 82.94 410 GLU A CA 1
ATOM 3223 C C . GLU A 1 410 ? 9.639 -9.378 -29.367 1.00 82.94 410 GLU A C 1
ATOM 3225 O O . GLU A 1 410 ? 10.795 -9.784 -29.415 1.00 82.94 410 GLU A O 1
ATOM 3230 N N . GLU A 1 411 ? 9.280 -8.222 -29.937 1.00 83.38 411 GLU A N 1
ATOM 3231 C CA . GLU A 1 411 ? 10.233 -7.341 -30.627 1.00 83.38 411 GLU A CA 1
ATOM 3232 C C . GLU A 1 411 ? 11.226 -6.656 -29.669 1.00 83.38 411 GLU A C 1
ATOM 3234 O O . GLU A 1 411 ? 12.312 -6.271 -30.099 1.00 83.38 411 GLU A O 1
ATOM 3239 N N . ALA A 1 412 ? 10.853 -6.462 -28.399 1.00 76.88 412 ALA A N 1
ATOM 3240 C CA . ALA A 1 412 ? 11.578 -5.600 -27.464 1.00 76.88 412 ALA A CA 1
ATOM 3241 C C . ALA A 1 412 ? 12.214 -6.336 -26.272 1.00 76.88 412 ALA A C 1
ATOM 3243 O O . ALA A 1 412 ? 13.049 -5.747 -25.587 1.00 76.88 412 ALA A O 1
ATOM 3244 N N . CYS A 1 413 ? 11.817 -7.577 -25.980 1.00 71.62 413 CYS A N 1
ATOM 3245 C CA . CYS A 1 413 ? 12.304 -8.338 -24.831 1.00 71.62 413 CYS A CA 1
ATOM 3246 C C . CYS A 1 413 ? 13.166 -9.525 -25.281 1.00 71.62 413 CYS A C 1
ATOM 3248 O O . CYS A 1 413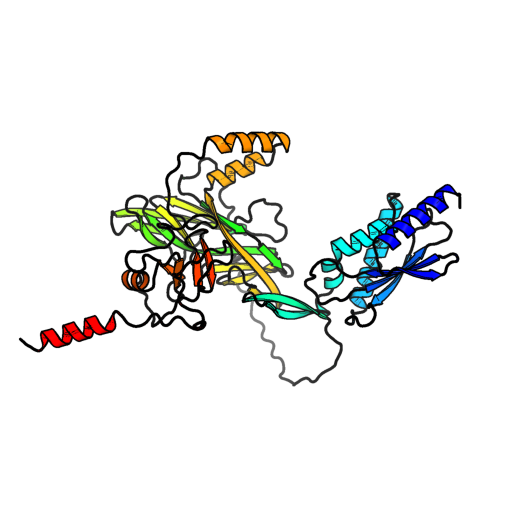 ? 12.666 -10.495 -25.845 1.00 71.62 413 CYS A O 1
ATOM 3250 N N . SER A 1 414 ? 14.470 -9.457 -25.000 1.00 63.94 414 SER A N 1
ATOM 3251 C CA . SER A 1 414 ? 15.430 -10.542 -25.249 1.00 63.94 414 SER A CA 1
ATOM 3252 C C . SER A 1 414 ? 15.446 -11.616 -24.152 1.00 63.94 414 SER A C 1
ATOM 3254 O O . SER A 1 414 ? 15.952 -12.707 -24.389 1.00 63.94 414 SER A O 1
ATOM 3256 N N . GLU A 1 415 ? 14.879 -11.336 -22.972 1.00 56.78 415 GLU A N 1
ATOM 3257 C CA . GLU A 1 415 ? 14.810 -12.230 -21.797 1.00 56.78 415 GLU A CA 1
ATOM 3258 C C . GLU A 1 415 ? 13.631 -13.230 -21.878 1.00 56.78 415 GLU A C 1
ATOM 3260 O O . GLU A 1 415 ? 13.056 -13.626 -20.866 1.00 56.78 415 GLU A O 1
ATOM 3265 N N . MET A 1 416 ? 13.211 -13.627 -23.084 1.00 55.81 416 MET A N 1
ATOM 3266 C CA . MET A 1 416 ? 12.009 -14.445 -23.267 1.00 55.81 416 MET A CA 1
ATOM 3267 C C . MET A 1 416 ? 12.223 -15.891 -22.779 1.00 55.81 416 MET A C 1
ATOM 3269 O O . MET A 1 416 ? 12.768 -16.736 -23.489 1.00 55.81 416 MET A O 1
ATOM 3273 N N . THR A 1 417 ? 11.756 -16.201 -21.570 1.00 46.28 417 THR A N 1
ATOM 3274 C CA . THR A 1 417 ? 11.707 -17.560 -21.014 1.00 46.28 417 THR A CA 1
ATOM 3275 C C . THR A 1 417 ? 10.333 -18.194 -21.278 1.00 46.28 417 THR A C 1
ATOM 3277 O O . THR A 1 417 ? 9.424 -18.153 -20.456 1.00 46.28 417 THR A O 1
ATOM 3280 N N . GLY A 1 418 ? 10.162 -18.790 -22.463 1.00 51.91 418 GLY A N 1
ATOM 3281 C CA . GLY A 1 418 ? 8.976 -19.593 -22.816 1.00 51.91 418 GLY A CA 1
ATOM 3282 C C . GLY A 1 418 ? 7.719 -18.811 -23.243 1.00 51.91 418 GLY A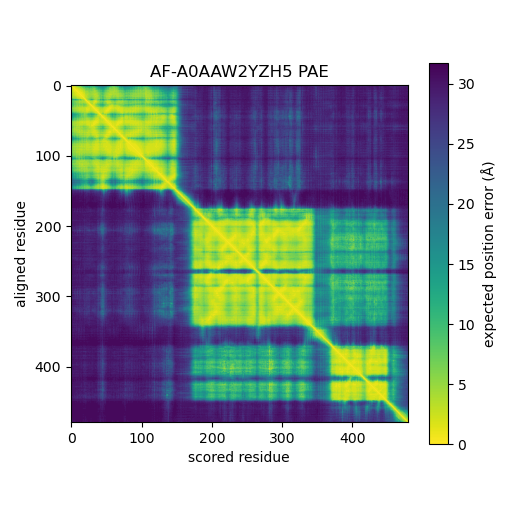 C 1
ATOM 3283 O O . GLY A 1 418 ? 7.748 -17.598 -23.444 1.00 51.91 418 GLY A O 1
ATOM 3284 N N . GLU A 1 419 ? 6.597 -19.528 -23.426 1.00 54.78 419 GLU A N 1
ATOM 3285 C CA . GLU A 1 419 ? 5.272 -18.968 -23.766 1.00 54.78 419 GLU A CA 1
ATOM 3286 C C . GLU A 1 419 ? 4.664 -18.223 -22.555 1.00 54.78 419 GLU A C 1
ATOM 3288 O O . GLU A 1 419 ? 3.696 -18.666 -21.941 1.00 54.78 419 GLU A O 1
ATOM 3293 N N . ALA A 1 420 ? 5.246 -17.089 -22.167 1.00 58.09 420 ALA A N 1
ATOM 3294 C CA . ALA A 1 420 ? 4.744 -16.293 -21.052 1.00 58.09 420 ALA A CA 1
ATOM 3295 C C . ALA A 1 420 ? 3.510 -15.476 -21.474 1.00 58.09 420 ALA A C 1
ATOM 3297 O O . ALA A 1 420 ? 3.611 -14.450 -22.152 1.00 58.09 420 ALA A O 1
ATOM 3298 N N . TRP A 1 421 ? 2.320 -15.920 -21.064 1.00 76.44 421 TRP A N 1
ATOM 3299 C CA . TRP A 1 421 ? 1.087 -15.156 -21.252 1.00 76.44 421 TRP A CA 1
ATOM 3300 C C . TRP A 1 421 ? 0.997 -13.989 -20.265 1.00 76.44 421 TRP A C 1
ATOM 3302 O O . TRP A 1 421 ? 1.282 -14.126 -19.076 1.00 76.44 421 TRP A O 1
ATOM 3312 N N . ALA A 1 422 ? 0.538 -12.833 -20.747 1.00 79.44 422 ALA A N 1
ATOM 3313 C CA . ALA A 1 422 ? 0.212 -11.712 -19.876 1.00 79.44 422 ALA A CA 1
ATOM 3314 C C . ALA A 1 422 ? -1.022 -12.038 -19.019 1.00 79.44 422 ALA A C 1
ATOM 3316 O O . ALA A 1 422 ? -2.087 -12.356 -19.549 1.00 79.44 422 ALA A O 1
ATOM 3317 N N . ASN A 1 423 ? -0.890 -11.908 -17.700 1.00 81.31 423 ASN A N 1
ATOM 3318 C CA . ASN A 1 423 ? -1.974 -12.103 -16.731 1.00 81.31 423 ASN A CA 1
ATOM 3319 C C . ASN A 1 423 ? -2.566 -10.773 -16.219 1.00 81.31 423 ASN A C 1
ATOM 3321 O O . ASN A 1 423 ? -3.669 -10.755 -15.668 1.00 81.31 423 ASN A O 1
ATOM 3325 N N . ARG A 1 424 ? -1.895 -9.640 -16.473 1.00 87.31 424 ARG A N 1
ATOM 3326 C CA . ARG A 1 424 ? -2.348 -8.286 -16.113 1.00 87.31 424 ARG A CA 1
ATOM 3327 C C . ARG A 1 424 ? -2.352 -7.347 -17.319 1.00 87.31 424 ARG A C 1
ATOM 3329 O O . ARG A 1 424 ? -1.633 -7.546 -18.298 1.00 87.31 424 ARG A O 1
ATOM 3336 N N . MET A 1 425 ? -3.175 -6.305 -17.252 1.00 90.00 425 MET A N 1
ATOM 3337 C CA . MET A 1 425 ? -3.245 -5.241 -18.250 1.00 90.00 425 MET A CA 1
ATOM 3338 C C . MET A 1 425 ? -3.406 -3.862 -17.615 1.00 90.00 425 MET A C 1
ATOM 3340 O O . MET A 1 425 ? -4.034 -3.725 -16.568 1.00 90.00 425 MET A O 1
ATOM 3344 N N . ILE A 1 426 ? -2.921 -2.840 -18.313 1.00 89.12 426 ILE A N 1
ATOM 3345 C CA . ILE A 1 426 ? -3.056 -1.425 -17.974 1.00 89.12 426 ILE A CA 1
ATOM 3346 C C . ILE A 1 426 ? -4.037 -0.778 -18.958 1.00 89.12 426 ILE A C 1
ATOM 3348 O O . ILE A 1 426 ? -3.875 -0.867 -20.178 1.00 89.12 426 ILE A O 1
ATOM 3352 N N . CYS A 1 427 ? -5.082 -0.137 -18.435 1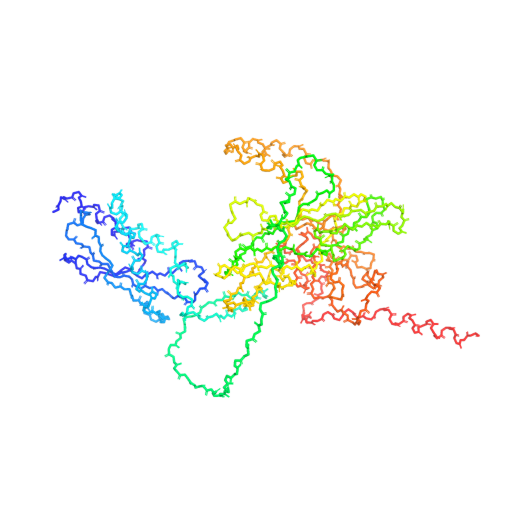.00 91.88 427 CYS A N 1
ATOM 3353 C CA . CYS A 1 427 ? -6.105 0.547 -19.224 1.00 91.88 427 CYS A CA 1
ATOM 3354 C C . CYS A 1 427 ? -5.536 1.766 -19.962 1.00 91.88 427 CYS A C 1
ATOM 3356 O O . CYS A 1 427 ? -5.004 2.679 -19.345 1.00 91.88 427 CYS A O 1
ATOM 3358 N N . GLY A 1 428 ? -5.755 1.862 -21.272 1.00 91.19 428 GLY A N 1
ATOM 3359 C CA . GLY A 1 428 ? -5.285 2.985 -22.083 1.00 91.19 428 GLY A CA 1
ATOM 3360 C C . GLY A 1 428 ? -5.939 4.340 -21.797 1.00 91.19 428 GLY A C 1
ATOM 3361 O O . GLY A 1 428 ? -5.429 5.370 -22.236 1.00 91.19 428 GLY A O 1
ATOM 3362 N N . HIS A 1 429 ? -7.055 4.371 -21.064 1.00 88.88 429 HIS A N 1
ATOM 3363 C CA . HIS A 1 429 ? -7.803 5.606 -20.781 1.00 88.88 429 HIS A CA 1
ATOM 3364 C C . HIS A 1 429 ? -7.530 6.211 -19.415 1.00 88.88 429 HIS A C 1
ATOM 3366 O O . HIS A 1 429 ? -7.620 7.423 -19.276 1.00 88.88 429 HIS A O 1
ATOM 3372 N N . CYS A 1 430 ? -7.271 5.376 -18.416 1.00 84.25 430 CYS A N 1
ATOM 3373 C CA . CYS A 1 430 ? -7.070 5.822 -17.039 1.00 84.25 430 CYS A CA 1
ATOM 3374 C C . CYS A 1 430 ? -5.846 5.179 -16.387 1.00 84.25 430 CYS A C 1
ATOM 3376 O O . CYS A 1 430 ? -5.699 5.256 -15.173 1.00 84.25 430 CYS A O 1
ATOM 3378 N N . SER A 1 431 ? -5.013 4.480 -17.160 1.00 86.31 431 SER A N 1
ATOM 3379 C CA . SER A 1 431 ? -3.814 3.781 -16.686 1.00 86.31 431 SER A CA 1
ATOM 3380 C C . SER A 1 431 ? -4.071 2.812 -15.522 1.00 86.31 431 SER A C 1
ATOM 3382 O O . SER A 1 431 ? -3.171 2.494 -14.754 1.00 86.31 431 SER A O 1
ATOM 3384 N N . PHE A 1 432 ? -5.313 2.321 -15.390 1.00 83.00 432 PHE A N 1
ATOM 3385 C CA . PHE A 1 432 ? -5.705 1.367 -14.355 1.00 83.00 432 PHE A CA 1
ATOM 3386 C C . PHE A 1 432 ? -5.198 -0.038 -14.645 1.00 83.00 432 PHE A C 1
ATOM 3388 O O . PHE A 1 432 ? -5.570 -0.624 -15.665 1.00 83.00 432 PHE A O 1
ATOM 3395 N N . GLU A 1 433 ? -4.374 -0.566 -13.739 1.00 87.44 433 GLU A N 1
ATOM 3396 C CA . GLU A 1 433 ? -3.824 -1.917 -13.825 1.00 87.44 433 GLU A CA 1
ATOM 3397 C C . GLU A 1 433 ? -4.714 -2.950 -13.119 1.00 87.44 433 GLU A C 1
ATOM 3399 O O . GLU A 1 433 ? -5.056 -2.801 -11.945 1.00 87.44 433 GLU A O 1
ATOM 3404 N N . GLN A 1 434 ? -5.061 -4.018 -13.837 1.00 85.00 434 GLN A N 1
ATOM 3405 C CA . GLN A 1 434 ? -6.011 -5.056 -13.422 1.00 85.00 434 GLN A CA 1
ATOM 3406 C C . GLN A 1 434 ? -5.731 -6.383 -14.149 1.00 85.00 434 GLN A C 1
ATOM 3408 O O . GLN A 1 434 ? -4.963 -6.385 -15.114 1.00 85.00 434 GLN A O 1
ATOM 3413 N N . PRO A 1 435 ? -6.361 -7.505 -13.754 1.00 87.62 435 PRO A N 1
ATOM 3414 C CA . PRO A 1 435 ? -6.337 -8.727 -14.552 1.00 87.62 435 PRO A CA 1
ATOM 3415 C C . PRO A 1 435 ? -6.811 -8.480 -15.987 1.00 87.62 435 PRO A C 1
ATOM 3417 O O . PRO A 1 435 ? -7.625 -7.583 -16.245 1.00 87.62 435 PRO A O 1
ATOM 3420 N N . VAL A 1 436 ? -6.296 -9.264 -16.936 1.00 85.75 436 VAL A N 1
ATOM 3421 C CA . VAL A 1 436 ? -6.668 -9.095 -18.345 1.00 85.75 436 VAL A CA 1
ATOM 3422 C C . VAL A 1 436 ? -8.177 -9.291 -18.522 1.00 85.75 436 VAL A C 1
ATOM 3424 O O . VAL A 1 436 ? -8.734 -10.330 -18.192 1.00 85.75 436 VAL A O 1
ATOM 3427 N N . SER A 1 437 ? -8.835 -8.272 -19.069 1.00 86.69 437 SER A N 1
ATOM 3428 C CA . SER A 1 437 ? -10.285 -8.194 -19.270 1.00 86.69 437 SER A CA 1
ATOM 3429 C C . SER A 1 437 ? -10.601 -7.478 -20.595 1.00 86.69 437 SER A C 1
ATOM 3431 O O . SER A 1 437 ? -9.725 -6.878 -21.232 1.00 86.69 437 SER A O 1
ATOM 3433 N N . SER A 1 438 ? -11.853 -7.552 -21.049 1.00 86.44 438 SER A N 1
ATOM 3434 C CA . SER A 1 438 ? -12.355 -6.796 -22.201 1.00 86.44 438 SER A CA 1
ATOM 3435 C C . SER A 1 438 ? -12.688 -5.332 -21.866 1.00 86.44 438 SER A C 1
ATOM 3437 O O . SER A 1 438 ? -12.768 -4.500 -22.778 1.00 86.44 438 SER A O 1
ATOM 3439 N N . SER A 1 439 ? -12.839 -4.993 -20.581 1.00 89.75 439 SER A N 1
ATOM 3440 C CA . SER A 1 439 ? -13.229 -3.669 -20.084 1.00 89.75 439 SER A CA 1
ATOM 3441 C C . SER A 1 439 ? -12.398 -3.210 -18.879 1.00 89.75 439 SER A C 1
ATOM 3443 O O . SER A 1 439 ? -11.727 -3.988 -18.195 1.00 89.75 439 SER A O 1
ATOM 3445 N N . CYS A 1 440 ? -12.403 -1.901 -18.632 1.00 89.06 440 CYS A N 1
ATOM 3446 C CA . CYS A 1 440 ? -11.787 -1.304 -17.455 1.00 89.06 440 CYS A CA 1
ATOM 3447 C C . CYS A 1 440 ? -12.719 -1.340 -16.245 1.00 89.06 440 CYS A C 1
ATOM 3449 O O . CYS A 1 440 ? -13.770 -0.720 -16.317 1.00 89.06 440 CYS A O 1
ATOM 3451 N N . LYS A 1 441 ? -12.325 -1.956 -15.121 1.00 86.19 441 LYS A N 1
ATOM 3452 C CA . LYS A 1 441 ? -13.122 -1.907 -13.879 1.00 86.19 441 LYS A CA 1
ATOM 3453 C C . LYS A 1 441 ? -13.225 -0.496 -13.281 1.00 86.19 441 LYS A C 1
ATOM 3455 O O . LYS A 1 441 ? -14.233 -0.163 -12.677 1.00 86.19 441 LYS A O 1
ATOM 3460 N N . ALA A 1 442 ? -12.206 0.346 -13.472 1.00 83.25 442 ALA A N 1
ATOM 3461 C CA . ALA A 1 442 ? -12.180 1.692 -12.896 1.00 83.25 442 ALA A CA 1
ATOM 3462 C C . ALA A 1 442 ? -12.976 2.729 -13.708 1.00 83.25 442 ALA A C 1
ATOM 3464 O O . ALA A 1 442 ? -13.690 3.542 -13.136 1.00 83.25 442 ALA A O 1
ATOM 3465 N N . CYS A 1 443 ? -12.858 2.733 -15.043 1.00 88.75 443 CYS A N 1
ATOM 3466 C CA . CYS A 1 443 ? -13.534 3.726 -15.896 1.00 88.75 443 CYS A CA 1
ATOM 3467 C C . CYS A 1 443 ? -14.642 3.145 -16.783 1.00 88.75 443 CYS A C 1
ATOM 3469 O O . CYS A 1 443 ? -15.207 3.867 -17.602 1.00 88.75 443 CYS A O 1
ATOM 3471 N N . ASN A 1 444 ? -14.927 1.844 -16.666 1.00 89.31 444 ASN A N 1
ATOM 3472 C CA . ASN A 1 444 ? -15.963 1.105 -17.399 1.00 89.31 444 ASN A CA 1
ATOM 3473 C C . ASN A 1 444 ? -15.857 1.145 -18.935 1.00 89.31 444 ASN A C 1
ATOM 3475 O O . ASN A 1 444 ? -16.728 0.634 -19.640 1.00 89.31 444 ASN A O 1
ATOM 3479 N N . LYS A 1 445 ? -14.769 1.694 -19.492 1.00 88.25 445 LYS A N 1
ATOM 3480 C CA . LYS A 1 445 ? -14.533 1.709 -20.939 1.00 88.25 445 LYS A CA 1
ATOM 3481 C C . LYS A 1 445 ? -14.162 0.322 -21.450 1.00 88.25 445 LYS A C 1
ATOM 3483 O O . LYS A 1 445 ? -13.374 -0.394 -20.835 1.00 88.25 445 LYS A O 1
ATOM 3488 N N . SER A 1 446 ? -14.694 -0.035 -22.615 1.00 90.19 446 SER A N 1
ATOM 3489 C CA . SER A 1 446 ? -14.274 -1.231 -23.345 1.00 90.19 446 SER A CA 1
ATOM 3490 C C . SER A 1 446 ? -12.892 -0.998 -23.955 1.00 90.19 446 SER A C 1
ATOM 3492 O O . SER A 1 446 ? -12.660 0.029 -24.587 1.00 90.19 446 SER A O 1
ATOM 3494 N N . LEU A 1 447 ? -11.969 -1.933 -23.733 1.00 90.19 447 LEU A N 1
ATOM 3495 C CA . LEU A 1 447 ? -10.557 -1.817 -24.125 1.00 90.19 447 LEU A CA 1
ATOM 3496 C C . LEU A 1 447 ? -10.205 -2.691 -25.330 1.00 90.19 447 LEU A C 1
ATOM 3498 O O . LEU A 1 447 ? -9.083 -2.662 -25.832 1.00 90.19 447 LEU A O 1
ATOM 3502 N N . THR A 1 448 ? -11.165 -3.493 -25.778 1.00 84.62 448 THR A N 1
ATOM 3503 C CA . THR A 1 448 ? -11.049 -4.399 -26.916 1.00 84.62 448 THR A CA 1
ATOM 3504 C C . THR A 1 448 ? -12.302 -4.271 -27.773 1.00 84.62 448 THR A C 1
ATOM 3506 O O . THR A 1 448 ? -13.370 -3.899 -27.289 1.00 84.62 448 THR A O 1
ATOM 3509 N N . LYS A 1 449 ? -12.201 -4.566 -29.070 1.00 74.44 449 LYS A N 1
ATOM 3510 C CA . LYS A 1 449 ? -13.373 -4.574 -29.953 1.00 74.44 449 LYS A CA 1
ATOM 3511 C C . LYS A 1 449 ? -14.313 -5.706 -29.516 1.00 74.44 449 LYS A C 1
ATOM 3513 O O . LYS A 1 449 ? -13.873 -6.855 -29.482 1.00 74.44 449 LYS A O 1
ATOM 3518 N N . ARG A 1 450 ? -15.583 -5.396 -29.206 1.00 47.06 450 ARG A N 1
ATOM 3519 C CA . ARG A 1 450 ? -16.608 -6.405 -28.869 1.00 47.06 450 ARG A CA 1
ATOM 3520 C C . ARG A 1 450 ? -16.599 -7.521 -29.920 1.00 47.06 450 ARG A C 1
ATOM 3522 O O . ARG A 1 450 ? -16.827 -7.258 -31.100 1.00 47.06 450 ARG A O 1
ATOM 3529 N N . ARG A 1 451 ? -16.337 -8.753 -29.488 1.00 46.12 451 ARG A N 1
ATOM 3530 C CA . ARG A 1 451 ? -16.734 -9.968 -30.211 1.00 46.12 451 ARG A CA 1
ATOM 3531 C C . ARG A 1 451 ? -17.986 -10.526 -29.532 1.00 46.12 451 ARG A C 1
ATOM 3533 O O . ARG A 1 451 ? -18.273 -10.158 -28.396 1.00 46.12 451 ARG A O 1
ATOM 3540 N N . ALA A 1 452 ? -18.756 -11.323 -30.268 1.00 30.83 452 ALA A N 1
ATOM 3541 C CA . ALA A 1 452 ? -20.016 -11.901 -29.806 1.00 30.83 452 ALA A CA 1
ATOM 3542 C C . ALA A 1 452 ? -19.867 -12.610 -28.435 1.00 30.83 452 ALA A C 1
ATOM 3544 O O . ALA A 1 452 ? -18.787 -13.132 -28.150 1.00 30.83 452 ALA A O 1
ATOM 3545 N N . PRO A 1 453 ? -20.912 -12.608 -27.587 1.00 30.34 453 PRO A N 1
ATOM 3546 C CA . PRO A 1 453 ? -20.853 -13.183 -26.241 1.00 30.34 453 PRO A CA 1
ATOM 3547 C C . PRO A 1 453 ? -20.586 -14.699 -26.283 1.00 30.34 453 PRO A C 1
ATOM 3549 O O . PRO A 1 453 ? -21.250 -15.401 -27.043 1.00 30.34 453 PRO A O 1
ATOM 3552 N N . GLY A 1 454 ? -19.629 -15.192 -25.476 1.00 39.44 454 GLY A N 1
ATOM 3553 C CA . GLY A 1 454 ? -19.414 -16.637 -25.266 1.00 39.44 454 GLY A CA 1
ATOM 3554 C C . GLY A 1 454 ? -17.974 -17.179 -25.222 1.00 39.44 454 GLY A C 1
ATOM 3555 O O . GLY A 1 454 ? -1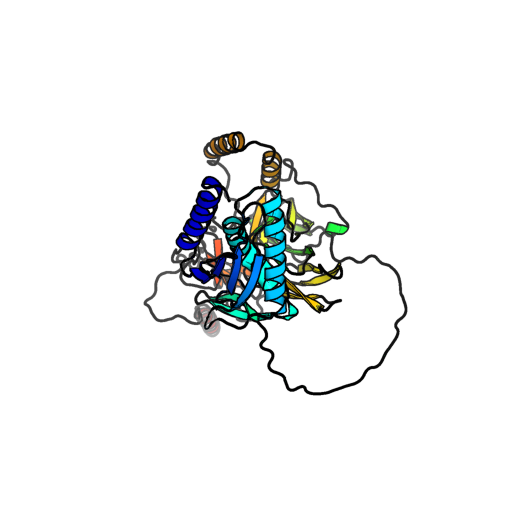7.815 -18.391 -25.312 1.00 39.44 454 GLY A O 1
ATOM 3556 N N . VAL A 1 455 ? -16.919 -16.360 -25.099 1.00 38.53 455 VAL A N 1
ATOM 3557 C CA . VAL A 1 455 ? -15.536 -16.875 -24.953 1.00 38.53 455 VAL A CA 1
ATOM 3558 C C . VAL A 1 455 ? -14.809 -16.142 -23.825 1.00 38.53 455 VAL A C 1
ATOM 3560 O O . VAL A 1 455 ? -13.955 -15.291 -24.071 1.00 38.53 455 VAL A O 1
ATOM 3563 N N . ASP A 1 456 ? -15.171 -16.469 -22.588 1.00 38.62 456 ASP A N 1
ATOM 3564 C CA . ASP A 1 456 ? -14.426 -16.082 -21.392 1.00 38.62 456 ASP A CA 1
ATOM 3565 C C . ASP A 1 456 ? -13.613 -17.292 -20.915 1.00 38.62 456 ASP A C 1
ATOM 3567 O O . ASP A 1 456 ? -14.168 -18.333 -20.571 1.00 38.62 456 ASP A O 1
ATOM 3571 N N . GLY A 1 457 ? -12.285 -17.168 -20.947 1.00 38.09 457 GLY A N 1
ATOM 3572 C CA . GLY A 1 457 ? -11.358 -18.193 -20.464 1.00 38.09 457 GLY A CA 1
ATOM 3573 C C . GLY A 1 457 ? -10.157 -18.385 -21.387 1.00 38.09 457 GLY A C 1
ATOM 3574 O O . GLY A 1 457 ? -10.283 -18.944 -22.470 1.00 38.09 457 GLY A O 1
ATOM 3575 N N . ASN A 1 458 ? -8.989 -17.922 -20.932 1.00 37.25 458 ASN A N 1
ATOM 3576 C CA . ASN A 1 458 ? -7.672 -18.012 -21.575 1.00 37.25 458 ASN A CA 1
ATOM 3577 C C . ASN A 1 458 ? -7.572 -17.457 -23.005 1.00 37.25 458 ASN A C 1
ATOM 3579 O O . ASN A 1 458 ? -7.945 -18.072 -24.004 1.00 37.25 458 ASN A O 1
ATOM 3583 N N . ILE A 1 459 ? -6.947 -16.284 -23.113 1.00 44.88 459 ILE A N 1
ATOM 3584 C CA . ILE A 1 459 ? -6.600 -15.674 -24.393 1.00 44.88 459 ILE A CA 1
ATOM 3585 C C . ILE A 1 459 ? -5.509 -16.524 -25.068 1.00 44.88 459 ILE A C 1
ATOM 3587 O O . ILE A 1 459 ? -4.317 -16.290 -24.896 1.00 44.88 459 ILE A O 1
ATOM 3591 N N . LYS A 1 460 ? -5.912 -17.483 -25.908 1.00 36.28 460 LYS A N 1
ATOM 3592 C CA . LYS A 1 460 ? -5.071 -17.959 -27.013 1.00 36.28 460 LYS A CA 1
ATOM 3593 C C . LYS A 1 460 ? -5.043 -16.864 -28.082 1.00 36.28 460 LYS A C 1
ATOM 3595 O O . LYS A 1 460 ? -5.901 -16.829 -28.966 1.00 36.28 460 LYS A O 1
ATOM 3600 N N . LEU A 1 461 ? -4.062 -15.960 -28.024 1.00 40.16 461 LEU A N 1
ATOM 3601 C CA . LEU A 1 461 ? -3.701 -15.139 -29.185 1.00 40.16 461 LEU A CA 1
ATOM 3602 C C . LEU A 1 461 ? -3.000 -16.060 -30.192 1.00 40.16 461 LEU A C 1
ATOM 3604 O O . LEU A 1 461 ? -1.826 -16.396 -30.090 1.00 40.16 461 LEU A O 1
ATOM 3608 N N . GLY A 1 462 ? -3.802 -16.590 -31.114 1.00 33.12 462 GLY A N 1
ATOM 3609 C CA . GLY A 1 462 ? -3.384 -17.587 -32.086 1.00 33.12 462 GLY A CA 1
ATOM 3610 C C . GLY A 1 462 ? -2.350 -17.063 -33.083 1.00 33.12 462 GLY A C 1
ATOM 3611 O O . GLY A 1 462 ? -2.609 -16.129 -33.840 1.00 33.12 462 GLY A O 1
ATOM 3612 N N . ARG A 1 463 ? -1.209 -17.759 -33.120 1.00 38.03 463 ARG A N 1
ATOM 3613 C CA . ARG A 1 463 ? -0.384 -18.097 -34.295 1.00 38.03 463 ARG A CA 1
ATOM 3614 C C . ARG A 1 463 ? -0.687 -17.284 -35.564 1.00 38.03 463 ARG A C 1
ATOM 3616 O O . ARG A 1 463 ? -1.385 -17.758 -36.457 1.00 38.03 463 ARG A O 1
ATOM 3623 N N . SER A 1 464 ? -0.056 -16.121 -35.704 1.00 35.75 464 SER A N 1
ATOM 3624 C CA . SER A 1 464 ? 0.140 -15.486 -37.022 1.00 35.75 464 SER A CA 1
ATOM 3625 C C . SER A 1 464 ? 1.616 -15.348 -37.426 1.00 35.75 464 SER A C 1
ATOM 3627 O O . SER A 1 464 ? 1.900 -14.981 -38.565 1.00 35.75 464 SER A O 1
ATOM 3629 N N . ALA A 1 465 ? 2.562 -15.740 -36.563 1.00 37.19 465 ALA A N 1
ATOM 3630 C CA . ALA A 1 465 ? 3.996 -15.714 -36.877 1.00 37.19 465 ALA A CA 1
ATOM 3631 C C . ALA A 1 465 ? 4.556 -17.049 -37.423 1.00 37.19 465 ALA A C 1
ATOM 3633 O O . ALA A 1 465 ? 5.514 -17.041 -38.196 1.00 37.19 465 ALA A O 1
ATOM 3634 N N . ILE A 1 466 ? 3.937 -18.199 -37.120 1.00 37.84 466 ILE A N 1
ATOM 3635 C CA . ILE A 1 466 ? 4.497 -19.517 -37.495 1.00 37.84 466 ILE A CA 1
ATOM 3636 C C . ILE A 1 466 ? 4.309 -19.835 -38.993 1.00 37.84 466 ILE A C 1
ATOM 3638 O O . ILE A 1 466 ? 5.230 -20.337 -39.634 1.00 37.84 466 ILE A O 1
ATOM 3642 N N . LYS A 1 467 ? 3.200 -19.418 -39.625 1.00 33.06 467 LYS A N 1
ATOM 3643 C CA . LYS A 1 467 ? 2.986 -19.667 -41.069 1.00 33.06 467 LYS A CA 1
ATOM 3644 C C . LYS A 1 467 ? 3.892 -18.842 -41.997 1.00 33.06 467 LYS A C 1
ATOM 3646 O O . LYS A 1 467 ? 4.053 -19.210 -43.157 1.00 33.06 467 LYS A O 1
ATOM 3651 N N . LYS A 1 468 ? 4.518 -17.757 -41.518 1.00 35.88 468 LYS A N 1
ATOM 3652 C CA . LYS A 1 468 ? 5.459 -16.958 -42.332 1.00 35.88 468 LYS A CA 1
ATOM 3653 C C . LYS A 1 468 ? 6.903 -17.469 -42.280 1.00 35.88 468 LYS A C 1
ATOM 3655 O O . LYS A 1 468 ? 7.634 -17.238 -43.242 1.00 35.88 468 LYS A O 1
ATOM 3660 N N . ARG A 1 469 ? 7.311 -18.200 -41.231 1.00 36.00 469 ARG A N 1
ATOM 3661 C CA . ARG A 1 469 ? 8.637 -18.852 -41.190 1.00 36.00 469 ARG A CA 1
ATOM 3662 C C . ARG A 1 469 ? 8.656 -20.155 -41.993 1.00 36.00 469 ARG A C 1
ATOM 3664 O O . ARG A 1 469 ? 9.604 -20.356 -42.741 1.00 36.00 469 ARG A O 1
ATOM 3671 N N . GLU A 1 470 ? 7.583 -20.948 -41.970 1.00 37.31 470 GLU A N 1
ATOM 3672 C CA . GLU A 1 470 ? 7.489 -22.185 -42.774 1.00 37.31 470 GLU A CA 1
ATOM 3673 C C . GLU A 1 470 ? 7.329 -21.938 -44.287 1.00 37.31 470 GLU A C 1
ATOM 3675 O O . GLU A 1 470 ? 7.730 -22.769 -45.104 1.00 37.31 470 GLU A O 1
ATOM 3680 N N . ALA A 1 471 ? 6.793 -20.778 -44.686 1.00 37.56 471 ALA A N 1
ATOM 3681 C CA . ALA A 1 471 ? 6.729 -20.378 -46.093 1.00 37.56 471 ALA A CA 1
ATOM 3682 C C . ALA A 1 471 ? 8.088 -19.894 -46.638 1.00 37.56 471 ALA A C 1
ATOM 3684 O O . ALA A 1 471 ? 8.380 -20.099 -47.814 1.00 37.56 471 ALA A O 1
ATOM 3685 N N . LYS A 1 472 ? 8.954 -19.309 -45.792 1.00 39.62 472 LYS A N 1
ATOM 3686 C CA . LYS A 1 472 ? 10.309 -18.889 -46.195 1.00 39.62 472 LYS A CA 1
ATOM 3687 C C . LYS A 1 472 ? 11.297 -20.057 -46.268 1.00 39.62 472 LYS A C 1
ATOM 3689 O O . LYS A 1 472 ? 12.122 -20.075 -47.173 1.00 39.62 472 LYS A O 1
ATOM 3694 N N . THR A 1 473 ? 11.179 -21.075 -45.413 1.00 42.06 473 THR A N 1
ATOM 3695 C CA . THR A 1 473 ? 12.021 -22.285 -45.510 1.00 42.06 473 THR A CA 1
ATOM 3696 C C . THR A 1 473 ? 11.623 -23.224 -46.651 1.00 42.06 473 THR A C 1
ATOM 3698 O O . THR A 1 473 ? 12.478 -23.954 -47.148 1.00 42.06 473 THR A O 1
ATOM 3701 N N . LYS A 1 474 ? 10.373 -23.181 -47.138 1.00 40.22 474 LYS A N 1
ATOM 3702 C CA . LYS A 1 474 ? 9.969 -23.908 -48.360 1.00 40.22 474 LYS A CA 1
ATOM 3703 C C . LYS A 1 474 ? 10.338 -23.191 -49.666 1.00 40.22 474 LYS A C 1
ATOM 3705 O O . LYS A 1 474 ? 10.436 -23.859 -50.690 1.00 40.22 474 LYS A O 1
ATOM 3710 N N . ALA A 1 475 ? 10.592 -21.880 -49.637 1.00 42.16 475 ALA A N 1
ATOM 3711 C CA . ALA A 1 475 ? 11.049 -21.122 -50.807 1.00 42.16 475 ALA A CA 1
ATOM 3712 C C . ALA A 1 475 ? 12.570 -21.234 -51.051 1.00 42.16 475 ALA A C 1
ATOM 3714 O O . ALA A 1 475 ? 12.995 -21.212 -52.198 1.00 42.16 475 ALA A O 1
ATOM 3715 N N . SER A 1 476 ? 13.387 -21.454 -50.013 1.00 43.34 476 SER A N 1
ATOM 3716 C CA . SER A 1 476 ? 14.845 -21.666 -50.151 1.00 43.34 476 SER A CA 1
ATOM 3717 C C . SER A 1 476 ? 15.272 -23.113 -50.454 1.00 43.34 476 SER A C 1
ATOM 3719 O O . SER A 1 476 ? 16.460 -23.404 -50.447 1.00 43.34 476 SER A O 1
ATOM 3721 N N . LYS A 1 477 ? 14.331 -24.032 -50.718 1.00 46.00 477 LYS A N 1
ATOM 3722 C CA . LYS A 1 477 ? 14.617 -25.409 -51.190 1.00 46.00 477 LYS A CA 1
ATOM 3723 C C . LYS A 1 477 ? 14.194 -25.666 -52.643 1.00 46.00 477 LYS A C 1
ATOM 3725 O O . LYS A 1 477 ? 14.212 -26.805 -53.100 1.00 46.00 477 LYS A O 1
ATOM 3730 N N . LYS A 1 478 ? 13.806 -24.614 -53.366 1.00 44.69 478 LYS A N 1
ATOM 3731 C CA . LYS A 1 478 ? 13.599 -24.626 -54.818 1.00 44.69 478 LYS A CA 1
ATOM 3732 C C . LYS A 1 478 ? 14.358 -23.454 -55.436 1.00 44.69 478 LYS A C 1
ATOM 3734 O O . LYS A 1 478 ? 13.732 -22.513 -55.903 1.00 44.69 478 LYS A O 1
ATOM 3739 N N . HIS A 1 479 ? 15.682 -23.507 -55.366 1.00 40.19 479 HIS A N 1
ATOM 3740 C CA . HIS A 1 479 ? 16.600 -22.965 -56.364 1.00 40.19 479 HIS A CA 1
ATOM 3741 C C . HIS A 1 479 ? 17.964 -23.613 -56.184 1.00 40.19 479 HIS A C 1
ATOM 3743 O O . HIS A 1 479 ? 18.361 -23.785 -55.008 1.00 40.19 479 HIS A O 1
#

Organism: NCBI:txid1008807

Solvent-accessible surface area (backbone atoms only — not comparable to full-atom values): 28076 Å² total; per-residue (Å²): 128,57,72,70,53,57,48,53,55,49,52,52,53,50,51,45,48,70,72,35,90,50,58,44,83,74,38,95,51,78,59,34,24,34,35,37,54,47,59,75,93,59,95,56,57,48,71,70,66,31,36,25,42,29,37,37,36,48,74,58,46,85,84,39,74,63,46,73,77,49,64,45,62,34,91,95,37,64,81,71,60,66,69,44,43,50,52,43,50,52,54,51,51,51,48,36,59,51,30,50,76,70,74,44,76,43,68,66,51,47,53,51,47,49,66,76,39,40,62,62,48,67,59,63,56,62,92,49,48,41,78,46,78,44,76,42,98,86,76,50,70,45,73,35,29,37,60,63,73,98,69,87,83,85,88,81,87,85,84,84,89,82,92,77,92,78,80,91,77,78,95,66,93,75,70,81,54,59,49,81,78,45,80,55,83,76,75,34,72,81,51,58,96,44,17,30,31,36,22,51,38,68,70,46,57,40,54,39,46,37,39,35,55,52,27,46,26,32,34,32,24,32,73,85,78,61,50,78,43,79,45,70,77,42,28,67,91,45,74,49,75,46,62,38,93,85,76,67,46,60,28,36,41,42,45,38,38,27,65,35,46,64,80,62,87,58,99,56,47,46,31,34,40,37,47,37,42,56,28,33,71,34,51,75,39,67,76,25,29,28,33,34,23,32,56,87,78,63,49,72,39,80,69,42,55,71,55,71,68,34,82,43,73,50,60,38,89,83,77,58,53,70,30,37,40,33,36,57,39,82,45,77,45,48,31,38,62,56,26,55,54,59,72,51,70,82,52,55,77,71,56,51,54,52,54,56,60,60,52,70,77,64,80,83,78,79,82,90,72,83,50,82,41,73,70,38,59,36,73,77,37,14,33,41,95,88,43,76,62,29,26,27,22,35,28,27,75,70,78,50,50,73,26,52,39,72,69,58,37,65,77,71,48,89,73,71,71,70,93,62,66,56,62,31,24,31,30,7,67,34,35,49,73,44,66,66,65,58,52,35,90,88,78,67,45,71,30,44,76,88,70,81,92,86,85,87,79,79,89,75,82,71,82,75,65,61,71,60,54,59,53,53,62,60,54,72,75,70,120

Foldseek 3Di:
DDPVQVVVVVVLVVVLCVVAVDKAWPDPDPQTKIKGWDAAPDDALEQWGTKIWIKTHGPPPPLDFIATPFIGHDVVIADADPVLRVQLRVVLVVQSVVCSVVVHDRPVVSSVVCNVCVNCSSCVDVVQWDWDWDQDPVRAIRIHIYGDPPDDDDDDDDDDDDDDDDDDDDDDPDFLDVCVVDPFDDLDLPADPQKKWKAFDPKAKDQFFWKAFAFWWFWKAQPPPRDIDTDGRAGQVDKDWDQDPPPRDIKIKHKDADIQGNPPPDPTNTGIIMHIDRIHTAGTFQFTWMWTAGPPPRDIDTQTGDDASHKRWDARPPPRPIIIMYTNDMFMDHSSVVVVVVVCVPDDPVVVVVVVVVVVVPPPDDDDDQHLGFQAAHVLCLADPVRNQQSKWFQWPQGRDTHSDPVRCVVPDPSDDPPTDGQWIAGRRGRDIDGDDQADPVPRDGRHDDDDPDDDDDDPPDDPPPVVVVVVVVVVVPD

Secondary structure (DSSP, 8-state):
--HHHHHHHHHHHHHHHHH-S-EEEEESSSSEEEEEEE--SS--SB----EEEEEEE-TTTTTS--EEEEEEEPTTPPP--HHHHHHHHHHHHHHHHHHHHTT--HHHHHHHHHHHHHHHHHTS-GGGEEEEEEE-TTS-EEEEEEEPP--------------------------S-GGGTSPPPPP-TTS-TT-EEEEEEEEEEESEEEEEEEEEEEEEEETTT--EEEEEEE-TT--EEEE-TTT--EEEEEEEE--EESS--STT-EEEEEEEESEEEEEE-TT-EEEEEETTT--EEEEES--TTSEEEEE-TTT--EEEEEEEEEEEEEHHHHHHHHHGGGS-HHHHHHHHHHHTTT-S---------TTSPPGGGG--SS-TT--EEEE-TTT--EESSHHHHHHH-S---SS----EEEETTT--EEES-SB-TTT--B-SPPPPS---S------SSHHHHHHHHHHTT--

pLDDT: mean 74.79, std 19.02, range [24.16, 94.56]

Radius of gyration: 30.03 Å; Cα contacts (8 Å, |Δi|>4): 831; chains: 1; bounding box: 71×67×98 Å

Mean predicted aligned error: 19.53 Å